Protein AF-A0A6L8K8H7-F1 (afdb_monomer)

Nearest PDB structures (foldseek):
  8js5-assembly1_B  TM=8.499E-01  e=8.911E-03  Bradyrhizobium diazoefficiens USDA 110
  7szt-assembly1_B  TM=7.732E-01  e=6.900E-01  Clostridiales bacterium oral taxon 876
  8pr0-assembly1_B  TM=1.650E-01  e=2.679E+00  Homo sapiens

pLDDT: mean 83.09, std 12.83, range [39.41, 98.0]

Organism: NCBI:txid2692175

Structure (mmCIF, N/CA/C/O backbone):
data_AF-A0A6L8K8H7-F1
#
_entry.id   AF-A0A6L8K8H7-F1
#
loop_
_atom_site.group_PDB
_atom_site.id
_atom_site.type_symbol
_atom_site.label_atom_id
_atom_site.label_alt_id
_atom_site.label_comp_id
_atom_site.label_asym_id
_atom_site.label_entity_id
_atom_site.label_seq_id
_atom_site.pdbx_PDB_ins_code
_atom_site.Cartn_x
_atom_site.Cartn_y
_atom_site.Cartn_z
_atom_site.occupancy
_atom_site.B_iso_or_equiv
_atom_site.auth_seq_id
_atom_site.auth_comp_id
_atom_site.auth_asym_id
_atom_site.auth_atom_id
_atom_site.pdbx_PDB_model_num
ATOM 1 N N . MET A 1 1 ? 31.694 -8.396 -44.196 1.00 78.50 1 MET A N 1
ATOM 2 C CA . MET A 1 1 ? 30.293 -8.809 -43.987 1.00 78.50 1 MET A CA 1
ATOM 3 C C . MET A 1 1 ? 29.493 -7.551 -43.714 1.00 78.50 1 MET A C 1
ATOM 5 O O . MET A 1 1 ? 29.999 -6.737 -42.946 1.00 78.50 1 MET A O 1
ATOM 9 N N . ARG A 1 2 ? 28.344 -7.349 -44.376 1.00 86.81 2 ARG A N 1
ATOM 10 C CA . ARG A 1 2 ? 27.481 -6.183 -44.108 1.00 86.81 2 ARG A CA 1
ATOM 11 C C . ARG A 1 2 ? 26.998 -6.223 -42.656 1.00 86.81 2 ARG A C 1
ATOM 13 O O . ARG A 1 2 ? 26.959 -7.295 -42.050 1.00 86.81 2 ARG A O 1
ATOM 20 N N . LEU A 1 3 ? 26.662 -5.067 -42.098 1.00 89.06 3 LEU A N 1
ATOM 21 C CA . LEU A 1 3 ? 26.255 -4.961 -40.696 1.00 89.06 3 LEU A CA 1
ATOM 22 C C . LEU A 1 3 ? 24.948 -5.718 -40.397 1.00 89.06 3 LEU A C 1
ATOM 24 O O . LEU A 1 3 ? 24.845 -6.354 -39.354 1.00 89.06 3 LEU A O 1
ATOM 28 N N . SER A 1 4 ? 23.983 -5.729 -41.318 1.00 89.69 4 SER A N 1
ATOM 29 C CA . SER A 1 4 ? 22.733 -6.490 -41.154 1.00 89.69 4 SER A CA 1
ATOM 30 C C . SER A 1 4 ? 22.970 -8.003 -41.066 1.00 89.69 4 SER A C 1
ATOM 32 O O . SER A 1 4 ? 22.421 -8.668 -40.195 1.00 89.69 4 SER A O 1
ATOM 34 N N . ASP A 1 5 ? 23.850 -8.550 -41.909 1.00 89.50 5 ASP A N 1
ATOM 35 C CA . ASP A 1 5 ? 24.216 -9.974 -41.868 1.00 89.50 5 ASP A CA 1
ATOM 36 C C . ASP A 1 5 ? 24.979 -10.332 -40.583 1.00 89.50 5 ASP A C 1
ATOM 38 O O . ASP A 1 5 ? 24.848 -11.437 -40.051 1.00 89.50 5 ASP A O 1
ATOM 42 N N . PHE A 1 6 ? 25.779 -9.392 -40.071 1.00 91.31 6 PHE A N 1
ATOM 43 C CA . PHE A 1 6 ? 26.458 -9.539 -38.788 1.00 91.31 6 PHE A CA 1
ATOM 44 C C . PHE A 1 6 ? 25.471 -9.641 -37.627 1.00 91.31 6 PHE A C 1
ATOM 46 O O . PHE A 1 6 ? 25.577 -10.576 -36.833 1.00 91.31 6 PHE A O 1
ATOM 53 N N . ILE A 1 7 ? 24.521 -8.707 -37.544 1.00 91.12 7 ILE A N 1
ATOM 54 C CA . ILE A 1 7 ? 23.539 -8.664 -36.457 1.00 91.12 7 ILE A CA 1
ATOM 55 C C . ILE A 1 7 ? 22.717 -9.957 -36.433 1.00 91.12 7 ILE A C 1
ATOM 57 O O . ILE A 1 7 ? 22.601 -10.569 -35.373 1.00 91.12 7 ILE A O 1
ATOM 61 N N . ASP A 1 8 ? 22.239 -10.429 -37.588 1.00 91.00 8 ASP A N 1
ATOM 62 C CA . ASP A 1 8 ? 21.463 -11.673 -37.676 1.00 91.00 8 ASP A CA 1
ATOM 63 C C . ASP A 1 8 ? 22.265 -12.903 -37.222 1.00 91.00 8 ASP A C 1
ATOM 65 O O . ASP A 1 8 ? 21.741 -13.781 -36.536 1.00 91.00 8 ASP A O 1
ATOM 69 N N . SER A 1 9 ? 23.550 -12.974 -37.584 1.00 90.94 9 SER A N 1
ATOM 70 C CA . SER A 1 9 ? 24.405 -14.122 -37.254 1.00 90.94 9 SER A CA 1
ATOM 71 C C . SER A 1 9 ? 24.935 -14.114 -35.817 1.00 90.94 9 SER A C 1
ATOM 73 O O . SER A 1 9 ? 25.249 -15.181 -35.292 1.00 90.94 9 SER A O 1
ATOM 75 N N . HIS A 1 10 ? 24.999 -12.947 -35.166 1.00 91.25 10 HIS A N 1
ATOM 76 C CA . HIS A 1 10 ? 25.594 -12.773 -33.831 1.00 91.25 10 HIS A CA 1
ATOM 77 C C . HIS A 1 10 ? 24.610 -12.201 -32.799 1.00 91.25 10 HIS A C 1
ATOM 79 O O . HIS A 1 10 ? 25.024 -11.696 -31.754 1.00 91.25 10 HIS A O 1
ATOM 85 N N . ILE A 1 11 ? 23.299 -12.306 -33.046 1.00 89.81 11 ILE A N 1
ATOM 86 C CA . ILE A 1 11 ? 22.262 -11.699 -32.198 1.00 89.81 11 ILE A CA 1
ATOM 87 C C . ILE A 1 11 ? 22.382 -12.106 -30.722 1.00 89.81 11 ILE A C 1
ATOM 89 O O . ILE A 1 11 ? 22.252 -11.270 -29.836 1.00 89.81 11 ILE A O 1
ATOM 93 N N . GLN A 1 12 ? 22.709 -13.369 -30.434 1.00 90.06 12 GLN A N 1
ATOM 94 C CA . GLN A 1 12 ? 22.845 -13.857 -29.056 1.00 90.06 12 GLN A CA 1
ATOM 95 C C . GLN A 1 12 ? 24.059 -13.257 -28.330 1.00 90.06 12 GLN A C 1
ATOM 97 O O . GLN A 1 12 ? 23.983 -12.966 -27.135 1.00 90.06 12 GLN A O 1
ATOM 102 N N . GLU A 1 13 ? 25.166 -13.034 -29.042 1.00 90.19 13 GLU A N 1
ATOM 103 C CA . GLU A 1 13 ? 26.366 -12.397 -28.486 1.00 90.19 13 GLU A CA 1
ATOM 104 C C . GLU A 1 13 ? 26.110 -10.914 -28.203 1.00 90.19 13 GLU A C 1
ATOM 106 O O . GLU A 1 13 ? 26.447 -10.422 -27.126 1.00 90.19 13 GLU A O 1
ATOM 111 N N . ILE A 1 14 ? 25.424 -10.234 -29.128 1.00 90.19 14 ILE A N 1
ATOM 112 C CA . ILE A 1 14 ? 25.010 -8.834 -28.978 1.00 90.19 14 ILE A CA 1
ATOM 113 C C . ILE A 1 14 ? 24.105 -8.667 -27.754 1.00 90.19 14 ILE A C 1
ATOM 115 O O . ILE A 1 14 ? 24.350 -7.782 -26.936 1.00 90.19 14 ILE A O 1
ATOM 119 N N . LEU A 1 15 ? 23.090 -9.522 -27.599 1.00 87.19 15 LEU A N 1
ATOM 120 C CA . LEU A 1 15 ? 22.163 -9.460 -26.462 1.00 87.19 15 LEU A CA 1
ATOM 121 C C . LEU A 1 15 ? 22.870 -9.738 -25.133 1.00 87.19 15 LEU A C 1
ATOM 123 O O . LEU A 1 15 ? 22.619 -9.045 -24.154 1.00 87.19 15 LEU A O 1
ATOM 127 N N . THR A 1 16 ? 23.795 -10.700 -25.111 1.00 87.12 16 THR A N 1
ATOM 128 C CA . THR A 1 16 ? 24.580 -11.016 -23.907 1.00 87.12 16 THR A CA 1
ATOM 129 C C . THR A 1 16 ? 25.451 -9.834 -23.480 1.00 87.12 16 THR A C 1
ATOM 131 O O . THR A 1 16 ? 25.546 -9.524 -22.291 1.00 87.12 16 THR A O 1
ATOM 134 N N . GLU A 1 17 ? 26.086 -9.156 -24.437 1.00 84.81 17 GLU A N 1
ATOM 135 C CA . GLU A 1 17 ? 26.879 -7.959 -24.163 1.00 84.81 17 GLU A CA 1
ATOM 136 C C . GLU A 1 17 ? 26.009 -6.780 -23.707 1.00 84.81 17 GLU A C 1
ATOM 138 O O . GLU A 1 17 ? 26.374 -6.066 -22.769 1.00 84.81 17 GLU A O 1
ATOM 143 N N . TRP A 1 18 ? 24.856 -6.598 -24.348 1.00 83.31 18 TRP A N 1
ATOM 144 C CA . TRP A 1 18 ? 23.888 -5.570 -23.989 1.00 83.31 18 TRP A CA 1
ATOM 145 C C . TRP A 1 18 ? 23.360 -5.760 -22.564 1.00 83.31 18 TRP A C 1
ATOM 147 O O . TRP A 1 18 ? 23.373 -4.804 -21.791 1.00 83.31 18 TRP A O 1
ATOM 157 N N . ASP A 1 19 ? 22.998 -6.985 -22.174 1.00 75.69 19 ASP A N 1
ATOM 158 C CA . ASP A 1 19 ? 22.545 -7.293 -20.812 1.00 75.69 19 ASP A CA 1
ATOM 159 C C . ASP A 1 19 ? 23.610 -6.957 -19.767 1.00 75.69 19 ASP A C 1
ATOM 161 O O . ASP A 1 19 ? 23.309 -6.369 -18.727 1.00 75.69 19 ASP A O 1
ATOM 165 N N . ALA A 1 20 ? 24.867 -7.326 -20.037 1.00 75.88 20 ALA A N 1
ATOM 166 C CA . ALA A 1 20 ? 25.974 -7.056 -19.129 1.00 75.88 20 ALA A CA 1
ATOM 167 C C . ALA A 1 20 ? 26.158 -5.547 -18.906 1.00 75.88 20 ALA A C 1
ATOM 169 O O . ALA A 1 20 ? 26.447 -5.119 -17.790 1.00 75.88 20 ALA A O 1
ATOM 170 N N . PHE A 1 21 ? 25.949 -4.745 -19.952 1.00 69.00 21 PHE A N 1
ATOM 171 C CA . PHE A 1 21 ? 26.041 -3.290 -19.890 1.00 69.00 21 PHE A CA 1
ATOM 172 C C . PHE A 1 21 ? 24.808 -2.650 -19.227 1.00 69.00 21 PHE A C 1
ATOM 174 O O . PHE A 1 21 ? 24.935 -1.738 -18.405 1.00 69.00 21 PHE A O 1
ATOM 181 N N . ALA A 1 22 ? 23.610 -3.153 -19.531 1.00 65.88 22 ALA A N 1
ATOM 182 C CA . ALA A 1 22 ? 22.364 -2.718 -18.908 1.00 65.88 22 ALA A CA 1
ATOM 183 C C . ALA A 1 22 ? 22.390 -2.968 -17.391 1.00 65.88 22 ALA A C 1
ATOM 185 O O . ALA A 1 22 ? 22.042 -2.081 -16.612 1.00 65.88 22 ALA A O 1
ATOM 186 N N . ALA A 1 23 ? 22.905 -4.123 -16.957 1.00 67.00 23 ALA A N 1
ATOM 187 C CA . ALA A 1 23 ? 23.062 -4.464 -15.545 1.00 67.00 23 ALA A CA 1
ATOM 188 C C . ALA A 1 23 ? 24.024 -3.527 -14.787 1.00 67.00 23 ALA A C 1
ATOM 190 O O . ALA A 1 23 ? 23.858 -3.332 -13.582 1.00 67.00 23 ALA A O 1
ATOM 191 N N . THR A 1 24 ? 25.016 -2.933 -15.462 1.00 67.25 24 THR A N 1
ATOM 192 C CA . THR A 1 24 ? 25.971 -2.003 -14.831 1.00 67.25 24 THR A CA 1
ATOM 193 C C . THR A 1 24 ? 25.449 -0.573 -14.698 1.00 67.25 24 THR A C 1
ATOM 195 O O . THR A 1 24 ? 25.789 0.105 -13.730 1.00 67.25 24 THR A O 1
ATOM 198 N N . GLU A 1 25 ? 24.607 -0.115 -15.626 1.00 60.78 25 GLU A N 1
ATOM 199 C CA . GLU A 1 25 ? 24.128 1.277 -15.687 1.00 60.78 25 GLU A CA 1
ATOM 200 C C . GLU A 1 25 ? 22.732 1.469 -15.056 1.00 60.78 25 GLU A C 1
ATOM 202 O O . GLU A 1 25 ? 22.280 2.601 -14.868 1.00 60.78 25 GLU A O 1
ATOM 207 N N . LEU A 1 26 ? 22.033 0.380 -14.705 1.00 62.38 26 LEU A N 1
ATOM 208 C CA . LEU A 1 26 ? 20.641 0.403 -14.234 1.00 62.38 26 LEU A CA 1
ATOM 209 C C . LEU A 1 26 ? 20.464 -0.373 -12.909 1.00 62.38 26 LEU A C 1
ATOM 211 O O . LEU A 1 26 ? 19.971 -1.501 -12.909 1.00 62.38 26 LEU A O 1
ATOM 215 N N . PRO A 1 27 ? 20.772 0.218 -11.737 1.00 56.53 27 PRO A N 1
ATOM 216 C CA . PRO A 1 27 ? 20.613 -0.455 -10.440 1.00 56.53 27 PRO A CA 1
ATOM 217 C C . PRO A 1 27 ? 19.167 -0.879 -10.126 1.00 56.53 27 PRO A C 1
ATOM 219 O O . PRO A 1 27 ? 18.941 -1.835 -9.389 1.00 56.53 27 PRO A O 1
ATOM 222 N N . SER A 1 28 ? 18.174 -0.173 -10.677 1.00 52.28 28 SER A N 1
ATOM 223 C CA . SER A 1 28 ? 16.747 -0.501 -10.550 1.00 52.28 28 SER A CA 1
ATOM 224 C C . SER A 1 28 ? 16.317 -1.688 -11.416 1.00 52.28 28 SER A C 1
ATOM 226 O O . SER A 1 28 ? 15.386 -2.391 -11.029 1.00 52.28 28 SER A O 1
ATOM 228 N N . ALA A 1 29 ? 17.037 -1.986 -12.504 1.00 50.00 29 ALA A N 1
ATOM 229 C CA . ALA A 1 29 ? 16.809 -3.180 -13.319 1.00 50.00 29 ALA A CA 1
ATOM 230 C C . ALA A 1 29 ? 17.213 -4.475 -12.585 1.00 50.00 29 ALA A C 1
ATOM 232 O O . ALA A 1 29 ? 16.703 -5.543 -12.903 1.00 50.00 29 ALA A O 1
ATOM 233 N N . ALA A 1 30 ? 18.051 -4.392 -11.541 1.00 52.22 30 ALA A N 1
ATOM 234 C CA . ALA A 1 30 ? 18.456 -5.544 -10.727 1.00 52.22 30 ALA A CA 1
ATOM 235 C C . ALA A 1 30 ? 17.310 -6.174 -9.907 1.00 52.22 30 ALA A C 1
ATOM 237 O O . ALA A 1 30 ? 17.459 -7.284 -9.400 1.00 52.22 30 ALA A O 1
ATOM 238 N N . LYS A 1 31 ? 16.181 -5.465 -9.741 1.00 51.47 31 LYS A N 1
ATOM 239 C CA . LYS A 1 31 ? 14.975 -5.972 -9.060 1.00 51.47 31 LYS A CA 1
ATOM 240 C C . LYS A 1 31 ? 13.938 -6.567 -10.015 1.00 51.47 31 LYS A C 1
ATOM 242 O O . LYS A 1 31 ? 12.938 -7.102 -9.543 1.00 51.47 31 LYS A O 1
ATOM 247 N N . MET A 1 32 ? 14.146 -6.434 -11.320 1.00 54.91 32 MET A N 1
ATOM 248 C CA . MET A 1 32 ? 13.191 -6.848 -12.342 1.00 54.91 32 MET A CA 1
ATOM 249 C C . MET A 1 32 ? 13.581 -8.221 -12.880 1.00 54.91 32 MET A C 1
ATOM 251 O O . MET A 1 32 ? 14.756 -8.588 -12.856 1.00 54.91 32 MET A O 1
ATOM 255 N N . ASP A 1 33 ? 12.601 -9.000 -13.337 1.00 55.44 33 ASP A N 1
ATOM 256 C CA . ASP A 1 33 ? 12.889 -10.280 -13.975 1.00 55.44 33 ASP A CA 1
ATOM 257 C C . ASP A 1 33 ? 13.746 -10.027 -15.225 1.00 55.44 33 ASP A C 1
ATOM 259 O O . ASP A 1 33 ? 13.320 -9.370 -16.175 1.00 55.44 33 ASP A O 1
ATOM 263 N N . VAL A 1 34 ? 14.986 -10.522 -15.211 1.00 50.81 34 VAL A N 1
ATOM 264 C CA . VAL A 1 34 ? 15.980 -10.355 -16.287 1.00 50.81 34 VAL A CA 1
ATOM 265 C C . VAL A 1 34 ? 15.431 -10.867 -17.630 1.00 50.81 34 VAL A C 1
ATOM 267 O O . VAL A 1 34 ? 15.837 -10.403 -18.696 1.00 50.81 34 VAL A O 1
ATOM 270 N N . LEU A 1 35 ? 14.452 -11.780 -17.592 1.00 49.66 35 LEU A N 1
ATOM 271 C CA . LEU A 1 35 ? 13.728 -12.272 -18.765 1.00 49.66 35 LEU A CA 1
ATOM 272 C C . LEU A 1 35 ? 12.856 -11.205 -19.453 1.00 49.66 35 LEU A C 1
ATOM 274 O O . LEU A 1 35 ? 12.782 -11.209 -20.68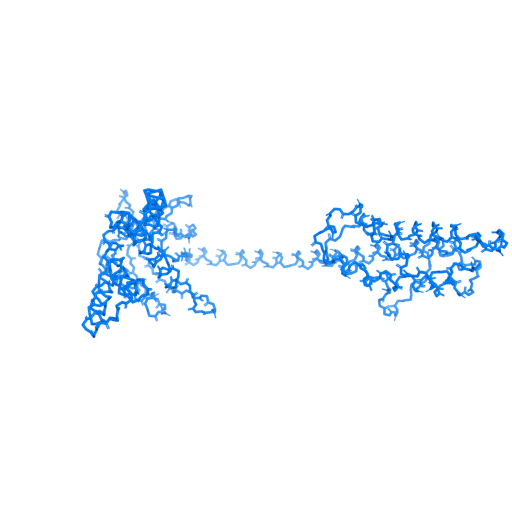4 1.00 49.66 35 LEU A O 1
ATOM 278 N N . SER A 1 36 ? 12.271 -10.255 -18.716 1.00 54.44 36 SER A N 1
ATOM 279 C CA . SER A 1 36 ? 11.453 -9.166 -19.283 1.00 54.44 36 SER A CA 1
ATOM 280 C C . SER A 1 36 ? 12.291 -8.139 -20.055 1.00 54.44 36 SER A C 1
ATOM 282 O O . SER A 1 36 ? 11.795 -7.461 -20.959 1.00 54.44 36 SER A O 1
ATOM 284 N N . LEU A 1 37 ? 13.590 -8.031 -19.750 1.00 54.81 37 LEU A N 1
ATOM 285 C CA . LEU A 1 37 ? 14.490 -7.111 -20.449 1.00 54.81 37 LEU A CA 1
ATOM 286 C C . LEU A 1 37 ? 14.819 -7.591 -21.868 1.00 54.81 37 LEU A C 1
ATOM 288 O O . LEU A 1 37 ? 14.768 -6.795 -22.807 1.00 54.81 37 LEU A O 1
ATOM 292 N N . ARG A 1 38 ? 15.096 -8.892 -22.025 1.00 61.78 38 ARG A N 1
ATOM 293 C CA . ARG A 1 38 ? 15.565 -9.510 -23.279 1.00 61.78 38 ARG A CA 1
ATOM 294 C C . ARG A 1 38 ? 14.513 -9.626 -24.367 1.00 61.78 38 ARG A C 1
ATOM 296 O O . ARG A 1 38 ? 14.870 -9.708 -25.537 1.00 61.78 38 ARG A O 1
ATOM 303 N N . HIS A 1 39 ? 13.236 -9.695 -24.007 1.00 64.88 39 HIS A N 1
ATOM 304 C CA . HIS A 1 39 ? 12.216 -10.202 -24.922 1.00 64.88 39 HIS A CA 1
ATOM 305 C C . HIS A 1 39 ? 11.968 -9.309 -26.152 1.00 64.88 39 HIS A C 1
ATOM 307 O O . HIS A 1 39 ? 11.403 -9.806 -27.118 1.00 64.88 39 HIS A O 1
ATOM 313 N N . HIS A 1 40 ? 12.401 -8.037 -26.133 1.00 76.62 40 HIS A N 1
ATOM 314 C CA . HIS A 1 40 ? 12.084 -7.042 -27.173 1.00 76.62 40 HIS A CA 1
ATOM 315 C C . HIS A 1 40 ? 13.290 -6.489 -27.951 1.00 76.62 40 HIS A C 1
ATOM 317 O O . HIS A 1 40 ? 13.130 -5.996 -29.069 1.00 76.62 40 HIS A O 1
ATOM 323 N N . ALA A 1 41 ? 14.507 -6.599 -27.408 1.00 81.94 41 ALA A N 1
ATOM 324 C CA . ALA A 1 41 ? 15.728 -6.198 -28.108 1.00 81.94 41 ALA A CA 1
ATOM 325 C C . ALA A 1 41 ? 15.957 -6.952 -29.445 1.00 81.94 41 ALA A C 1
ATOM 327 O O . ALA A 1 41 ? 16.362 -6.304 -30.413 1.00 81.94 41 ALA A O 1
ATOM 328 N N . PRO A 1 42 ? 15.649 -8.265 -29.574 1.00 87.19 42 PRO A N 1
ATOM 329 C CA . PRO A 1 42 ? 15.733 -8.966 -30.856 1.00 87.19 42 PRO A CA 1
ATOM 330 C C . PRO A 1 42 ? 14.839 -8.360 -31.943 1.00 87.19 42 PRO A C 1
ATOM 332 O O . PRO A 1 42 ? 15.254 -8.252 -33.090 1.00 87.19 42 PRO A O 1
ATOM 335 N N . GLN A 1 43 ? 13.622 -7.944 -31.592 1.00 85.75 43 GLN A N 1
ATOM 336 C CA . GLN A 1 43 ? 12.639 -7.391 -32.523 1.00 85.75 43 GLN A CA 1
ATOM 337 C C . GLN A 1 43 ? 13.056 -5.996 -32.990 1.00 85.75 43 GLN A C 1
ATOM 339 O O . GLN A 1 43 ? 12.886 -5.675 -34.163 1.00 85.75 43 GLN A O 1
ATOM 344 N N . ILE A 1 44 ? 13.650 -5.193 -32.100 1.00 87.62 44 ILE A N 1
ATOM 345 C CA . ILE A 1 44 ? 14.256 -3.904 -32.460 1.00 87.62 44 ILE A CA 1
ATOM 346 C C . ILE A 1 44 ? 15.412 -4.125 -33.441 1.00 87.62 44 ILE A C 1
ATOM 348 O O . ILE A 1 44 ? 15.453 -3.495 -34.496 1.00 87.62 4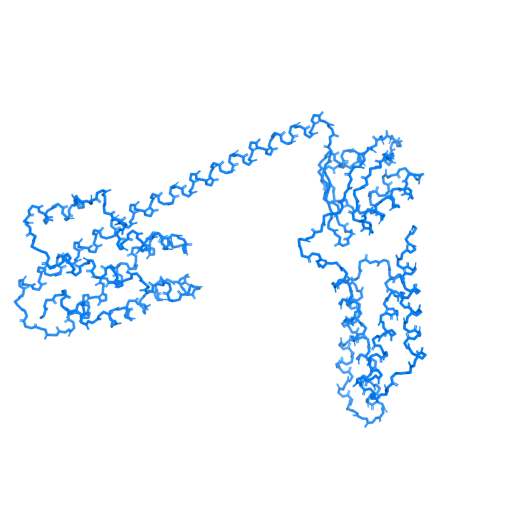4 ILE A O 1
ATOM 352 N N . LEU A 1 45 ? 16.329 -5.049 -33.135 1.00 90.31 45 LEU A N 1
ATOM 353 C CA . LEU A 1 45 ? 17.455 -5.367 -34.018 1.00 90.31 45 LEU A CA 1
ATOM 354 C C . LEU A 1 45 ? 16.993 -5.906 -35.376 1.00 90.31 45 LEU A C 1
ATOM 356 O O . LEU A 1 45 ? 17.552 -5.512 -36.397 1.00 90.31 45 LEU A O 1
ATOM 360 N N . GLN A 1 46 ? 15.959 -6.749 -35.402 1.00 89.19 46 GLN A N 1
ATOM 361 C CA . GLN A 1 46 ? 15.379 -7.258 -36.643 1.00 89.19 46 GLN A CA 1
ATOM 362 C C . GLN A 1 46 ? 14.787 -6.125 -37.486 1.00 89.19 46 GLN A C 1
ATOM 364 O O . GLN A 1 46 ? 15.090 -6.035 -38.673 1.00 89.19 46 GLN A O 1
ATOM 369 N N . ALA A 1 47 ? 14.008 -5.227 -36.874 1.00 85.50 47 ALA A N 1
ATOM 370 C CA . ALA A 1 47 ? 13.442 -4.070 -37.566 1.00 85.50 47 ALA A CA 1
ATOM 371 C C . ALA A 1 47 ? 14.540 -3.171 -38.164 1.00 85.50 47 ALA A C 1
ATOM 373 O O . ALA A 1 47 ? 14.423 -2.717 -39.302 1.00 85.50 47 ALA A O 1
ATOM 374 N N . ILE A 1 48 ? 15.643 -2.977 -37.435 1.00 88.00 48 ILE A N 1
ATOM 375 C CA . ILE A 1 48 ? 16.813 -2.239 -37.926 1.00 88.00 48 ILE A CA 1
ATOM 376 C C . ILE A 1 48 ? 17.496 -2.984 -39.083 1.00 88.00 48 ILE A C 1
ATOM 378 O O . ILE A 1 48 ? 17.863 -2.363 -40.078 1.00 88.00 48 ILE A O 1
ATOM 382 N N . CYS A 1 49 ? 17.661 -4.305 -38.999 1.00 89.06 49 CYS A N 1
ATOM 383 C CA . CYS A 1 49 ? 18.264 -5.098 -40.075 1.00 89.06 49 CYS A CA 1
ATOM 384 C C . CYS A 1 49 ? 17.426 -5.077 -41.352 1.00 89.06 49 CYS A C 1
ATOM 386 O O . CYS A 1 49 ? 17.979 -4.987 -42.452 1.00 89.06 49 CYS A O 1
ATOM 388 N N . ASP A 1 50 ? 16.106 -5.132 -41.207 1.00 85.31 50 ASP A N 1
ATOM 389 C CA . ASP A 1 50 ? 15.177 -5.031 -42.324 1.00 85.31 50 ASP A CA 1
ATOM 390 C C . ASP A 1 50 ? 15.253 -3.642 -42.973 1.00 85.31 50 ASP A C 1
ATOM 392 O O . ASP A 1 50 ? 15.270 -3.556 -44.201 1.00 85.31 50 ASP A O 1
ATOM 396 N N . ASP A 1 51 ? 15.404 -2.570 -42.186 1.00 83.38 51 ASP A N 1
ATOM 397 C CA . ASP A 1 51 ? 15.632 -1.211 -42.699 1.00 83.38 51 ASP A CA 1
ATOM 398 C C . ASP A 1 51 ? 16.979 -1.079 -43.433 1.00 83.38 51 ASP A C 1
ATOM 400 O O . ASP A 1 51 ? 17.036 -0.564 -44.551 1.00 83.38 51 ASP A O 1
ATOM 404 N N . LEU A 1 52 ? 18.059 -1.629 -42.865 1.00 86.19 52 LEU A N 1
ATOM 405 C CA . LEU A 1 52 ? 19.397 -1.627 -43.475 1.00 86.19 52 LEU A CA 1
ATOM 406 C C . LEU A 1 52 ? 19.425 -2.310 -44.851 1.00 86.19 52 LEU A C 1
ATOM 408 O O . LEU A 1 52 ? 20.213 -1.925 -45.720 1.00 86.19 52 LEU A O 1
ATOM 412 N N . ARG A 1 53 ? 18.573 -3.321 -45.058 1.00 85.88 53 ARG A N 1
ATOM 413 C CA . ARG A 1 53 ? 18.450 -4.064 -46.324 1.00 85.88 53 ARG A CA 1
ATOM 414 C C . ARG A 1 53 ? 17.639 -3.327 -47.383 1.00 85.88 53 ARG A C 1
ATOM 416 O O . ARG A 1 53 ? 17.712 -3.698 -48.558 1.00 85.88 53 ARG A O 1
ATOM 423 N N . GLN A 1 54 ? 16.869 -2.308 -47.006 1.00 82.19 54 GLN A N 1
ATOM 424 C CA . GLN A 1 54 ? 16.038 -1.582 -47.955 1.00 82.19 54 GLN A CA 1
ATOM 425 C C . GLN A 1 54 ? 16.855 -0.578 -48.791 1.00 82.19 54 GLN A C 1
ATOM 427 O O . GLN A 1 54 ? 17.780 0.085 -48.301 1.00 82.19 54 GLN A O 1
ATOM 432 N N . PRO A 1 55 ? 16.526 -0.425 -50.087 1.00 75.75 55 PRO A N 1
ATOM 433 C CA . PRO A 1 55 ? 17.098 0.631 -50.907 1.00 75.75 55 PRO A CA 1
ATOM 434 C C . PRO A 1 55 ? 16.598 1.998 -50.421 1.00 75.75 55 PRO A C 1
ATOM 436 O O . PRO A 1 55 ? 15.398 2.239 -50.314 1.00 75.75 55 PRO A O 1
ATOM 439 N N . GLN A 1 56 ? 17.531 2.913 -50.162 1.00 72.62 56 GLN A N 1
ATOM 440 C CA . GLN A 1 56 ? 17.250 4.246 -49.632 1.00 72.62 56 GLN A CA 1
ATOM 441 C C . GLN A 1 56 ? 17.648 5.308 -50.658 1.00 72.62 56 GLN A C 1
ATOM 443 O O .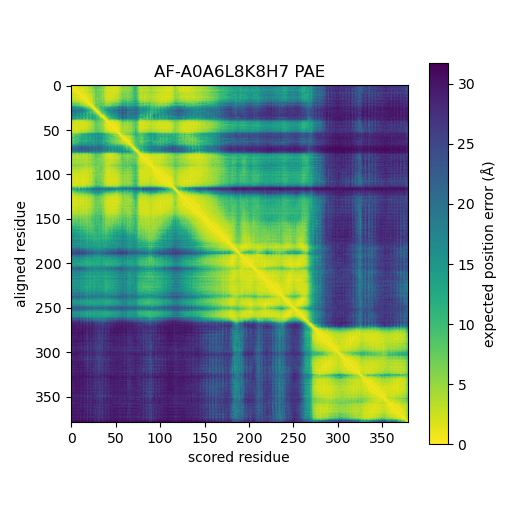 GLN A 1 56 ? 18.743 5.262 -51.220 1.00 72.62 56 GLN A O 1
ATOM 448 N N . THR A 1 57 ? 16.751 6.260 -50.916 1.00 76.88 57 THR A N 1
ATOM 449 C CA . THR A 1 57 ? 17.031 7.435 -51.751 1.00 76.88 57 THR A CA 1
ATOM 450 C C . THR A 1 57 ? 17.658 8.548 -50.911 1.00 76.88 57 THR A C 1
ATOM 452 O O . THR A 1 57 ? 17.455 8.607 -49.699 1.00 76.88 57 THR A O 1
ATOM 455 N N . GLU A 1 58 ? 18.376 9.473 -51.550 1.00 71.44 58 GLU A N 1
ATOM 456 C CA . GLU A 1 58 ? 18.998 10.612 -50.856 1.00 71.44 58 GLU A CA 1
ATOM 457 C C . GLU A 1 58 ? 17.954 11.493 -50.145 1.00 71.44 58 GLU A C 1
ATOM 459 O O . GLU A 1 58 ? 18.158 11.909 -49.010 1.00 71.44 58 GLU A O 1
ATOM 464 N N . ALA A 1 59 ? 16.777 11.677 -50.753 1.00 68.75 59 ALA A N 1
ATOM 465 C CA . ALA A 1 59 ? 15.656 12.382 -50.131 1.00 68.75 59 ALA A CA 1
ATOM 466 C C . ALA A 1 59 ? 15.139 11.671 -48.864 1.00 68.75 59 ALA A C 1
ATOM 468 O O . ALA A 1 59 ? 14.859 12.327 -47.862 1.00 68.75 59 ALA A O 1
ATOM 469 N N . ASN A 1 60 ? 15.062 10.333 -48.878 1.00 68.19 60 ASN A N 1
ATOM 470 C CA . ASN A 1 60 ? 14.672 9.551 -47.701 1.00 68.19 60 ASN A CA 1
ATOM 471 C C . ASN A 1 60 ? 15.743 9.608 -46.603 1.00 68.19 60 ASN A C 1
ATOM 473 O O . ASN A 1 60 ? 15.401 9.625 -45.425 1.00 68.19 60 ASN A O 1
ATOM 477 N N . ARG A 1 61 ? 17.028 9.664 -46.977 1.00 68.00 61 ARG A N 1
ATOM 478 C CA . ARG A 1 61 ? 18.157 9.846 -46.050 1.00 68.00 61 ARG A CA 1
ATOM 479 C C . ARG A 1 61 ? 18.116 11.199 -45.353 1.00 68.00 61 ARG A C 1
ATOM 481 O O . ARG A 1 61 ? 18.183 11.244 -44.131 1.00 68.00 61 ARG A O 1
ATOM 488 N N . THR A 1 62 ? 17.898 12.283 -46.094 1.00 67.75 62 THR A N 1
ATOM 489 C CA . THR A 1 62 ? 17.733 13.616 -45.495 1.00 67.75 62 THR A CA 1
ATOM 490 C C . THR A 1 62 ? 16.496 13.694 -44.594 1.00 67.75 62 THR A C 1
ATOM 492 O O . THR A 1 62 ? 16.554 14.278 -43.520 1.00 67.75 62 THR A O 1
ATOM 495 N N . ALA A 1 63 ? 15.372 13.085 -44.984 1.00 69.44 63 ALA A N 1
ATOM 496 C CA . ALA A 1 63 ? 14.172 13.080 -44.146 1.00 69.44 63 ALA A CA 1
ATOM 497 C C . ALA A 1 63 ? 14.369 12.290 -42.839 1.00 69.44 63 ALA A C 1
ATOM 499 O O . ALA A 1 63 ? 14.005 12.789 -41.775 1.00 69.44 63 ALA A O 1
ATOM 500 N N . LYS A 1 64 ? 14.981 11.098 -42.902 1.00 69.19 64 LYS A N 1
ATOM 501 C CA . LYS A 1 64 ? 15.300 10.277 -41.719 1.00 69.19 64 LYS A CA 1
ATOM 502 C C . LYS A 1 64 ? 16.268 10.982 -40.769 1.00 69.19 64 LYS A C 1
ATOM 504 O O . LYS A 1 64 ? 16.001 11.027 -39.575 1.00 69.19 64 LYS A O 1
ATOM 509 N N . SER A 1 65 ? 17.333 11.601 -41.281 1.00 64.56 65 SER A N 1
ATOM 510 C CA . SER A 1 65 ? 18.305 12.308 -40.432 1.00 6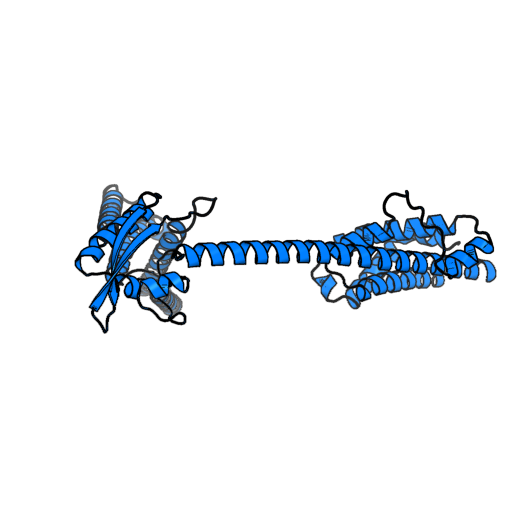4.56 65 SER A CA 1
ATOM 511 C C . SER A 1 65 ? 17.728 13.546 -39.730 1.00 64.56 65 SER A C 1
ATOM 513 O O . SER A 1 65 ? 18.232 13.955 -38.686 1.00 64.56 65 SER A O 1
ATOM 515 N N . HIS A 1 66 ? 16.646 14.124 -40.262 1.00 66.25 66 HIS A N 1
ATOM 516 C CA . HIS A 1 66 ? 15.883 15.199 -39.623 1.00 66.25 66 HIS A CA 1
ATOM 517 C C . HIS A 1 66 ? 14.715 14.706 -38.747 1.00 66.25 66 HIS A C 1
ATOM 519 O O . HIS A 1 66 ? 13.970 15.538 -38.232 1.00 66.25 66 HIS A O 1
ATOM 525 N N . GLY A 1 67 ? 14.527 13.389 -38.585 1.00 59.31 67 GLY A N 1
ATOM 526 C CA . GLY A 1 67 ? 13.407 12.811 -37.828 1.00 59.31 67 GLY A CA 1
ATOM 527 C C . GLY A 1 67 ? 12.038 12.988 -38.501 1.00 59.31 67 GLY A C 1
ATOM 528 O O . GLY A 1 67 ? 11.007 12.886 -37.848 1.00 59.31 67 GLY A O 1
ATOM 529 N N . LEU A 1 68 ? 12.012 13.280 -39.806 1.00 62.31 68 LEU A N 1
ATOM 530 C CA . LEU A 1 68 ? 10.806 13.533 -40.609 1.00 62.31 68 LEU A CA 1
ATOM 531 C C . LEU A 1 68 ? 10.367 12.302 -41.419 1.00 62.31 68 LEU A C 1
ATOM 533 O O . LEU A 1 68 ? 9.597 12.424 -42.375 1.00 62.31 68 LEU A O 1
ATOM 537 N N . ALA A 1 69 ? 10.890 11.119 -41.093 1.00 62.06 69 ALA A N 1
ATOM 538 C CA . ALA A 1 69 ? 10.488 9.887 -41.752 1.00 62.06 69 ALA A CA 1
ATOM 539 C C . ALA A 1 69 ? 8.992 9.631 -41.519 1.00 62.06 69 ALA A C 1
ATOM 541 O O . ALA A 1 69 ? 8.492 9.779 -40.407 1.00 62.06 69 ALA A O 1
ATOM 542 N N . ALA A 1 70 ? 8.270 9.263 -42.579 1.00 52.22 70 ALA A N 1
ATOM 543 C CA . ALA A 1 70 ? 6.845 8.984 -42.492 1.00 52.22 70 ALA A CA 1
ATOM 544 C C . ALA A 1 70 ? 6.606 7.741 -41.621 1.00 52.22 70 ALA A C 1
ATOM 546 O O . ALA A 1 70 ? 6.728 6.611 -42.093 1.00 52.22 70 ALA A O 1
ATOM 547 N N . ILE A 1 71 ? 6.254 7.959 -40.355 1.00 55.12 71 ILE A N 1
ATOM 548 C CA . ILE A 1 71 ? 5.663 6.936 -39.494 1.00 55.12 71 ILE A CA 1
ATOM 549 C C . ILE A 1 71 ? 4.339 6.557 -40.158 1.00 55.12 71 ILE A C 1
ATOM 551 O O . ILE A 1 71 ? 3.494 7.423 -40.388 1.00 55.12 71 ILE A O 1
ATOM 555 N N . SER A 1 72 ? 4.174 5.296 -40.558 1.00 45.19 72 SER A N 1
ATOM 556 C CA . SER A 1 72 ? 2.924 4.844 -41.171 1.00 45.19 72 SER A CA 1
ATOM 557 C C . SER A 1 72 ? 1.821 4.877 -40.106 1.00 45.19 72 SER A C 1
ATOM 559 O O . SER A 1 72 ? 1.864 4.057 -39.192 1.00 45.19 72 SER A O 1
ATOM 561 N N . PRO A 1 73 ? 0.807 5.757 -40.208 1.00 40.88 73 PRO A N 1
ATOM 562 C CA . PRO A 1 73 ? -0.183 5.958 -39.144 1.00 40.88 73 PRO A CA 1
ATOM 563 C C . PRO A 1 73 ? -1.142 4.767 -38.944 1.00 40.88 73 PRO A C 1
ATOM 565 O O . PRO A 1 73 ? -1.980 4.806 -38.054 1.00 40.88 73 PRO A O 1
ATOM 568 N N . ASN A 1 74 ? -1.032 3.721 -39.775 1.00 39.41 74 ASN A N 1
ATOM 569 C CA . ASN A 1 74 ? -1.856 2.507 -39.741 1.00 39.41 74 ASN A CA 1
ATOM 570 C C . ASN A 1 74 ? -1.032 1.215 -39.557 1.00 39.41 74 ASN A C 1
ATOM 572 O O . ASN A 1 74 ? -1.578 0.122 -39.727 1.00 39.41 74 ASN A O 1
ATOM 576 N N . ALA A 1 75 ? 0.275 1.299 -39.287 1.00 50.56 75 ALA A N 1
ATOM 577 C CA . ALA A 1 75 ? 1.048 0.104 -38.959 1.00 50.56 75 ALA A CA 1
ATOM 578 C C . ALA A 1 75 ? 0.707 -0.356 -37.525 1.00 50.56 75 ALA A C 1
ATOM 580 O O . ALA A 1 75 ? 0.519 0.494 -36.656 1.00 50.56 75 ALA A O 1
ATOM 581 N N . PRO A 1 76 ? 0.599 -1.673 -37.256 1.00 60.34 76 PRO A N 1
ATOM 582 C CA . PRO A 1 76 ? 0.574 -2.168 -35.880 1.00 60.34 76 PRO A CA 1
ATOM 583 C C . PRO A 1 76 ? 1.808 -1.657 -35.126 1.00 60.34 76 PRO A C 1
ATOM 585 O O . PRO A 1 76 ? 2.835 -1.414 -35.763 1.00 60.34 76 PRO A O 1
ATOM 588 N N . HIS A 1 77 ? 1.689 -1.517 -33.800 1.00 70.50 77 HIS A N 1
ATOM 589 C CA . HIS A 1 77 ? 2.734 -0.945 -32.950 1.00 70.50 77 HIS A CA 1
ATOM 590 C C . HIS A 1 77 ? 4.134 -1.422 -33.336 1.00 70.50 77 HIS A C 1
ATOM 592 O O . HIS A 1 77 ? 4.358 -2.631 -33.489 1.00 70.50 77 HIS A O 1
ATOM 598 N N . THR A 1 78 ? 5.072 -0.492 -33.505 1.00 82.12 78 THR A N 1
ATOM 599 C CA . THR A 1 78 ? 6.435 -0.860 -33.905 1.00 82.12 78 THR A CA 1
ATOM 600 C C . THR A 1 78 ? 7.159 -1.590 -32.778 1.00 82.12 78 THR A C 1
ATOM 602 O O . THR A 1 78 ? 6.762 -1.552 -31.612 1.00 82.12 78 THR A O 1
ATOM 605 N N . ALA A 1 79 ? 8.259 -2.274 -33.105 1.00 83.12 79 ALA A N 1
ATOM 606 C CA . ALA A 1 79 ? 9.072 -2.942 -32.090 1.00 83.12 79 ALA A CA 1
ATOM 607 C C . ALA A 1 79 ? 9.576 -1.960 -31.012 1.00 83.12 79 ALA A C 1
ATOM 609 O O . ALA A 1 79 ? 9.684 -2.346 -29.848 1.00 83.12 79 ALA A O 1
ATOM 610 N N . ALA A 1 80 ? 9.832 -0.702 -31.393 1.00 84.62 80 ALA A N 1
ATOM 611 C CA . ALA A 1 80 ? 10.212 0.374 -30.487 1.00 84.62 80 ALA A CA 1
ATOM 612 C C . ALA A 1 80 ? 9.042 0.785 -29.572 1.00 84.62 80 ALA A C 1
ATOM 614 O O . ALA A 1 80 ? 9.216 0.824 -28.355 1.00 84.62 80 ALA A O 1
ATOM 615 N N . GLU A 1 81 ? 7.838 0.992 -30.117 1.00 85.94 81 GLU A N 1
ATOM 616 C CA . GLU A 1 81 ? 6.642 1.327 -29.325 1.00 85.94 81 GLU A CA 1
ATOM 617 C C . GLU A 1 81 ? 6.270 0.222 -28.326 1.00 85.94 81 GLU A C 1
ATOM 619 O O . GLU A 1 81 ? 6.053 0.494 -27.144 1.00 85.94 81 GLU A O 1
ATOM 624 N N . VAL A 1 82 ? 6.256 -1.044 -28.764 1.00 83.25 82 VAL A N 1
ATOM 625 C CA . VAL A 1 82 ? 5.953 -2.187 -27.883 1.00 83.25 82 VAL A CA 1
ATOM 626 C C . VAL A 1 82 ? 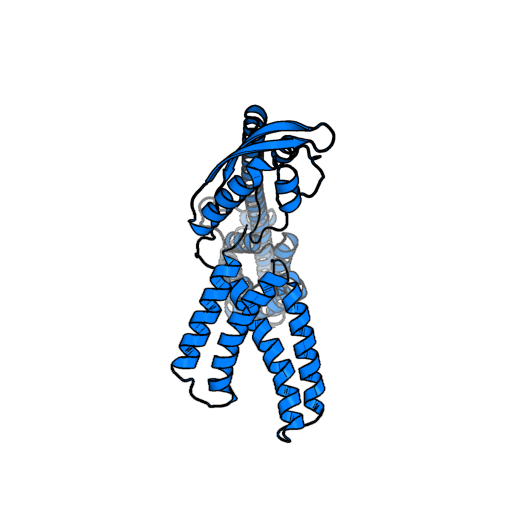6.988 -2.307 -26.763 1.00 83.25 82 VAL A C 1
ATOM 628 O O . VAL A 1 82 ? 6.626 -2.542 -25.609 1.00 83.25 82 VAL A O 1
ATOM 631 N N . HIS A 1 83 ? 8.273 -2.138 -27.087 1.00 85.38 83 HIS A N 1
ATOM 632 C CA . HIS A 1 83 ? 9.347 -2.150 -26.096 1.00 85.38 83 HIS A CA 1
ATOM 633 C C . HIS A 1 83 ? 9.136 -1.065 -25.033 1.00 85.38 83 HIS A C 1
ATOM 635 O O . HIS A 1 83 ? 9.218 -1.344 -23.837 1.00 85.38 83 HIS A O 1
ATOM 641 N N . VAL A 1 84 ? 8.797 0.150 -25.459 1.00 86.62 84 VAL A N 1
ATOM 642 C CA . VAL A 1 84 ? 8.564 1.287 -24.567 1.00 86.62 84 VAL A CA 1
ATOM 643 C C . VAL A 1 84 ? 7.333 1.122 -23.691 1.00 86.62 84 VAL A C 1
ATOM 645 O O . VAL A 1 84 ? 7.409 1.431 -22.502 1.00 86.62 84 VAL A O 1
ATOM 648 N N . ALA A 1 85 ? 6.221 0.630 -24.241 1.00 82.88 85 ALA A N 1
ATOM 649 C CA . ALA A 1 85 ? 4.991 0.406 -23.483 1.00 82.88 85 ALA A CA 1
ATOM 650 C C . ALA A 1 85 ? 5.243 -0.499 -22.267 1.00 82.88 85 ALA A C 1
ATOM 652 O O . ALA A 1 85 ? 4.796 -0.218 -21.155 1.00 82.88 85 ALA A O 1
ATOM 653 N N . LEU A 1 86 ? 6.031 -1.557 -22.463 1.00 80.38 86 LEU A N 1
ATOM 654 C CA . LEU A 1 86 ? 6.413 -2.473 -21.391 1.00 80.38 86 LEU A CA 1
ATOM 655 C C . LEU A 1 86 ? 7.375 -1.818 -20.400 1.00 80.38 86 LEU A C 1
ATOM 657 O O . LEU A 1 86 ? 7.198 -1.955 -19.194 1.00 80.38 86 LEU A O 1
ATOM 661 N N . ARG A 1 87 ? 8.345 -1.033 -20.885 1.00 80.88 87 ARG A N 1
ATOM 662 C CA . ARG A 1 87 ? 9.261 -0.279 -20.016 1.00 80.88 87 ARG A CA 1
ATOM 663 C C . ARG A 1 87 ? 8.537 0.743 -19.139 1.00 80.88 87 ARG A C 1
ATOM 665 O O . ARG A 1 87 ? 8.903 0.903 -17.976 1.00 80.88 87 ARG A O 1
ATOM 672 N N . ALA A 1 88 ? 7.496 1.394 -19.652 1.00 79.94 88 ALA A N 1
ATOM 673 C CA . ALA A 1 88 ? 6.654 2.295 -18.868 1.00 79.94 88 ALA A CA 1
ATOM 674 C C . ALA A 1 88 ? 5.920 1.556 -17.735 1.00 79.94 88 ALA A C 1
ATOM 676 O O . ALA A 1 88 ? 5.964 2.010 -16.593 1.00 79.94 88 ALA A O 1
ATOM 677 N N . GLN A 1 89 ? 5.332 0.387 -18.021 1.00 77.25 89 GLN A N 1
ATOM 678 C CA . GLN A 1 89 ? 4.677 -0.465 -17.011 1.00 77.25 89 GLN A CA 1
ATOM 679 C C . GLN A 1 89 ? 5.655 -0.951 -15.933 1.00 77.25 89 GLN A C 1
ATOM 681 O O . GLN A 1 89 ? 5.314 -1.038 -14.755 1.00 77.25 89 GLN A O 1
ATOM 686 N N . ASP A 1 90 ? 6.892 -1.199 -16.346 1.00 76.31 90 ASP A N 1
ATOM 687 C CA . ASP A 1 90 ? 8.014 -1.588 -15.500 1.00 76.31 90 ASP A CA 1
ATOM 688 C C . ASP A 1 90 ? 8.615 -0.411 -14.697 1.00 76.31 90 ASP A C 1
ATOM 690 O O . ASP A 1 90 ? 9.531 -0.593 -13.891 1.00 76.31 90 ASP A O 1
ATOM 694 N N . GLY A 1 91 ? 8.106 0.812 -14.883 1.00 77.56 91 GLY A N 1
ATOM 695 C CA . GLY A 1 91 ? 8.537 2.001 -14.148 1.00 77.56 91 GLY A CA 1
ATOM 696 C C . GLY A 1 91 ? 9.892 2.563 -14.589 1.00 77.56 91 GLY A C 1
ATOM 697 O O . GLY A 1 91 ? 10.541 3.275 -13.814 1.00 77.56 91 GLY A O 1
ATOM 698 N N . PHE A 1 92 ? 10.344 2.264 -15.812 1.00 79.06 92 PHE A N 1
ATOM 699 C CA . PHE A 1 92 ? 11.555 2.871 -16.366 1.00 79.06 92 PHE A CA 1
ATOM 700 C C . PHE A 1 92 ? 11.380 4.376 -16.552 1.00 79.06 92 PHE A C 1
ATOM 702 O O . PHE A 1 92 ? 10.332 4.866 -16.959 1.00 79.06 92 PHE A O 1
ATOM 709 N N . SER A 1 93 ? 12.454 5.124 -16.315 1.00 83.81 93 SER A N 1
ATOM 710 C CA . SER A 1 93 ? 12.524 6.532 -16.702 1.00 83.81 93 SER A CA 1
ATOM 711 C C . SER A 1 93 ? 12.998 6.700 -18.147 1.00 83.81 93 SER A C 1
ATOM 713 O O . SER A 1 93 ? 13.740 5.875 -18.681 1.00 83.81 93 SER A O 1
ATOM 715 N N . MET A 1 94 ? 12.659 7.843 -18.751 1.00 85.88 94 MET A N 1
ATOM 716 C CA . MET A 1 94 ? 13.107 8.210 -20.100 1.00 85.88 94 MET A CA 1
ATOM 717 C C . MET A 1 94 ? 14.634 8.123 -20.264 1.00 85.88 94 MET A C 1
ATOM 719 O O . MET A 1 94 ? 15.140 7.642 -21.273 1.00 85.88 94 MET A O 1
ATOM 723 N N . THR A 1 95 ? 15.393 8.558 -19.255 1.00 85.88 95 THR A N 1
ATOM 724 C CA . THR A 1 95 ? 16.861 8.503 -19.289 1.00 85.88 95 THR A CA 1
ATOM 725 C C . THR A 1 95 ? 17.369 7.067 -19.381 1.00 85.88 95 THR A C 1
ATOM 727 O O . THR A 1 95 ? 18.335 6.802 -20.090 1.00 85.88 95 THR A O 1
ATOM 730 N N . GLN A 1 96 ? 16.717 6.137 -18.685 1.00 83.81 96 GLN A N 1
ATOM 731 C CA . GLN A 1 96 ? 17.092 4.725 -18.705 1.00 83.81 96 GLN A CA 1
ATOM 732 C C . GLN A 1 96 ? 16.780 4.089 -20.058 1.00 83.81 96 GLN A C 1
ATOM 734 O O . GLN A 1 96 ? 17.636 3.398 -20.601 1.00 83.81 96 GLN A O 1
ATOM 739 N N . LEU A 1 97 ? 15.619 4.409 -20.631 1.00 84.94 97 LEU A N 1
ATOM 740 C CA . LEU A 1 97 ? 15.231 3.982 -21.974 1.00 84.94 97 LEU A CA 1
ATOM 741 C C . LEU A 1 97 ? 16.262 4.424 -23.027 1.00 84.94 97 LEU A C 1
ATOM 743 O O . LEU A 1 97 ? 16.775 3.612 -23.795 1.00 84.94 97 LEU A O 1
ATOM 747 N N . VAL A 1 98 ? 16.646 5.705 -23.026 1.00 88.50 98 VAL A N 1
ATOM 748 C CA . VAL A 1 98 ? 17.673 6.220 -23.950 1.00 88.50 98 VAL A CA 1
ATOM 749 C C . VAL A 1 98 ? 19.028 5.538 -23.713 1.00 88.50 98 VAL A C 1
ATOM 751 O O . VAL A 1 98 ? 19.754 5.244 -24.667 1.00 88.50 98 VAL A O 1
ATOM 754 N N . SER A 1 99 ? 19.384 5.260 -22.457 1.00 86.00 99 SER A N 1
ATOM 755 C CA . SER A 1 99 ? 20.612 4.533 -22.122 1.00 86.00 99 SER A CA 1
ATOM 756 C C . SER A 1 99 ? 20.615 3.093 -22.647 1.00 86.00 99 SER A C 1
ATOM 758 O O . SER A 1 99 ? 21.660 2.659 -23.133 1.00 86.00 99 SER A O 1
ATOM 760 N N . GLU A 1 100 ? 19.482 2.379 -22.643 1.00 85.75 100 GLU A N 1
ATOM 761 C CA . GLU A 1 100 ? 19.373 1.028 -23.228 1.00 85.75 100 GLU A CA 1
ATOM 762 C C . GLU A 1 100 ? 19.695 1.037 -24.732 1.00 85.75 100 GLU A C 1
ATOM 764 O O . GLU A 1 100 ? 20.493 0.216 -25.194 1.00 85.75 100 GLU A O 1
ATOM 769 N N . TYR A 1 101 ? 19.168 2.006 -25.490 1.00 89.06 101 TYR A N 1
ATOM 770 C CA . TYR A 1 101 ? 19.492 2.160 -26.915 1.00 89.06 101 TYR A CA 1
ATOM 771 C C . TYR A 1 101 ? 20.960 2.538 -27.150 1.00 89.06 101 TYR A C 1
ATOM 773 O O . TYR A 1 101 ? 21.599 2.052 -28.089 1.00 89.06 101 TYR A O 1
ATOM 781 N N . ARG A 1 102 ? 21.538 3.391 -26.292 1.00 89.25 102 ARG A N 1
ATOM 782 C CA . ARG A 1 102 ? 22.969 3.738 -26.361 1.00 89.25 102 ARG A CA 1
ATOM 783 C C . ARG A 1 102 ? 23.860 2.526 -26.100 1.00 89.25 102 ARG A C 1
ATOM 785 O O . ARG A 1 102 ? 24.858 2.362 -26.807 1.00 89.25 102 ARG A O 1
ATOM 792 N N . ALA A 1 103 ? 23.499 1.700 -25.122 1.00 86.50 103 ALA A N 1
ATOM 793 C CA . ALA A 1 103 ? 24.181 0.448 -24.828 1.00 86.50 103 ALA A CA 1
ATOM 794 C C . ALA A 1 103 ? 24.109 -0.495 -26.033 1.00 86.50 103 ALA A C 1
ATOM 796 O O . ALA A 1 103 ? 25.148 -0.928 -26.523 1.00 86.50 103 ALA A O 1
ATOM 797 N N . LEU A 1 104 ? 22.908 -0.702 -26.587 1.00 89.25 104 LEU A N 1
ATOM 798 C CA . LEU A 1 104 ? 22.682 -1.583 -27.735 1.00 89.25 104 LEU A CA 1
ATOM 799 C C . LEU A 1 104 ? 23.518 -1.166 -28.952 1.00 89.25 104 LEU A C 1
ATOM 801 O O . LEU A 1 104 ? 24.240 -1.984 -29.522 1.00 89.25 104 LEU A O 1
ATOM 805 N N . ARG A 1 105 ? 23.490 0.126 -29.308 1.00 92.81 105 ARG A N 1
ATOM 806 C CA . ARG A 1 105 ? 24.317 0.688 -30.390 1.00 92.81 105 ARG A CA 1
ATOM 807 C C . ARG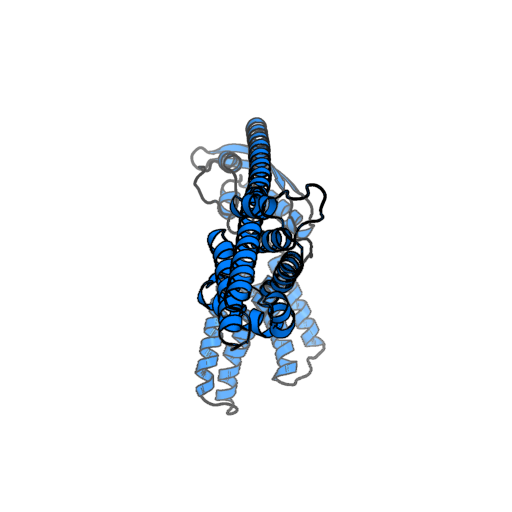 A 1 105 ? 25.805 0.436 -30.157 1.00 92.81 105 ARG A C 1
ATOM 809 O O . ARG A 1 105 ? 26.519 0.064 -31.086 1.00 92.81 105 ARG A O 1
ATOM 816 N N . THR A 1 106 ? 26.270 0.638 -28.925 1.00 90.75 106 THR A N 1
ATOM 817 C CA . THR A 1 106 ? 27.676 0.424 -28.565 1.00 90.75 106 THR A CA 1
ATOM 818 C C . THR A 1 106 ? 28.060 -1.043 -28.718 1.00 90.75 106 THR A C 1
ATOM 820 O O . THR A 1 106 ? 29.095 -1.326 -29.320 1.00 90.75 106 THR A O 1
ATOM 823 N N . SER A 1 107 ? 27.218 -1.965 -28.244 1.00 90.06 107 SER A N 1
ATOM 824 C CA . SER A 1 107 ? 27.471 -3.404 -28.331 1.00 90.06 107 SER A CA 1
ATOM 825 C C . SER A 1 107 ? 27.562 -3.889 -29.773 1.00 90.06 107 SER A C 1
ATOM 827 O O . SER A 1 107 ? 28.535 -4.543 -30.150 1.00 90.06 107 SER A O 1
ATOM 829 N N . VAL A 1 108 ? 26.599 -3.493 -30.610 1.00 91.81 108 VAL A N 1
ATOM 830 C CA . VAL A 1 108 ? 26.575 -3.856 -32.033 1.00 91.81 108 VAL A CA 1
ATOM 831 C C . VAL A 1 108 ? 27.828 -3.354 -32.754 1.00 91.81 108 VAL A C 1
ATOM 833 O O . VAL A 1 108 ? 28.537 -4.142 -33.381 1.00 91.81 108 VAL A O 1
ATOM 836 N N . LEU A 1 109 ? 28.136 -2.055 -32.648 1.00 91.19 109 LEU A N 1
ATOM 837 C CA . LEU A 1 109 ? 29.257 -1.458 -33.380 1.00 91.19 109 LEU A CA 1
ATOM 838 C C . LEU A 1 109 ? 30.609 -1.985 -32.891 1.00 91.19 109 LEU A C 1
ATOM 840 O O . LEU A 1 109 ? 31.500 -2.235 -33.703 1.00 91.19 109 LEU A O 1
ATOM 844 N N . ARG A 1 110 ? 30.774 -2.181 -31.577 1.00 89.00 110 ARG A N 1
ATOM 845 C CA . ARG A 1 110 ? 32.021 -2.691 -30.993 1.00 89.00 110 ARG A CA 1
ATOM 846 C C . ARG A 1 110 ? 32.309 -4.118 -31.444 1.00 89.00 110 ARG A C 1
ATOM 848 O O . ARG A 1 110 ? 33.427 -4.386 -31.888 1.00 89.00 110 ARG A O 1
ATOM 855 N N . LEU A 1 111 ? 31.321 -5.010 -31.348 1.00 90.50 111 LEU A N 1
ATOM 856 C CA . LEU A 1 111 ? 31.476 -6.402 -31.769 1.00 90.50 111 LEU A CA 1
ATOM 857 C C . LEU A 1 111 ? 31.718 -6.498 -33.279 1.00 90.50 111 LEU A C 1
ATOM 859 O O . LEU A 1 111 ? 32.623 -7.214 -33.705 1.00 90.50 111 LEU A O 1
ATOM 863 N N . TRP A 1 112 ? 30.995 -5.715 -34.085 1.00 89.88 112 TRP A N 1
ATOM 864 C CA . TRP A 1 112 ? 31.181 -5.707 -35.536 1.00 89.88 112 TRP A CA 1
ATOM 865 C C . TRP A 1 112 ? 32.572 -5.209 -35.952 1.00 89.88 112 TRP A C 1
ATOM 867 O O . TRP A 1 112 ? 33.233 -5.850 -36.767 1.00 89.88 112 TRP A O 1
ATOM 877 N N . MET A 1 113 ? 33.062 -4.113 -35.355 1.00 84.75 113 MET A N 1
ATOM 878 C CA . MET A 1 113 ? 34.404 -3.579 -35.635 1.00 84.75 113 MET A CA 1
ATOM 879 C C . MET A 1 113 ? 35.532 -4.513 -35.174 1.00 84.75 113 MET A C 1
ATOM 881 O O . MET A 1 113 ? 36.609 -4.523 -35.775 1.00 84.75 113 MET A O 1
ATOM 885 N N . ALA A 1 114 ? 35.313 -5.298 -34.114 1.00 85.88 114 ALA A N 1
ATOM 886 C CA . ALA A 1 114 ? 36.285 -6.286 -33.646 1.00 85.88 114 ALA A CA 1
ATOM 887 C C . ALA A 1 114 ? 36.478 -7.429 -34.657 1.00 85.88 114 ALA A C 1
ATOM 889 O O . ALA A 1 114 ? 37.560 -8.026 -34.736 1.00 85.88 114 ALA A O 1
ATOM 890 N N . MET A 1 115 ? 35.459 -7.709 -35.470 1.00 76.81 115 MET A N 1
ATOM 891 C CA . MET A 1 115 ? 35.552 -8.673 -36.551 1.00 76.81 115 MET A CA 1
ATOM 892 C C . MET A 1 115 ? 36.223 -8.029 -37.770 1.00 76.81 115 MET A C 1
ATOM 894 O O . MET A 1 115 ? 35.612 -7.315 -38.559 1.00 76.81 115 MET A O 1
ATOM 898 N N . LYS A 1 116 ? 37.529 -8.270 -37.926 1.00 61.97 116 LYS A N 1
ATOM 899 C CA . LYS A 1 116 ? 38.336 -7.790 -39.062 1.00 61.97 116 LYS A CA 1
ATOM 900 C C . LYS A 1 116 ? 37.799 -8.330 -40.400 1.00 61.97 116 LYS A C 1
ATOM 902 O O . LYS A 1 116 ? 38.239 -9.382 -40.861 1.00 61.97 116 LYS A O 1
ATOM 907 N N . TYR A 1 117 ? 36.880 -7.612 -41.043 1.00 63.28 117 TYR A N 1
ATOM 908 C CA . TYR A 1 117 ? 36.312 -7.976 -42.346 1.00 63.28 117 TYR A CA 1
ATOM 909 C C . TYR A 1 117 ? 36.853 -7.127 -43.505 1.00 63.28 117 TYR A C 1
ATOM 911 O O . TYR A 1 117 ? 37.212 -5.967 -43.344 1.00 63.28 117 TYR A O 1
ATOM 919 N N . SER A 1 118 ? 36.844 -7.711 -44.708 1.00 55.78 118 SER A N 1
ATOM 920 C CA . SER A 1 118 ? 37.291 -7.111 -45.973 1.00 55.78 118 SER A CA 1
ATOM 921 C C . SER A 1 118 ? 36.171 -6.348 -46.704 1.00 55.78 118 SER A C 1
ATOM 923 O O . SER A 1 118 ? 35.785 -6.719 -47.816 1.00 55.78 118 SER A O 1
ATOM 925 N N . LEU A 1 119 ? 35.578 -5.333 -46.077 1.00 62.88 119 LEU A N 1
ATOM 926 C CA . LEU A 1 119 ? 34.720 -4.380 -46.797 1.00 62.88 119 LEU A CA 1
ATOM 927 C C . LEU A 1 119 ? 35.559 -3.201 -47.302 1.00 62.88 119 LEU A C 1
ATOM 929 O O . LEU A 1 119 ? 36.588 -2.880 -46.712 1.00 62.88 119 LEU A O 1
ATOM 933 N N . SER A 1 120 ? 35.118 -2.551 -48.384 1.00 70.50 120 SER A N 1
ATOM 934 C CA . SER A 1 120 ? 35.627 -1.217 -48.713 1.00 70.50 120 SER A CA 1
ATOM 935 C C . SER A 1 120 ? 35.237 -0.239 -47.602 1.00 70.50 120 SER A C 1
ATOM 937 O O . SER A 1 120 ? 34.143 -0.354 -47.040 1.00 70.50 120 SER A O 1
ATOM 939 N N . GLU A 1 121 ? 36.113 0.722 -47.293 1.00 72.56 121 GLU A N 1
ATOM 940 C CA . GLU A 1 121 ? 35.868 1.735 -46.253 1.00 72.56 121 GLU A CA 1
ATOM 941 C C . GLU A 1 121 ? 34.522 2.454 -46.469 1.00 72.56 121 GLU A C 1
ATOM 943 O O . GLU A 1 121 ? 33.754 2.615 -45.522 1.00 72.56 121 GLU A O 1
ATOM 948 N N . ASP A 1 122 ? 34.166 2.746 -47.725 1.00 74.50 122 ASP A N 1
ATOM 949 C CA . ASP A 1 122 ? 32.901 3.395 -48.093 1.00 74.50 122 ASP A CA 1
ATOM 950 C C . ASP A 1 122 ? 31.657 2.558 -47.748 1.00 74.50 122 ASP A C 1
ATOM 952 O O . ASP A 1 122 ? 30.649 3.085 -47.280 1.00 74.50 122 ASP A O 1
ATOM 956 N N . SER A 1 123 ? 31.712 1.235 -47.950 1.00 79.06 123 SER A N 1
ATOM 957 C CA . SER A 1 123 ? 30.580 0.351 -47.639 1.00 79.06 123 SER A CA 1
ATOM 958 C C . SER A 1 123 ? 30.400 0.166 -46.137 1.00 79.06 123 SER A C 1
ATOM 960 O O . SER A 1 123 ? 29.277 -0.075 -45.697 1.00 79.06 123 SER A O 1
ATOM 962 N N . ALA A 1 124 ? 31.490 0.207 -45.369 1.00 81.88 124 ALA A N 1
ATOM 963 C CA . ALA A 1 124 ? 31.428 0.101 -43.919 1.00 81.88 124 ALA A CA 1
ATOM 964 C C . ALA A 1 124 ? 30.899 1.402 -43.297 1.00 81.88 124 ALA A C 1
ATOM 966 O O . ALA A 1 124 ? 30.066 1.353 -42.395 1.00 81.88 124 ALA A O 1
ATOM 967 N N . ALA A 1 125 ? 31.327 2.556 -43.817 1.00 84.12 125 ALA A N 1
ATOM 968 C CA . ALA A 1 125 ? 30.840 3.859 -43.378 1.00 84.12 125 ALA A CA 1
ATOM 969 C C . ALA A 1 125 ? 29.330 4.042 -43.631 1.00 84.12 125 ALA A C 1
ATOM 971 O O . ALA A 1 125 ? 28.626 4.532 -42.748 1.00 84.12 125 ALA A O 1
ATOM 972 N N . ASP A 1 126 ? 28.817 3.604 -44.791 1.00 85.12 126 ASP A N 1
ATOM 973 C CA . ASP A 1 126 ? 27.378 3.670 -45.102 1.00 85.12 126 ASP A CA 1
ATOM 974 C C . ASP A 1 126 ? 26.533 2.814 -44.142 1.00 85.12 126 ASP A C 1
ATOM 976 O O . ASP A 1 126 ? 25.516 3.288 -43.642 1.00 85.12 126 ASP A O 1
ATOM 980 N N . ASP A 1 127 ? 26.974 1.591 -43.818 1.00 87.69 127 ASP A N 1
ATOM 981 C CA . ASP A 1 127 ? 26.275 0.716 -42.863 1.00 87.69 127 ASP A CA 1
ATOM 982 C C . ASP A 1 127 ? 26.205 1.337 -41.458 1.00 87.69 127 ASP A C 1
ATOM 984 O O . ASP A 1 127 ? 25.149 1.311 -40.825 1.00 87.69 127 ASP A O 1
ATOM 988 N N . VAL A 1 128 ? 27.300 1.941 -40.978 1.00 89.50 128 VAL A N 1
ATOM 989 C CA . VAL A 1 128 ? 27.328 2.624 -39.670 1.00 89.50 128 VAL A CA 1
ATOM 990 C C . VAL A 1 128 ? 26.386 3.821 -39.652 1.00 89.50 128 VAL A C 1
ATOM 992 O O . VAL A 1 128 ? 25.660 4.017 -38.677 1.00 89.50 128 VAL A O 1
ATOM 995 N N . MET A 1 129 ? 26.392 4.627 -40.715 1.00 86.81 129 MET A N 1
ATOM 996 C CA . MET A 1 129 ? 25.534 5.806 -40.811 1.00 86.81 129 MET A CA 1
ATOM 997 C C . MET A 1 129 ? 24.056 5.409 -40.803 1.00 86.81 129 MET A C 1
ATOM 999 O O . MET A 1 129 ? 23.301 5.923 -39.980 1.00 86.81 129 MET A O 1
ATOM 1003 N N . ARG A 1 130 ? 23.660 4.437 -41.635 1.00 85.56 130 ARG A N 1
ATOM 1004 C CA . ARG A 1 130 ? 22.274 3.945 -41.678 1.00 85.56 130 ARG A CA 1
ATOM 1005 C C . ARG A 1 130 ? 21.844 3.294 -40.365 1.00 85.56 130 ARG A C 1
ATOM 1007 O O . ARG A 1 130 ? 20.711 3.473 -39.936 1.00 85.56 130 ARG A O 1
ATOM 1014 N N . PHE A 1 131 ? 22.741 2.567 -39.701 1.00 90.56 131 PHE A N 1
ATOM 1015 C CA . PHE A 1 131 ? 22.445 1.975 -38.397 1.00 90.56 131 PHE A CA 1
ATOM 1016 C C . PHE A 1 131 ? 22.219 3.039 -37.321 1.00 90.56 131 PHE A C 1
ATOM 1018 O O . PHE A 1 131 ? 21.277 2.930 -36.539 1.00 90.56 131 PHE A O 1
ATOM 1025 N N . ASN A 1 132 ? 23.047 4.086 -37.300 1.00 90.31 132 ASN A N 1
ATOM 1026 C CA . ASN A 1 132 ? 22.851 5.211 -36.390 1.00 90.31 132 ASN A CA 1
ATOM 1027 C C . ASN A 1 132 ? 21.523 5.929 -36.666 1.00 90.31 132 ASN A C 1
ATOM 1029 O O . ASN A 1 132 ? 20.792 6.185 -35.716 1.00 90.31 132 ASN A O 1
ATOM 1033 N N . GLU A 1 133 ? 21.178 6.171 -37.936 1.00 86.38 133 GLU A N 1
ATOM 1034 C CA . GLU A 1 133 ? 19.878 6.739 -38.325 1.00 86.38 133 GLU A CA 1
ATOM 1035 C C . GLU A 1 133 ? 18.707 5.878 -37.823 1.00 86.38 133 GLU A C 1
ATOM 1037 O O . GLU A 1 133 ? 17.759 6.406 -37.245 1.00 86.38 133 GLU A O 1
ATOM 1042 N N . ALA A 1 134 ? 18.777 4.554 -37.995 1.00 86.00 134 ALA A N 1
ATOM 1043 C CA . ALA A 1 134 ? 17.724 3.638 -37.556 1.00 86.00 134 ALA A CA 1
ATOM 1044 C C . ALA A 1 134 ? 17.574 3.594 -36.023 1.00 86.00 134 ALA A C 1
ATOM 1046 O O . ALA A 1 134 ? 16.455 3.580 -35.512 1.00 86.00 134 ALA A O 1
ATOM 1047 N N . ILE A 1 135 ? 18.687 3.619 -35.279 1.00 89.62 135 ILE A N 1
ATOM 1048 C CA . ILE A 1 135 ? 18.670 3.709 -33.811 1.00 89.62 135 ILE A CA 1
ATOM 1049 C C . ILE A 1 135 ? 18.094 5.049 -33.352 1.00 89.62 135 ILE A C 1
ATOM 1051 O O . ILE A 1 135 ? 17.258 5.071 -32.452 1.00 89.62 135 ILE A O 1
ATOM 1055 N N . ASP A 1 136 ? 18.525 6.161 -33.947 1.00 89.25 136 ASP A N 1
ATOM 1056 C CA . ASP A 1 136 ? 18.057 7.487 -33.547 1.00 89.25 136 ASP A CA 1
ATOM 1057 C C . ASP A 1 136 ? 16.556 7.653 -33.861 1.00 89.25 136 ASP A C 1
ATOM 1059 O O . ASP A 1 136 ? 15.819 8.186 -33.032 1.00 89.25 136 ASP A O 1
ATOM 1063 N N . GLN A 1 137 ? 16.070 7.096 -34.978 1.00 84.38 137 GLN A N 1
ATOM 1064 C CA . GLN A 1 137 ? 14.637 7.015 -35.283 1.00 84.38 137 GLN A CA 1
ATOM 1065 C C . GLN A 1 137 ? 13.874 6.202 -34.227 1.00 84.38 137 GLN A C 1
ATOM 1067 O O . GLN A 1 137 ? 12.853 6.670 -33.723 1.00 84.38 137 GLN A O 1
ATOM 1072 N N . ALA A 1 138 ? 14.380 5.020 -33.857 1.00 86.12 138 ALA A N 1
ATOM 1073 C CA . ALA A 1 138 ? 13.762 4.187 -32.828 1.00 86.12 138 ALA A CA 1
ATOM 1074 C C . ALA A 1 138 ? 13.718 4.897 -31.464 1.00 86.12 138 ALA A C 1
ATOM 1076 O O . ALA A 1 138 ? 12.734 4.761 -30.740 1.00 86.12 138 ALA A O 1
ATOM 1077 N N . ILE A 1 139 ? 14.744 5.691 -31.122 1.00 89.44 139 ILE A N 1
ATOM 1078 C CA . ILE A 1 139 ? 14.764 6.517 -29.905 1.00 89.44 139 ILE A CA 1
ATOM 1079 C C . ILE A 1 139 ? 13.693 7.608 -29.966 1.00 89.44 139 ILE A C 1
ATOM 1081 O O . ILE A 1 139 ? 12.974 7.784 -28.987 1.00 89.44 139 ILE A O 1
ATOM 1085 N N . VAL A 1 140 ? 13.582 8.347 -31.073 1.00 86.75 140 VAL A N 1
ATOM 1086 C CA . VAL A 1 140 ? 12.590 9.431 -31.207 1.00 86.75 140 VAL A CA 1
ATOM 1087 C C . VAL A 1 140 ? 11.172 8.882 -31.085 1.00 86.75 140 VAL A C 1
ATOM 1089 O O . VAL A 1 140 ? 10.394 9.369 -30.269 1.00 86.75 140 VAL A O 1
ATOM 1092 N N . GLU A 1 141 ? 10.873 7.811 -31.815 1.00 85.56 141 GLU A N 1
ATOM 1093 C CA . GLU A 1 141 ? 9.580 7.128 -31.749 1.00 85.56 141 GLU A CA 1
ATOM 1094 C C . GLU A 1 141 ? 9.279 6.621 -30.333 1.00 85.56 141 GLU A C 1
ATOM 1096 O O . GLU A 1 141 ? 8.191 6.830 -29.795 1.00 85.56 141 GLU A O 1
ATOM 1101 N N . SER A 1 142 ? 10.288 6.035 -29.689 1.00 88.06 142 SER A N 1
ATOM 1102 C CA . SER A 1 142 ? 10.201 5.572 -28.308 1.00 88.06 142 SER A CA 1
ATOM 1103 C C . SER A 1 142 ? 9.887 6.704 -27.325 1.00 88.06 142 SER A C 1
ATOM 1105 O O . SER A 1 142 ? 9.050 6.547 -26.438 1.00 88.06 142 SER A O 1
ATOM 1107 N N . VAL A 1 143 ? 10.554 7.850 -27.469 1.00 88.62 143 VAL A N 1
ATOM 1108 C CA . VAL A 1 143 ? 10.384 9.033 -26.612 1.00 88.62 143 VAL A CA 1
ATOM 1109 C C . VAL A 1 143 ? 8.984 9.626 -26.771 1.00 88.62 143 VAL A C 1
ATOM 1111 O O . VAL A 1 143 ? 8.337 9.942 -25.768 1.00 88.62 143 VAL A O 1
ATOM 1114 N N . ASP A 1 144 ? 8.505 9.749 -28.008 1.00 86.50 144 ASP A N 1
ATOM 1115 C CA . ASP A 1 144 ? 7.186 10.306 -28.302 1.00 86.50 144 ASP A CA 1
ATOM 1116 C C . ASP A 1 144 ? 6.071 9.403 -27.763 1.00 86.50 144 ASP A C 1
ATOM 1118 O O . ASP A 1 144 ? 5.169 9.886 -27.069 1.00 86.50 144 ASP A O 1
ATOM 1122 N N . PHE A 1 145 ? 6.165 8.090 -28.000 1.00 86.00 145 PHE A N 1
ATOM 1123 C CA . PHE A 1 145 ? 5.194 7.118 -27.494 1.00 86.00 145 PHE A CA 1
ATOM 1124 C C . PHE A 1 145 ? 5.179 7.077 -25.959 1.00 86.00 145 PHE A C 1
ATOM 1126 O O . PHE A 1 145 ? 4.117 7.150 -25.341 1.00 86.00 145 PHE A O 1
ATOM 1133 N N . PHE A 1 146 ? 6.354 7.055 -25.320 1.00 86.44 146 PHE A N 1
ATOM 1134 C CA . PHE A 1 146 ? 6.467 7.091 -23.858 1.00 86.44 146 PHE A CA 1
ATOM 1135 C C . PHE A 1 146 ? 5.843 8.359 -23.262 1.00 86.44 146 PHE A C 1
ATOM 1137 O O . PHE A 1 146 ? 5.181 8.315 -22.224 1.00 86.44 146 PHE A O 1
ATOM 1144 N N . GLY A 1 147 ? 6.048 9.509 -23.913 1.00 87.19 147 GLY A N 1
ATOM 1145 C CA . GLY A 1 147 ? 5.455 10.777 -23.499 1.00 87.19 147 GLY A CA 1
ATOM 1146 C C . GLY A 1 147 ? 3.928 10.767 -23.576 1.00 87.19 147 GLY A C 1
ATOM 1147 O O . GLY A 1 147 ? 3.272 11.264 -22.656 1.00 87.19 147 GLY A O 1
ATOM 1148 N N . GLN A 1 148 ? 3.366 10.181 -24.637 1.00 86.81 148 GLN A N 1
ATOM 1149 C CA . GLN A 1 148 ? 1.919 10.022 -24.802 1.00 86.81 148 GLN A CA 1
ATOM 1150 C C . GLN A 1 148 ? 1.322 9.081 -23.750 1.00 86.81 148 GLN A C 1
ATOM 1152 O O . GLN A 1 148 ? 0.311 9.433 -23.140 1.00 86.81 148 GLN A O 1
ATOM 1157 N N . GLU A 1 149 ? 1.970 7.947 -23.482 1.00 84.38 149 GLU A N 1
ATOM 1158 C CA . GLU A 1 149 ? 1.510 6.968 -22.490 1.00 84.38 149 GLU A CA 1
ATOM 1159 C C . GLU A 1 149 ? 1.534 7.543 -21.065 1.00 84.38 149 GLU A C 1
ATOM 1161 O O . GLU A 1 149 ? 0.558 7.454 -20.323 1.00 84.38 149 GLU A O 1
ATOM 1166 N N . LEU A 1 150 ? 2.602 8.252 -20.687 1.00 85.12 150 LEU A N 1
ATOM 1167 C CA . LEU A 1 150 ? 2.638 8.932 -19.389 1.00 85.12 150 LEU A CA 1
ATOM 1168 C C . LEU A 1 150 ? 1.592 10.046 -19.273 1.00 85.12 150 LEU A C 1
ATOM 1170 O O . LEU A 1 150 ? 1.092 10.317 -18.178 1.00 85.12 150 LEU A O 1
ATOM 1174 N N . ALA A 1 151 ? 1.292 10.746 -20.367 1.00 88.31 151 ALA A N 1
ATOM 1175 C CA . ALA A 1 151 ? 0.264 11.779 -20.368 1.00 88.31 151 ALA A CA 1
ATOM 1176 C C . ALA A 1 151 ? -1.140 11.175 -20.219 1.00 88.31 151 ALA A C 1
ATOM 1178 O O . ALA A 1 151 ? -1.949 11.729 -19.469 1.00 88.31 151 ALA A O 1
ATOM 1179 N N . SER A 1 152 ? -1.415 10.045 -20.880 1.00 88.25 152 SER A N 1
ATOM 1180 C CA . SER A 1 152 ? -2.695 9.339 -20.781 1.00 88.25 152 SER A CA 1
ATOM 1181 C C . SER A 1 152 ? -2.909 8.774 -19.372 1.00 88.25 152 SER A C 1
ATOM 1183 O O . SER A 1 152 ? -3.953 9.035 -18.770 1.00 88.25 152 SER A O 1
ATOM 1185 N N . GLU A 1 153 ? -1.897 8.125 -18.787 1.00 87.12 153 GLU A N 1
ATOM 1186 C CA . GLU A 1 153 ? -1.952 7.599 -17.417 1.00 87.12 153 GLU A CA 1
ATOM 1187 C C . GLU A 1 153 ? -2.214 8.721 -16.401 1.00 87.12 153 GLU A C 1
ATOM 1189 O O . GLU A 1 153 ? -3.079 8.608 -15.527 1.00 87.12 153 GLU A O 1
ATOM 1194 N N . ARG A 1 154 ? -1.505 9.850 -16.539 1.00 88.69 154 ARG A N 1
ATOM 1195 C CA . ARG A 1 154 ? -1.708 11.024 -15.678 1.00 88.69 154 ARG A CA 1
ATOM 1196 C C . ARG A 1 154 ? -3.106 11.609 -15.823 1.00 88.69 154 ARG A C 1
ATOM 1198 O O . ARG A 1 154 ? -3.687 11.983 -14.809 1.00 88.69 154 ARG A O 1
ATOM 1205 N N . ALA A 1 155 ? -3.638 11.690 -17.040 1.00 93.06 155 ALA A N 1
ATOM 1206 C CA . ALA A 1 155 ? -4.982 12.206 -17.281 1.00 93.06 155 ALA A CA 1
ATOM 1207 C C . ALA A 1 155 ? -6.051 11.321 -16.623 1.00 93.06 155 ALA A C 1
ATOM 1209 O O . ALA A 1 155 ? -6.906 11.840 -15.909 1.00 93.06 155 ALA A O 1
ATOM 1210 N N . VAL A 1 156 ? -5.947 9.997 -16.781 1.00 93.06 156 VAL A N 1
ATOM 1211 C CA . VAL A 1 156 ? -6.856 9.032 -16.137 1.00 93.06 156 VAL A CA 1
ATOM 1212 C C . VAL A 1 156 ? -6.765 9.132 -14.614 1.00 93.06 156 VAL A C 1
ATOM 1214 O O . VAL A 1 156 ? -7.784 9.181 -13.926 1.00 93.06 156 VAL A O 1
ATOM 1217 N N . ARG A 1 157 ? -5.548 9.205 -14.063 1.00 92.25 157 ARG A N 1
ATOM 1218 C CA . ARG A 1 157 ? -5.349 9.336 -12.615 1.00 92.25 157 ARG A CA 1
ATOM 1219 C C . ARG A 1 157 ? -5.925 10.640 -12.067 1.00 92.25 157 ARG A C 1
ATOM 1221 O O . ARG A 1 157 ? -6.496 10.643 -10.979 1.00 92.25 157 ARG A O 1
ATOM 1228 N N . GLU A 1 158 ? -5.767 11.734 -12.801 1.00 95.56 158 GLU A N 1
ATOM 1229 C CA . GLU A 1 158 ? -6.325 13.031 -12.430 1.00 95.56 158 GLU A CA 1
ATOM 1230 C C . GLU A 1 158 ? -7.858 13.010 -12.467 1.00 95.56 158 GLU A C 1
ATOM 1232 O O . GLU A 1 158 ? -8.490 13.483 -11.526 1.00 95.56 158 GLU A O 1
ATOM 1237 N N . GLU A 1 159 ? -8.463 12.393 -13.484 1.00 95.31 159 GLU A N 1
ATOM 1238 C CA . GLU A 1 159 ? -9.917 12.219 -13.569 1.00 95.31 159 GLU A CA 1
ATOM 1239 C C . GLU A 1 159 ? -10.463 11.401 -12.388 1.00 95.31 159 GLU A C 1
ATOM 1241 O O . GLU A 1 159 ? -11.402 11.838 -11.718 1.00 95.31 159 GLU A O 1
ATOM 1246 N N . ILE A 1 160 ? -9.819 10.275 -12.056 1.00 94.00 160 ILE A N 1
ATOM 1247 C CA . ILE A 1 160 ? -10.184 9.440 -10.900 1.00 94.00 160 ILE A CA 1
ATOM 1248 C C . ILE A 1 160 ? -10.079 10.232 -9.593 1.00 94.00 160 ILE A C 1
ATOM 1250 O O . ILE A 1 160 ? -10.987 10.174 -8.763 1.00 94.00 160 ILE A O 1
ATOM 1254 N N . ASN A 1 161 ? -8.995 10.986 -9.397 1.00 94.50 161 ASN A N 1
ATOM 1255 C CA . ASN A 1 161 ? -8.819 11.801 -8.195 1.00 94.50 161 ASN A CA 1
ATOM 1256 C C . ASN A 1 161 ? -9.880 12.905 -8.104 1.00 94.50 161 ASN A C 1
ATOM 1258 O O . ASN A 1 161 ? -10.444 13.127 -7.035 1.00 94.50 161 ASN A O 1
ATOM 1262 N N . GLN A 1 162 ? -10.194 13.577 -9.213 1.00 95.75 162 GLN A N 1
ATOM 1263 C CA . GLN A 1 162 ? -11.231 14.608 -9.245 1.00 95.75 162 GLN A CA 1
ATOM 1264 C C . GLN A 1 162 ? -12.616 14.033 -8.948 1.00 95.75 162 GLN A C 1
ATOM 1266 O O . GLN A 1 162 ? -13.393 14.642 -8.205 1.00 95.75 162 GLN A O 1
ATOM 1271 N N . GLU A 1 163 ? -12.939 12.864 -9.499 1.00 95.19 163 GLU A N 1
ATOM 1272 C CA . GLU A 1 163 ? -14.196 12.183 -9.207 1.00 95.19 163 GLU A CA 1
ATOM 1273 C C . GLU A 1 163 ? -14.259 11.723 -7.744 1.00 95.19 163 GLU A C 1
ATOM 1275 O O . GLU A 1 163 ? -15.286 11.920 -7.085 1.00 95.19 163 GLU A O 1
ATOM 1280 N N . LEU A 1 164 ? -13.157 11.188 -7.209 1.00 94.75 164 LEU A N 1
ATOM 1281 C CA . LEU A 1 164 ? -13.040 10.800 -5.806 1.00 94.75 164 LEU A CA 1
ATOM 1282 C C . LEU A 1 164 ? -13.270 11.996 -4.880 1.00 94.75 164 LEU A C 1
ATOM 1284 O O . LEU A 1 164 ? -14.114 11.910 -3.991 1.00 94.75 164 LEU A O 1
ATOM 1288 N N . GLU A 1 165 ? -12.600 13.124 -5.118 1.00 93.19 165 GLU A N 1
ATOM 1289 C CA . GLU A 1 165 ? -12.770 14.345 -4.322 1.00 93.19 165 GLU A CA 1
ATOM 1290 C C . GLU A 1 165 ? -14.190 14.909 -4.441 1.00 93.19 165 GLU A C 1
ATOM 1292 O O . GLU A 1 165 ? -14.805 15.311 -3.448 1.00 93.19 165 GLU A O 1
ATOM 1297 N N . ARG A 1 166 ? -14.779 14.874 -5.641 1.00 94.94 166 ARG A N 1
ATOM 1298 C CA . ARG A 1 166 ? -16.169 15.296 -5.855 1.00 94.94 166 ARG A CA 1
ATOM 1299 C C . ARG A 1 166 ? -17.155 14.414 -5.089 1.00 94.94 166 ARG A C 1
ATOM 1301 O O . ARG A 1 166 ? -18.105 14.934 -4.496 1.00 94.94 166 ARG A O 1
ATOM 1308 N N . ASN A 1 167 ? -16.965 13.098 -5.111 1.00 92.50 167 ASN A N 1
ATOM 1309 C CA . ASN A 1 167 ? -17.824 12.150 -4.404 1.00 92.50 167 ASN A CA 1
ATOM 1310 C C . ASN A 1 167 ? -17.621 12.242 -2.889 1.00 92.50 167 ASN A C 1
ATOM 1312 O O . ASN A 1 167 ? -18.610 12.310 -2.157 1.00 92.50 167 ASN A O 1
ATOM 1316 N N . ARG A 1 168 ? -16.373 12.360 -2.428 1.00 89.31 168 ARG A N 1
ATOM 1317 C CA . ARG A 1 168 ? -16.029 12.603 -1.025 1.00 89.31 168 ARG A CA 1
ATOM 1318 C C . ARG A 1 168 ? -16.685 13.879 -0.506 1.00 89.31 168 ARG A C 1
ATOM 1320 O O . ARG A 1 168 ? -17.410 13.822 0.482 1.00 89.31 168 ARG A O 1
ATOM 1327 N N . GLY A 1 169 ? -16.551 14.998 -1.219 1.00 89.75 169 GLY A N 1
ATOM 1328 C CA . GLY A 1 169 ? -17.171 16.266 -0.828 1.00 89.75 169 GLY A CA 1
ATOM 1329 C C . GLY A 1 169 ? -18.704 16.205 -0.775 1.00 89.75 169 GLY A C 1
ATOM 1330 O O . GLY A 1 169 ? -19.321 16.787 0.119 1.00 89.75 169 GLY A O 1
ATOM 1331 N N . ARG A 1 170 ? -19.345 15.462 -1.691 1.00 90.44 170 ARG A N 1
ATOM 1332 C CA . ARG A 1 170 ? -20.800 15.211 -1.652 1.00 90.44 170 ARG A CA 1
ATOM 1333 C C . ARG A 1 170 ? -21.209 14.378 -0.438 1.00 90.44 170 ARG A C 1
ATOM 1335 O O . ARG A 1 170 ? -22.204 14.718 0.202 1.00 90.44 170 ARG A O 1
ATOM 1342 N N . LEU A 1 171 ? -20.459 13.319 -0.129 1.00 84.75 171 LEU A N 1
ATOM 1343 C CA . LEU A 1 171 ? -20.701 12.463 1.034 1.00 84.75 171 LEU A CA 1
ATOM 1344 C C . LEU A 1 171 ? -20.520 13.242 2.340 1.00 84.75 171 LEU A C 1
ATOM 1346 O O . LEU A 1 171 ? -21.415 13.221 3.180 1.00 84.75 171 LEU A O 1
ATOM 1350 N N . GLU A 1 172 ? -19.435 14.004 2.478 1.00 85.31 172 GLU A N 1
ATOM 1351 C CA . GLU A 1 172 ? -19.183 14.856 3.648 1.00 85.31 172 GLU A CA 1
ATOM 1352 C C . GLU A 1 172 ? -20.275 15.924 3.821 1.00 85.31 172 GLU A C 1
ATOM 1354 O O . GLU A 1 172 ? -20.750 16.173 4.931 1.00 85.31 172 GLU A O 1
ATOM 1359 N N . TYR A 1 173 ? -20.735 16.541 2.725 1.00 87.00 173 TYR A N 1
ATOM 1360 C CA . TYR A 1 173 ? -21.834 17.506 2.765 1.00 87.00 173 TYR A CA 1
ATOM 1361 C C . TYR A 1 173 ? -23.160 16.872 3.209 1.00 87.00 173 TYR A C 1
ATOM 1363 O O . TYR A 1 173 ? -23.830 17.423 4.086 1.00 87.00 173 TYR A O 1
ATOM 1371 N N . ALA A 1 174 ? -23.524 15.716 2.645 1.00 86.56 174 ALA A N 1
ATOM 1372 C CA . ALA A 1 174 ? -24.736 14.990 3.020 1.00 86.56 174 ALA A CA 1
ATOM 1373 C C . ALA A 1 174 ? -24.684 14.492 4.475 1.00 86.56 174 ALA A C 1
ATOM 1375 O O . ALA A 1 174 ? -25.657 14.655 5.213 1.00 86.56 174 ALA A O 1
ATOM 1376 N N . SER A 1 175 ? -23.538 13.952 4.900 1.00 85.12 175 SER A N 1
ATOM 1377 C CA . SER A 1 175 ? -23.282 13.501 6.273 1.00 85.12 175 SER A CA 1
ATOM 1378 C C . SER A 1 175 ? -23.501 14.635 7.280 1.00 85.12 175 SER A C 1
ATOM 1380 O O . SER A 1 175 ? -24.356 14.547 8.164 1.00 85.12 175 SER A O 1
ATOM 1382 N N . ARG A 1 176 ? -22.854 15.784 7.044 1.00 84.12 176 ARG A N 1
ATOM 1383 C CA . ARG A 1 176 ? -22.978 16.976 7.893 1.00 84.12 176 ARG A CA 1
ATOM 1384 C C . ARG A 1 176 ? -24.400 17.540 7.946 1.00 84.12 176 ARG A C 1
ATOM 1386 O O . ARG A 1 176 ? -24.850 17.933 9.016 1.00 84.12 176 ARG A O 1
ATOM 1393 N N . LEU A 1 177 ? -25.123 17.595 6.822 1.00 89.06 177 LEU A N 1
ATOM 1394 C CA . LEU A 1 177 ? -26.513 18.083 6.810 1.00 89.06 177 LEU A CA 1
ATOM 1395 C C . LEU A 1 177 ? -27.484 17.139 7.525 1.00 89.06 177 LEU A C 1
ATOM 1397 O O . LEU A 1 177 ? -28.456 17.597 8.121 1.00 89.06 177 LEU A O 1
ATOM 1401 N N . SER A 1 178 ? -27.241 15.833 7.435 1.00 87.81 178 SER A N 1
ATOM 1402 C CA . SER A 1 178 ? -28.072 14.811 8.075 1.00 87.81 178 SER A CA 1
ATOM 1403 C C . SER A 1 178 ? -27.698 14.556 9.538 1.00 87.81 178 SER A C 1
ATOM 1405 O O . SER A 1 178 ? -28.408 13.816 10.216 1.00 87.81 178 SER A O 1
ATOM 1407 N N . ASN A 1 179 ? -26.631 15.201 10.033 1.00 88.19 179 ASN A N 1
ATOM 1408 C CA . ASN A 1 179 ? -26.073 15.003 11.369 1.00 88.19 179 ASN A CA 1
ATOM 1409 C C . ASN A 1 179 ? -25.746 13.523 11.650 1.00 88.19 179 ASN A C 1
ATOM 1411 O O . ASN A 1 179 ? -25.913 13.042 12.771 1.00 88.19 179 ASN A O 1
ATOM 1415 N N . VAL A 1 180 ? -25.332 12.795 10.610 1.00 90.12 180 VAL A N 1
ATOM 1416 C CA . VAL A 1 180 ? -24.910 11.392 10.684 1.00 90.12 180 VAL A CA 1
ATOM 1417 C C . VAL A 1 180 ? -23.406 11.364 10.918 1.00 90.12 180 VAL A C 1
ATOM 1419 O O . VAL A 1 180 ? -22.675 12.098 10.269 1.00 90.12 180 VAL A O 1
ATOM 1422 N N . GLY A 1 181 ? -22.951 10.535 11.851 1.00 90.69 181 GLY A N 1
ATOM 1423 C CA . GLY A 1 181 ? -21.532 10.253 12.041 1.00 90.69 181 GLY A CA 1
ATOM 1424 C C . GLY A 1 181 ? -21.208 8.818 11.642 1.00 90.69 181 GLY A C 1
ATOM 1425 O O . GLY A 1 181 ? -22.080 7.947 11.694 1.00 90.69 181 GLY A O 1
ATOM 1426 N N . PHE A 1 182 ? -19.963 8.579 11.255 1.00 89.00 182 PHE A N 1
ATOM 1427 C CA . PHE A 1 182 ? -19.431 7.263 10.929 1.00 89.00 182 PHE A CA 1
ATOM 1428 C C . PHE A 1 182 ? -18.382 6.831 11.949 1.00 89.00 182 PHE A C 1
ATOM 1430 O O . PHE A 1 182 ? -17.540 7.614 12.395 1.00 89.00 182 PHE A O 1
ATOM 1437 N N . TRP A 1 183 ? -18.434 5.550 12.298 1.00 89.19 183 TRP A N 1
ATOM 1438 C CA . TRP A 1 183 ? -17.469 4.911 13.175 1.00 89.19 183 TRP A CA 1
ATOM 1439 C C . TRP A 1 183 ? -17.010 3.589 12.574 1.00 89.19 183 TRP A C 1
ATOM 1441 O O . TRP A 1 183 ? -17.792 2.856 11.965 1.00 89.19 183 TRP A O 1
ATOM 1451 N N . TYR A 1 184 ? -15.738 3.287 12.784 1.00 84.75 184 TYR A N 1
ATOM 1452 C CA . TYR A 1 184 ? -15.112 2.023 12.442 1.00 84.75 184 TYR A CA 1
ATOM 1453 C C . TYR A 1 184 ? -14.234 1.556 13.606 1.00 84.75 184 TYR A C 1
ATOM 1455 O O . TYR A 1 184 ? -13.755 2.355 14.410 1.00 84.75 184 TYR A O 1
ATOM 1463 N N . CYS A 1 185 ? -14.054 0.249 13.733 1.00 82.44 185 CYS A N 1
ATOM 1464 C CA . CYS A 1 185 ? -13.137 -0.334 14.700 1.00 82.44 185 CYS A CA 1
ATOM 1465 C C . CYS A 1 185 ? -12.753 -1.741 14.252 1.00 82.44 185 CYS A C 1
ATOM 1467 O O . CYS A 1 185 ? -13.623 -2.568 13.963 1.00 82.44 185 CYS A O 1
ATOM 1469 N N . ASP A 1 186 ? -11.455 -2.023 14.244 1.00 77.25 186 ASP A N 1
ATOM 1470 C CA . ASP A 1 186 ? -10.978 -3.389 14.083 1.00 77.25 186 ASP A CA 1
ATOM 1471 C C . ASP A 1 186 ? -11.291 -4.212 15.338 1.00 77.25 186 ASP A C 1
ATOM 1473 O O . ASP A 1 186 ? -11.315 -3.700 16.461 1.00 77.25 186 ASP A O 1
ATOM 1477 N N . LEU A 1 187 ? -11.536 -5.509 15.142 1.00 68.62 187 LEU A N 1
ATOM 1478 C CA . LEU A 1 187 ? -11.656 -6.469 16.235 1.00 68.62 187 LEU A CA 1
ATOM 1479 C C . LEU A 1 187 ? -10.296 -7.132 16.510 1.00 68.62 187 LEU A C 1
ATOM 1481 O O . LEU A 1 187 ? -9.618 -7.538 15.561 1.00 68.62 187 LEU A O 1
ATOM 1485 N N . PRO A 1 188 ? -9.917 -7.344 17.785 1.00 69.69 188 PRO A N 1
ATOM 1486 C CA . PRO A 1 188 ? -10.632 -6.962 19.011 1.00 69.69 188 PRO A CA 1
ATOM 1487 C C . PRO A 1 188 ? -10.624 -5.440 19.234 1.00 69.69 188 PRO A C 1
ATOM 1489 O O . PRO A 1 188 ? -9.676 -4.777 18.828 1.00 69.69 188 PRO A O 1
ATOM 1492 N N . PHE A 1 189 ? -11.676 -4.907 19.873 1.00 67.75 189 PHE A N 1
ATOM 1493 C CA . PHE A 1 189 ? -11.824 -3.467 20.105 1.00 67.75 189 PHE A CA 1
ATOM 1494 C C . PHE A 1 189 ? -10.598 -2.899 20.840 1.00 67.75 189 PHE A C 1
ATOM 1496 O O . PHE A 1 189 ? -10.378 -3.220 22.004 1.00 67.75 189 PHE A O 1
ATOM 1503 N N . ASP A 1 190 ? -9.828 -2.050 20.164 1.00 69.62 190 ASP A N 1
ATOM 1504 C CA . ASP A 1 190 ? -8.754 -1.247 20.764 1.00 69.62 190 ASP A CA 1
ATOM 1505 C C . ASP A 1 190 ? -9.121 0.233 20.608 1.00 69.62 190 ASP A C 1
ATOM 1507 O O . ASP A 1 190 ? -9.753 0.842 21.476 1.00 69.62 190 ASP A O 1
ATOM 1511 N N . VAL A 1 191 ? -8.825 0.794 19.437 1.00 78.19 191 VAL A N 1
ATOM 1512 C CA . VAL A 1 191 ? -9.101 2.192 19.114 1.00 78.19 191 VAL A CA 1
ATOM 1513 C C . VAL A 1 191 ? -10.335 2.289 18.244 1.00 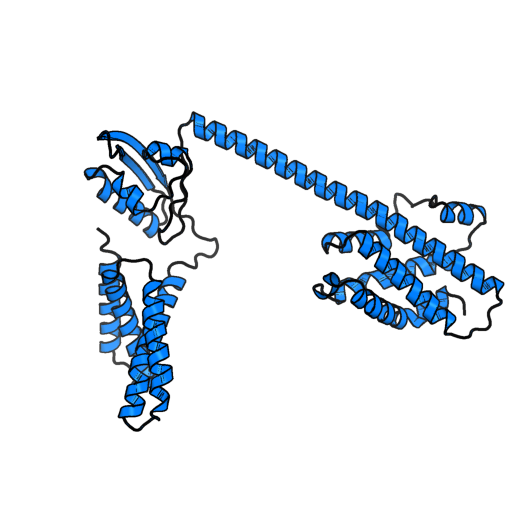78.19 191 VAL A C 1
ATOM 1515 O O . VAL A 1 191 ? -10.457 1.578 17.247 1.00 78.19 191 VAL A O 1
ATOM 1518 N N . LEU A 1 192 ? -11.225 3.210 18.601 1.00 86.44 192 LEU A N 1
ATOM 1519 C CA . LEU A 1 192 ? -12.369 3.534 17.771 1.00 86.44 192 LEU A CA 1
ATOM 1520 C C . LEU A 1 192 ? -11.988 4.639 16.780 1.00 86.44 192 LEU A C 1
ATOM 1522 O O . LEU A 1 192 ? -11.593 5.744 17.164 1.00 86.44 192 LEU A O 1
ATOM 1526 N N . GLU A 1 193 ? -12.121 4.342 15.493 1.00 87.38 193 GLU A N 1
ATOM 1527 C CA . GLU A 1 193 ? -11.973 5.309 14.414 1.00 87.38 193 GLU A CA 1
ATOM 1528 C C . GLU A 1 193 ? -13.297 6.040 14.224 1.00 87.38 193 GLU A C 1
ATOM 1530 O O . GLU A 1 193 ? -14.223 5.559 13.575 1.00 87.38 193 GLU A O 1
ATOM 1535 N N . TRP A 1 194 ? -13.409 7.200 14.860 1.00 91.38 194 TRP A N 1
ATOM 1536 C CA . TRP A 1 194 ? -14.588 8.056 14.795 1.00 91.38 194 TRP A CA 1
ATOM 1537 C C . TRP A 1 194 ? -14.301 9.298 13.972 1.00 91.38 194 TRP A C 1
ATOM 1539 O O . TRP A 1 194 ? -13.263 9.941 14.164 1.00 91.38 194 TRP A O 1
ATOM 1549 N N . ASP A 1 195 ? -15.251 9.668 13.117 1.00 89.62 195 ASP A N 1
ATOM 1550 C CA . ASP A 1 195 ? -15.247 10.994 12.513 1.00 89.62 195 ASP A CA 1
ATOM 1551 C C . ASP A 1 195 ? -15.583 12.092 13.543 1.00 89.62 195 ASP A C 1
ATOM 1553 O O . ASP A 1 195 ? -15.984 11.840 14.688 1.00 89.62 195 ASP A O 1
ATOM 1557 N N . ASP A 1 196 ? -15.403 13.347 13.131 1.00 90.62 196 ASP A N 1
ATOM 1558 C CA . ASP A 1 196 ? -15.650 14.510 13.986 1.00 90.62 196 ASP A CA 1
ATOM 1559 C C . ASP A 1 196 ? -17.112 14.592 14.452 1.00 90.62 196 ASP A C 1
ATOM 1561 O O . ASP A 1 196 ? -17.396 15.116 15.532 1.00 90.62 196 ASP A O 1
ATOM 1565 N N . GLN A 1 197 ? -18.044 14.053 13.662 1.00 91.19 197 GLN A N 1
ATOM 1566 C CA . GLN A 1 197 ? -19.470 14.106 13.948 1.00 91.19 197 GLN A CA 1
ATOM 1567 C C . GLN A 1 197 ? -19.861 13.120 15.054 1.00 91.19 197 GLN A C 1
ATOM 1569 O O . GLN A 1 197 ? -20.602 13.502 15.963 1.00 91.19 197 GLN A O 1
ATOM 1574 N N . VAL A 1 198 ? -19.321 11.895 15.042 1.00 93.81 198 VAL A N 1
ATOM 1575 C CA . VAL A 1 198 ? -19.474 10.951 16.161 1.00 93.81 198 VAL A CA 1
ATOM 1576 C C . VAL A 1 198 ? -18.812 11.523 17.414 1.00 93.81 198 VAL A C 1
ATOM 1578 O O . VAL A 1 198 ? -19.413 11.506 18.486 1.00 93.81 198 VAL A O 1
ATOM 1581 N N . LYS A 1 199 ? -17.616 12.118 17.312 1.00 93.69 199 LYS A N 1
ATOM 1582 C CA . LYS A 1 199 ? -16.976 12.759 18.478 1.00 93.69 199 LYS A CA 1
ATOM 1583 C C . LYS A 1 199 ? -17.847 13.869 19.075 1.00 93.69 199 LYS A C 1
ATOM 1585 O O . LYS A 1 199 ? -18.018 13.910 20.294 1.00 93.69 199 LYS A O 1
ATOM 1590 N N . GLU A 1 200 ? -18.482 14.697 18.245 1.00 93.25 200 GLU A N 1
ATOM 1591 C CA . GLU A 1 200 ? -19.454 15.710 18.684 1.00 93.25 200 GLU A CA 1
ATOM 1592 C C . GLU A 1 200 ? -20.647 15.078 19.423 1.00 93.25 200 GLU A C 1
ATOM 1594 O O . GLU A 1 200 ? -21.017 15.538 20.515 1.00 93.25 200 GLU A O 1
ATOM 1599 N N . HIS A 1 201 ? -21.219 13.994 18.883 1.00 94.06 201 HIS A N 1
ATOM 1600 C CA . HIS A 1 201 ? -22.353 13.275 19.487 1.00 94.06 201 HIS A CA 1
ATOM 1601 C C . HIS A 1 201 ? -22.028 12.739 20.889 1.00 94.06 201 HIS A C 1
ATOM 1603 O O . HIS A 1 201 ? -22.915 12.655 21.744 1.00 94.06 201 HIS A O 1
ATOM 1609 N N . PHE A 1 202 ? -20.755 12.435 21.142 1.00 95.12 202 PHE A N 1
ATOM 1610 C CA . PHE A 1 202 ? -20.229 11.915 22.407 1.00 95.12 202 PHE A CA 1
ATOM 1611 C C . PHE A 1 202 ? -19.521 12.966 23.277 1.00 95.12 202 PHE A C 1
ATOM 1613 O O . PHE A 1 202 ? -18.941 12.625 24.311 1.00 95.12 202 PHE A O 1
ATOM 1620 N N . PHE A 1 203 ? -19.609 14.249 22.914 1.00 94.62 203 PHE A N 1
ATOM 1621 C CA . PHE A 1 203 ? -18.988 15.358 23.648 1.00 94.62 203 PHE A CA 1
ATOM 1622 C C . PHE A 1 203 ? -17.456 15.240 23.765 1.00 94.62 203 PHE A C 1
ATOM 1624 O O . PHE A 1 203 ? -16.875 15.598 24.795 1.00 94.62 203 PHE A O 1
ATOM 1631 N N . PHE A 1 204 ? -16.801 14.720 22.727 1.00 93.81 204 PHE A N 1
ATOM 1632 C CA . PHE A 1 204 ? -15.346 14.713 22.585 1.00 93.81 204 PHE A CA 1
ATOM 1633 C C . PHE A 1 204 ? -14.866 15.844 21.677 1.00 93.81 204 PHE A C 1
ATOM 1635 O O . PHE A 1 204 ? -15.579 16.298 20.783 1.00 93.81 204 PHE A O 1
ATOM 1642 N N . GLU A 1 205 ? -13.622 16.273 21.888 1.00 91.44 205 GLU A N 1
ATOM 1643 C CA . GLU A 1 205 ? -12.935 17.131 20.928 1.00 91.44 205 GLU A CA 1
ATOM 1644 C C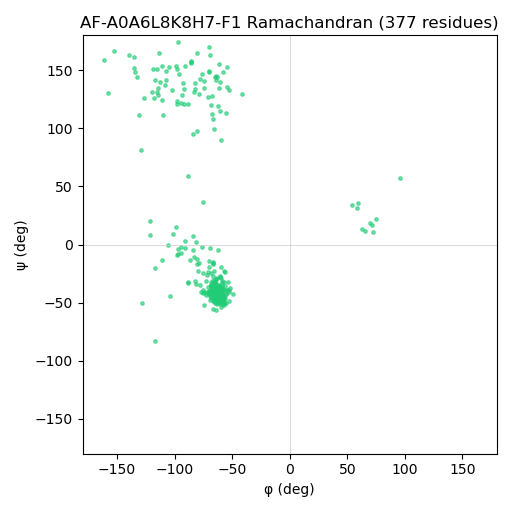 . GLU A 1 205 ? -12.453 16.310 19.716 1.00 91.44 205 GLU A C 1
ATOM 1646 O O . GLU A 1 205 ? -12.036 15.160 19.889 1.00 91.44 205 GLU A O 1
ATOM 1651 N N . PRO A 1 206 ? -12.438 16.889 18.498 1.00 88.38 206 PRO A N 1
ATOM 1652 C CA . PRO A 1 206 ? -12.055 16.188 17.267 1.00 88.38 206 PRO A CA 1
ATOM 1653 C C . PRO A 1 206 ? -10.691 15.483 17.309 1.00 88.38 206 PRO A C 1
ATOM 1655 O O . PRO A 1 206 ? -10.505 14.431 16.703 1.00 88.38 206 PRO A O 1
ATOM 1658 N N . SER A 1 207 ? -9.724 16.022 18.052 1.00 88.50 207 SER A N 1
ATOM 1659 C CA . SER A 1 207 ? -8.352 15.503 18.128 1.00 88.50 207 SER A CA 1
ATOM 1660 C C . SER A 1 207 ? -8.167 14.343 19.113 1.00 88.50 207 SER A C 1
ATOM 1662 O O . SER A 1 207 ? -7.110 13.711 19.116 1.00 88.50 207 SER A O 1
ATOM 1664 N N . VAL A 1 208 ? -9.162 14.048 19.953 1.00 89.81 208 VAL A N 1
ATOM 1665 C CA . VAL A 1 208 ? -9.036 13.034 21.007 1.00 89.81 208 VAL A CA 1
ATOM 1666 C C . VAL A 1 208 ? -9.073 11.634 20.398 1.00 89.81 208 VAL A C 1
ATOM 1668 O O . VAL A 1 208 ? -9.904 11.334 19.534 1.00 89.81 208 VAL A O 1
ATOM 1671 N N . ARG A 1 209 ? -8.157 10.772 20.848 1.00 88.06 209 ARG A N 1
ATOM 1672 C CA . ARG A 1 209 ? -8.205 9.326 20.602 1.00 88.06 209 ARG A CA 1
ATOM 1673 C C . ARG A 1 209 ? -9.218 8.717 21.569 1.00 88.06 209 ARG A C 1
ATOM 1675 O O . ARG A 1 209 ? -9.131 8.996 22.757 1.00 88.06 209 ARG A O 1
ATOM 1682 N N . VAL A 1 210 ? -10.145 7.919 21.047 1.00 90.12 210 VAL A N 1
ATOM 1683 C CA . VAL A 1 210 ? -11.265 7.345 21.807 1.00 90.12 210 VAL A CA 1
ATOM 1684 C C . VAL A 1 210 ? -11.098 5.828 21.872 1.00 90.12 210 VAL A C 1
ATOM 1686 O O . VAL A 1 210 ? -10.899 5.188 20.834 1.00 90.12 210 VAL A O 1
ATOM 1689 N N . THR A 1 211 ? -11.161 5.256 23.074 1.00 90.00 211 THR A N 1
ATOM 1690 C CA . THR A 1 211 ? -11.186 3.798 23.278 1.00 90.00 211 THR A CA 1
ATOM 1691 C C . THR A 1 211 ? -12.611 3.276 23.469 1.00 90.00 211 THR A C 1
ATOM 1693 O O . THR A 1 211 ? -13.582 4.035 23.556 1.00 90.00 211 THR A O 1
ATOM 1696 N N . ILE A 1 212 ? -12.760 1.953 23.539 1.00 86.88 212 ILE A N 1
ATOM 1697 C CA . ILE A 1 212 ? -14.056 1.336 23.833 1.00 86.88 212 ILE A CA 1
ATOM 1698 C C . ILE A 1 212 ? -14.557 1.673 25.249 1.00 86.88 212 ILE A C 1
ATOM 1700 O O . ILE A 1 212 ? -15.763 1.818 25.461 1.00 86.88 212 ILE A O 1
ATOM 1704 N N . GLU A 1 213 ? -13.653 1.858 26.212 1.00 88.56 213 GLU A N 1
ATOM 1705 C CA . GLU A 1 213 ? -13.989 2.313 27.563 1.00 88.56 213 GLU A CA 1
ATOM 1706 C C . GLU A 1 213 ? -14.537 3.742 27.543 1.00 88.56 213 GLU A C 1
ATOM 1708 O O . GLU A 1 213 ? -15.601 3.990 28.113 1.00 88.56 213 GLU A O 1
ATOM 1713 N N . ASP A 1 214 ? -13.879 4.651 26.813 1.00 91.19 214 ASP A N 1
ATOM 1714 C CA . ASP A 1 214 ? -14.326 6.042 26.654 1.00 91.19 214 ASP A CA 1
ATOM 1715 C C . ASP A 1 214 ? -15.748 6.122 26.070 1.00 91.19 214 ASP A C 1
ATOM 1717 O O . ASP A 1 214 ? -16.569 6.948 26.489 1.00 91.19 214 ASP A O 1
ATOM 1721 N N . PHE A 1 215 ? -16.060 5.237 25.116 1.00 92.62 215 PHE A N 1
ATOM 1722 C CA . PHE A 1 215 ? -17.399 5.094 24.547 1.00 92.62 215 PHE A CA 1
ATOM 1723 C C . PHE A 1 215 ? -18.439 4.724 25.613 1.00 92.62 215 PHE A C 1
ATOM 1725 O O . PHE A 1 215 ? -19.461 5.408 25.735 1.00 92.62 215 PHE A O 1
ATOM 1732 N N . TYR A 1 216 ? -18.188 3.685 26.418 1.00 91.81 216 TYR A N 1
ATOM 1733 C CA . TYR A 1 216 ? -19.129 3.268 27.464 1.00 91.81 216 TYR A CA 1
ATOM 1734 C C . TYR A 1 216 ? -19.244 4.287 28.599 1.00 91.81 216 TYR A C 1
ATOM 1736 O O . TYR A 1 216 ? -20.336 4.466 29.151 1.00 91.81 216 TYR A O 1
ATOM 1744 N N . ASP A 1 217 ? -18.167 5.001 28.917 1.00 93.00 217 ASP A N 1
ATOM 1745 C CA . ASP A 1 217 ? -18.175 6.051 29.935 1.00 93.00 217 ASP A CA 1
ATOM 1746 C C . ASP A 1 217 ? -19.081 7.221 29.557 1.00 93.00 217 ASP A C 1
ATOM 1748 O O . ASP A 1 217 ? -19.735 7.810 30.426 1.00 93.00 217 ASP A O 1
ATOM 1752 N N . ARG A 1 218 ? -19.188 7.517 28.260 1.00 94.19 218 ARG A N 1
ATOM 1753 C CA . ARG A 1 218 ? -20.097 8.536 27.727 1.00 94.19 218 ARG A CA 1
ATOM 1754 C C . ARG A 1 218 ? -21.541 8.073 27.583 1.00 94.19 218 ARG A C 1
ATOM 1756 O O . ARG A 1 218 ? -22.404 8.929 27.403 1.00 94.19 218 ARG A O 1
ATOM 1763 N N . ILE A 1 219 ? -21.841 6.780 27.681 1.00 96.06 219 ILE A N 1
ATOM 1764 C CA . ILE A 1 219 ? -23.220 6.273 27.649 1.00 96.06 219 ILE A CA 1
ATOM 1765 C C . ILE A 1 219 ? -23.860 6.388 29.037 1.00 96.06 219 ILE A C 1
ATOM 1767 O O . ILE A 1 219 ? -23.238 6.088 30.064 1.00 96.06 219 ILE A O 1
ATOM 1771 N N . HIS A 1 220 ? -25.130 6.799 29.069 1.00 96.44 220 HIS A N 1
ATOM 1772 C CA . HIS A 1 220 ? -25.928 6.855 30.291 1.00 96.44 220 HIS A CA 1
ATOM 1773 C C . HIS A 1 220 ? -25.938 5.487 31.003 1.00 96.44 220 HIS A C 1
ATOM 1775 O O . HIS A 1 220 ? -26.151 4.476 30.335 1.00 96.44 220 HIS A O 1
ATOM 1781 N N . PRO A 1 221 ? -25.766 5.410 32.339 1.00 94.25 221 PRO A N 1
ATOM 1782 C CA . PRO A 1 221 ? -25.587 4.139 33.051 1.00 94.25 221 PRO A CA 1
ATOM 1783 C C . PRO A 1 221 ? -26.647 3.065 32.764 1.00 94.25 221 PRO A C 1
ATOM 1785 O O . PRO A 1 221 ? -26.310 1.892 32.648 1.00 94.25 221 PRO A O 1
ATOM 1788 N N . GLU A 1 222 ? -27.910 3.465 32.598 1.00 96.44 222 GLU A N 1
ATOM 1789 C CA . GLU A 1 222 ? -29.025 2.555 32.274 1.00 96.44 222 GLU A CA 1
ATOM 1790 C C . GLU A 1 222 ? -28.942 1.944 30.865 1.00 96.44 222 GLU A C 1
ATOM 1792 O O . GLU A 1 222 ? -29.488 0.869 30.628 1.00 96.44 222 GLU A O 1
ATOM 1797 N N . ASP A 1 223 ? -28.256 2.611 29.935 1.00 97.19 223 ASP A N 1
ATOM 1798 C CA . ASP A 1 223 ? -28.209 2.219 28.524 1.00 97.19 223 ASP A CA 1
ATOM 1799 C C . ASP A 1 223 ? -26.946 1.395 28.196 1.00 97.19 223 ASP A C 1
ATOM 1801 O O . ASP A 1 223 ? -26.853 0.815 27.111 1.00 97.19 223 ASP A O 1
ATOM 1805 N N . ARG A 1 224 ? -25.987 1.281 29.133 1.00 93.75 224 ARG A N 1
ATOM 1806 C CA . ARG A 1 224 ? -24.707 0.569 28.940 1.00 93.75 224 ARG A CA 1
ATOM 1807 C C . ARG A 1 224 ? -24.895 -0.929 28.698 1.00 93.75 224 ARG A C 1
ATOM 1809 O O . ARG A 1 224 ? -24.485 -1.426 27.653 1.00 93.75 224 ARG A O 1
ATOM 1816 N N . GLU A 1 225 ? -25.559 -1.634 29.618 1.00 93.69 225 GLU A N 1
ATOM 1817 C CA . GLU A 1 225 ? -25.787 -3.086 29.505 1.00 93.69 225 GLU A CA 1
ATOM 1818 C C . GLU A 1 225 ? -26.649 -3.445 28.271 1.00 93.69 225 GLU A C 1
ATOM 1820 O O . GLU A 1 225 ? -26.291 -4.370 27.533 1.00 93.69 225 GLU A O 1
ATOM 1825 N N . PRO A 1 226 ? -27.756 -2.732 27.954 1.00 92.88 226 PRO A N 1
ATOM 1826 C CA . PRO A 1 226 ? -28.464 -2.928 26.688 1.00 92.88 226 PRO A CA 1
ATOM 1827 C C . PRO A 1 226 ? -27.569 -2.762 25.451 1.00 92.88 226 PRO A C 1
ATOM 1829 O O . PRO A 1 226 ? -27.646 -3.586 24.539 1.00 92.88 226 PRO A O 1
ATOM 1832 N N . THR A 1 227 ? -26.701 -1.747 25.438 1.00 92.44 227 THR A N 1
ATOM 1833 C CA . THR A 1 227 ? -25.803 -1.463 24.308 1.00 92.44 227 THR A CA 1
ATOM 1834 C C . THR A 1 227 ? -24.738 -2.537 24.133 1.00 92.44 227 THR A C 1
ATOM 1836 O O . THR A 1 227 ? -24.566 -3.047 23.025 1.00 92.44 227 THR A O 1
ATOM 1839 N N . GLN A 1 228 ? -24.096 -2.962 25.222 1.00 90.00 228 GLN A N 1
ATOM 1840 C CA . GLN A 1 228 ? -23.133 -4.066 25.208 1.00 90.00 228 GLN A CA 1
ATOM 1841 C C . GLN A 1 228 ? -23.749 -5.346 24.645 1.00 90.00 228 GLN A C 1
ATOM 1843 O O . GLN A 1 228 ? -23.163 -5.986 23.773 1.00 90.00 228 GLN A O 1
ATOM 1848 N N . ARG A 1 229 ? -24.965 -5.696 25.084 1.00 88.19 229 ARG A N 1
ATOM 1849 C CA . ARG A 1 229 ? -25.664 -6.891 24.589 1.00 88.19 229 ARG A CA 1
ATOM 1850 C C . ARG A 1 229 ? -26.003 -6.802 23.106 1.00 88.19 229 ARG A C 1
ATOM 1852 O O . ARG A 1 229 ? -25.864 -7.802 22.409 1.00 88.19 229 ARG A O 1
ATOM 1859 N N . ALA A 1 230 ? -26.432 -5.637 22.618 1.00 87.25 230 ALA A N 1
ATOM 1860 C CA . ALA A 1 230 ? -26.737 -5.447 21.201 1.00 87.25 230 ALA A CA 1
ATOM 1861 C C . ALA A 1 230 ? -25.484 -5.596 20.322 1.00 87.25 230 ALA A C 1
ATOM 1863 O O . ALA A 1 230 ? -25.526 -6.297 19.310 1.00 87.25 230 ALA A O 1
ATOM 1864 N N . ILE A 1 231 ? -24.360 -5.009 20.744 1.00 86.25 231 ILE A N 1
ATOM 1865 C CA . ILE A 1 231 ? -23.075 -5.116 20.038 1.00 86.25 231 ILE A CA 1
ATOM 1866 C C . ILE A 1 231 ? -22.564 -6.564 20.069 1.00 86.25 231 ILE A C 1
ATOM 1868 O O . ILE A 1 231 ? -22.230 -7.120 19.024 1.00 86.25 231 ILE A O 1
ATOM 1872 N N . ALA A 1 232 ? -22.573 -7.215 21.237 1.00 84.38 232 ALA A N 1
ATOM 1873 C CA . ALA A 1 232 ? -22.159 -8.612 21.370 1.00 84.38 232 ALA A CA 1
ATOM 1874 C C . ALA A 1 232 ? -23.015 -9.552 20.504 1.00 84.38 232 ALA A C 1
ATOM 1876 O O . ALA A 1 232 ? -22.476 -10.430 19.830 1.00 84.38 232 ALA A O 1
ATOM 1877 N N . ALA A 1 233 ? -24.335 -9.333 20.462 1.00 81.69 233 ALA A N 1
ATOM 1878 C CA . ALA A 1 233 ? -25.246 -10.096 19.613 1.00 81.69 233 ALA A CA 1
ATOM 1879 C C . ALA A 1 233 ? -24.998 -9.852 18.115 1.00 81.69 233 ALA A C 1
ATOM 1881 O O . ALA A 1 233 ? -25.138 -10.779 17.319 1.00 81.69 233 ALA A O 1
ATOM 1882 N N . SER A 1 234 ? -24.626 -8.632 17.719 1.00 82.81 234 SER A N 1
ATOM 1883 C CA . SER A 1 234 ? -24.244 -8.322 16.337 1.00 82.81 234 SER A CA 1
ATOM 1884 C C . SER A 1 234 ? -22.996 -9.097 15.917 1.00 82.81 234 SER A C 1
ATOM 1886 O O . SER A 1 234 ? -23.016 -9.773 14.890 1.00 82.81 234 SER A O 1
ATOM 1888 N N . ILE A 1 235 ? -21.961 -9.090 16.762 1.00 79.94 235 ILE A N 1
ATOM 1889 C CA . ILE A 1 235 ? -20.708 -9.820 16.526 1.00 79.94 235 ILE A CA 1
ATOM 1890 C C . ILE A 1 235 ? -20.950 -11.334 16.482 1.00 79.94 235 ILE A C 1
ATOM 1892 O O . ILE A 1 235 ? -20.405 -12.016 15.613 1.00 79.94 235 ILE A O 1
ATOM 1896 N N . SER A 1 236 ? -21.762 -11.870 17.401 1.00 76.38 236 SER A N 1
ATOM 1897 C CA . SER A 1 236 ? -22.016 -13.313 17.478 1.00 76.38 236 SER A CA 1
ATOM 1898 C C . SER A 1 236 ? -22.892 -13.818 16.333 1.00 76.38 236 SER A C 1
ATOM 1900 O O . SER A 1 236 ? -22.646 -14.899 15.804 1.00 76.38 236 SER A O 1
ATOM 1902 N N . ASN A 1 237 ? -23.920 -13.050 15.963 1.00 77.31 237 ASN A N 1
ATOM 1903 C CA . ASN A 1 237 ? -24.939 -13.473 15.000 1.00 77.31 237 ASN A CA 1
ATOM 1904 C C . ASN A 1 237 ? -24.673 -12.965 13.579 1.00 77.31 237 ASN A C 1
ATOM 1906 O O . ASN A 1 237 ? -25.437 -13.306 12.682 1.00 77.31 237 ASN A O 1
ATOM 1910 N N . GLN A 1 238 ? -23.625 -12.159 13.379 1.00 77.56 238 GLN A N 1
ATOM 1911 C CA . GLN A 1 238 ? -23.254 -11.552 12.093 1.00 77.56 238 GLN A CA 1
ATOM 1912 C C . GLN A 1 238 ? -24.362 -10.682 11.483 1.00 77.56 238 GLN A C 1
ATOM 1914 O O . GLN A 1 238 ? -24.500 -10.577 10.267 1.00 77.56 238 GLN A O 1
ATOM 1919 N N . ASN A 1 239 ? -25.172 -10.062 12.340 1.00 78.31 239 ASN A N 1
ATOM 1920 C CA . ASN A 1 239 ? -26.305 -9.243 11.929 1.00 78.31 239 ASN A CA 1
ATOM 1921 C C . ASN A 1 239 ? -26.082 -7.791 12.327 1.00 78.31 239 ASN A C 1
ATOM 1923 O O . ASN A 1 239 ? -25.453 -7.506 13.346 1.00 78.31 239 ASN A O 1
ATOM 1927 N N . ALA A 1 240 ? -26.655 -6.871 11.556 1.00 83.75 240 ALA A N 1
ATOM 1928 C CA . ALA A 1 240 ? -26.694 -5.472 11.949 1.00 83.75 240 ALA A CA 1
ATOM 1929 C C . ALA A 1 240 ? -27.522 -5.286 13.235 1.00 83.75 240 ALA A C 1
ATOM 1931 O O . ALA A 1 240 ? -28.529 -5.969 13.442 1.00 83.75 240 ALA A O 1
ATOM 1932 N N . TYR A 1 241 ? -27.107 -4.346 14.079 1.00 88.12 241 TYR A N 1
ATOM 1933 C CA . TYR A 1 241 ? -27.874 -3.866 15.221 1.00 88.12 241 TYR A CA 1
ATOM 1934 C C . TYR A 1 241 ? -28.400 -2.454 14.957 1.00 88.12 241 TYR A C 1
ATOM 1936 O O . TYR A 1 241 ? -27.777 -1.651 14.262 1.00 88.12 241 TYR A O 1
ATOM 1944 N N . ASP A 1 242 ? -29.553 -2.161 15.548 1.00 93.94 242 ASP A N 1
ATOM 1945 C CA . ASP A 1 242 ? -30.192 -0.849 15.562 1.00 93.94 242 ASP A CA 1
ATOM 1946 C C . ASP A 1 242 ? -30.568 -0.545 17.006 1.00 93.94 242 ASP A C 1
ATOM 1948 O O . ASP A 1 242 ? -31.403 -1.234 17.599 1.00 93.94 242 ASP A O 1
ATOM 1952 N N . ILE A 1 243 ? -29.889 0.430 17.599 1.00 94.75 243 ILE A N 1
ATOM 1953 C CA . ILE A 1 243 ? -30.072 0.781 19.003 1.00 94.75 243 ILE A CA 1
ATOM 1954 C C . ILE A 1 243 ? -30.175 2.287 19.173 1.00 94.75 243 ILE A C 1
ATOM 1956 O O . ILE A 1 243 ? -29.552 3.061 18.452 1.00 94.75 243 ILE A O 1
ATOM 1960 N N . VAL A 1 244 ? -30.948 2.698 20.170 1.00 97.00 244 VAL A N 1
ATOM 1961 C CA . VAL A 1 244 ? -31.036 4.082 20.613 1.00 97.00 244 VAL A CA 1
ATOM 1962 C C . VAL A 1 244 ? -30.548 4.155 22.057 1.00 97.00 244 VAL A C 1
ATOM 1964 O O . VAL A 1 244 ? -31.061 3.429 22.906 1.00 97.00 244 VAL A O 1
ATOM 1967 N N . TYR A 1 245 ? -29.580 5.025 22.337 1.00 96.75 245 TYR A N 1
ATOM 1968 C CA . TYR A 1 245 ? -29.049 5.254 23.684 1.00 96.75 245 TYR A CA 1
ATOM 1969 C C . TYR A 1 245 ? -28.790 6.738 23.944 1.00 96.75 245 TYR A C 1
ATOM 1971 O O . TYR A 1 245 ? -28.719 7.563 23.026 1.00 96.75 245 TYR A O 1
ATOM 1979 N N . ARG A 1 246 ? -28.655 7.088 25.223 1.00 98.00 246 ARG A N 1
ATOM 1980 C CA . ARG A 1 246 ? -28.318 8.439 25.672 1.00 98.00 246 ARG A CA 1
ATOM 1981 C C . ARG A 1 246 ? -26.810 8.582 25.867 1.00 98.00 246 ARG A C 1
ATOM 1983 O O . ARG A 1 246 ? -26.213 7.794 26.601 1.00 98.00 246 ARG A O 1
ATOM 1990 N N . THR A 1 247 ? -26.210 9.616 25.280 1.00 96.56 247 THR A N 1
ATOM 1991 C CA . THR A 1 247 ? -24.848 10.060 25.616 1.00 96.56 247 THR A CA 1
ATOM 1992 C C . THR A 1 247 ? -24.903 11.196 26.633 1.00 96.56 247 THR A C 1
ATOM 1994 O O . THR A 1 247 ? -25.843 11.997 26.630 1.00 96.56 247 THR A O 1
ATOM 1997 N N . VAL A 1 248 ? -23.916 11.261 27.527 1.00 95.75 248 VAL A N 1
ATOM 1998 C CA . VAL A 1 248 ? -23.878 12.193 28.660 1.00 95.75 248 VAL A CA 1
ATOM 1999 C C . VAL A 1 248 ? -22.568 12.973 28.659 1.00 95.75 248 VAL A C 1
ATOM 2001 O O . VAL A 1 248 ? -21.478 12.399 28.676 1.00 95.75 248 VAL A O 1
ATOM 2004 N N . ALA A 1 249 ? -22.674 14.300 28.684 1.00 93.44 249 ALA A N 1
ATOM 2005 C CA . ALA A 1 249 ? -21.528 15.178 28.855 1.00 93.44 249 ALA A CA 1
ATOM 2006 C C . ALA A 1 249 ? -21.001 15.087 30.301 1.00 93.44 249 ALA A C 1
ATOM 2008 O O . ALA A 1 249 ? -21.762 15.337 31.238 1.00 93.44 249 ALA A O 1
ATOM 2009 N N . PRO A 1 250 ? -19.706 14.812 30.524 1.00 87.19 250 PRO A N 1
ATOM 2010 C CA . PRO A 1 250 ? -19.167 14.567 31.867 1.00 87.19 250 PRO A CA 1
ATOM 2011 C C . PRO A 1 250 ? -19.194 15.799 32.779 1.00 87.19 250 PRO A C 1
ATOM 2013 O O . PRO A 1 250 ? -19.375 15.665 33.983 1.00 87.19 250 PRO A O 1
ATOM 2016 N N . LEU A 1 251 ? -19.006 16.999 32.220 1.00 84.88 251 LEU A N 1
ATOM 2017 C CA . LEU A 1 251 ? -18.895 18.237 33.000 1.00 84.88 251 LEU A CA 1
ATOM 2018 C C . LEU A 1 251 ? -20.248 18.902 33.264 1.00 84.88 251 LEU A C 1
ATOM 2020 O O . LEU A 1 251 ? -20.431 19.537 34.297 1.00 84.88 251 LEU A O 1
ATOM 2024 N N . THR A 1 252 ? -21.188 18.785 32.326 1.00 90.19 252 THR A N 1
ATOM 2025 C CA . THR A 1 252 ? -22.472 19.503 32.377 1.00 90.19 252 THR A CA 1
ATOM 2026 C C . THR A 1 252 ? -23.664 18.587 32.631 1.00 90.19 252 THR A C 1
ATOM 2028 O O . THR A 1 252 ? -24.754 19.086 32.897 1.00 90.19 252 THR A O 1
ATOM 2031 N N . GLY A 1 253 ? -23.500 17.266 32.503 1.00 90.56 253 GLY A N 1
ATOM 2032 C CA . GLY A 1 253 ? -24.598 16.299 32.576 1.00 90.56 253 GLY A CA 1
ATOM 2033 C C . GLY A 1 253 ? -25.612 16.421 31.433 1.00 90.56 253 GLY A C 1
ATOM 2034 O O . GLY A 1 253 ? -26.691 15.841 31.510 1.00 90.56 253 GLY A O 1
ATOM 2035 N N . SER A 1 254 ? -25.303 17.193 30.384 1.00 94.25 254 SER A N 1
ATOM 2036 C CA . SER A 1 254 ? -26.176 17.345 29.215 1.00 94.25 254 SER A CA 1
ATOM 2037 C C . SER A 1 254 ? -26.341 16.015 28.484 1.00 94.25 254 SER A C 1
ATOM 2039 O O . SER A 1 254 ? -25.377 15.262 28.358 1.00 94.25 254 SER A O 1
ATOM 2041 N N . ILE A 1 255 ? -27.549 15.746 27.986 1.00 96.31 255 ILE A N 1
ATOM 2042 C CA . ILE A 1 255 ? -27.906 14.468 27.362 1.00 96.31 255 ILE A CA 1
ATOM 2043 C C . ILE A 1 255 ? -28.214 14.667 25.878 1.00 96.31 255 ILE A C 1
ATOM 2045 O O . ILE A 1 255 ? -28.981 15.565 25.525 1.00 96.31 255 ILE A O 1
ATOM 2049 N N . LYS A 1 256 ? -27.677 13.791 25.022 1.00 95.88 256 LYS A N 1
ATOM 2050 C CA . LYS A 1 256 ? -28.106 13.628 23.622 1.00 95.88 256 LYS A CA 1
ATOM 2051 C C . LYS A 1 256 ? -28.664 12.222 23.418 1.00 95.88 256 LYS A C 1
ATOM 2053 O O . LYS A 1 256 ? -28.148 11.261 23.977 1.00 95.88 256 LYS A O 1
ATOM 2058 N N . TRP A 1 257 ? -29.718 12.102 22.618 1.00 96.50 257 TRP A N 1
ATOM 2059 C CA . TRP A 1 257 ? -30.254 10.813 22.180 1.00 96.50 257 TRP A CA 1
ATOM 2060 C C . TRP A 1 257 ? -29.657 10.461 20.824 1.00 96.50 257 TRP A C 1
ATOM 2062 O O . TRP A 1 257 ? -29.819 11.226 19.874 1.00 96.50 257 TRP A O 1
ATOM 2072 N N . ILE A 1 258 ? -28.986 9.316 20.741 1.00 95.81 258 ILE A N 1
ATOM 2073 C CA . ILE A 1 258 ? -28.287 8.857 19.541 1.00 95.81 258 ILE A CA 1
ATOM 2074 C C . ILE A 1 258 ? -28.889 7.526 19.102 1.00 95.81 258 ILE A C 1
ATOM 2076 O O . ILE A 1 258 ? -29.056 6.618 19.915 1.00 95.81 258 ILE A O 1
ATOM 2080 N N . ARG A 1 259 ? -29.212 7.413 17.810 1.00 96.00 259 ARG A N 1
ATOM 2081 C CA . ARG A 1 259 ? -29.527 6.137 17.162 1.00 96.00 259 ARG A CA 1
ATOM 2082 C C . ARG A 1 259 ? -28.278 5.643 16.444 1.00 96.00 259 ARG A C 1
ATOM 2084 O O . ARG A 1 259 ? -27.780 6.336 15.563 1.00 96.00 259 ARG A O 1
ATOM 2091 N N . ALA A 1 260 ? -27.805 4.458 16.802 1.00 93.94 260 ALA A N 1
ATOM 2092 C CA . ALA A 1 260 ? -26.653 3.814 16.197 1.00 93.94 260 ALA A CA 1
ATOM 2093 C C . ALA A 1 260 ? -27.092 2.585 15.394 1.00 93.94 260 ALA A C 1
ATOM 2095 O O . ALA A 1 260 ? -27.730 1.674 15.924 1.00 93.94 260 ALA A O 1
ATOM 2096 N N . LEU A 1 261 ? -26.716 2.582 14.117 1.00 91.69 261 LEU A N 1
ATOM 2097 C CA . LEU A 1 261 ? -26.873 1.472 13.186 1.00 91.69 261 LEU A CA 1
ATOM 2098 C C . LEU A 1 261 ? -25.480 0.920 12.897 1.00 91.69 261 LEU A C 1
ATOM 2100 O O . LEU A 1 261 ? -24.676 1.610 12.277 1.00 91.69 261 LEU A O 1
ATOM 2104 N N . GLY A 1 262 ? -25.179 -0.286 13.363 1.00 85.75 262 GLY A N 1
ATOM 2105 C CA . GLY A 1 262 ? -23.858 -0.888 13.182 1.00 85.75 262 GLY A CA 1
ATOM 2106 C C . GLY A 1 262 ? -23.953 -2.339 12.745 1.00 85.75 262 GLY A C 1
ATOM 2107 O O . GLY A 1 262 ? -24.989 -2.980 12.891 1.00 85.75 262 GLY A O 1
ATOM 2108 N N . GLY A 1 263 ? -22.869 -2.867 12.196 1.00 80.50 263 GLY A N 1
ATOM 2109 C CA . GLY A 1 263 ? -22.760 -4.267 11.810 1.00 80.50 263 GLY A CA 1
ATOM 2110 C C . GLY A 1 263 ? -21.299 -4.658 11.660 1.00 80.50 263 GLY A C 1
ATOM 2111 O O . GLY A 1 263 ? -20.435 -3.801 11.485 1.00 80.50 263 GLY A O 1
ATOM 2112 N N . THR A 1 264 ? -21.021 -5.952 11.748 1.00 76.31 264 THR A N 1
ATOM 2113 C CA . THR A 1 264 ? -19.675 -6.494 11.578 1.00 76.31 264 THR A CA 1
ATOM 2114 C C . THR A 1 264 ? -19.434 -6.879 10.120 1.00 76.31 264 THR A C 1
ATOM 2116 O O . THR A 1 264 ? -20.153 -7.697 9.549 1.00 76.31 264 THR A O 1
ATOM 2119 N N . GLY A 1 265 ? -18.417 -6.277 9.500 1.00 63.69 265 GLY A N 1
ATOM 2120 C CA . GLY A 1 265 ? -17.896 -6.721 8.209 1.00 63.69 265 GLY A CA 1
ATOM 2121 C C . GLY A 1 265 ? -16.904 -7.866 8.410 1.00 63.69 265 GLY A C 1
ATOM 2122 O O . GLY A 1 265 ? -16.007 -7.760 9.241 1.00 63.69 265 GLY A O 1
ATOM 2123 N N . TYR A 1 266 ? -17.054 -8.953 7.656 1.00 63.41 266 TYR A N 1
ATOM 2124 C CA . TYR A 1 266 ? -16.104 -10.070 7.640 1.00 63.41 266 TYR A CA 1
ATOM 2125 C C . TYR A 1 266 ? -15.322 -10.038 6.325 1.00 63.41 266 TYR A C 1
ATOM 2127 O O . TYR A 1 266 ? -15.893 -9.738 5.275 1.00 63.41 266 TYR A O 1
ATOM 2135 N N . ALA A 1 267 ? -14.024 -10.349 6.366 1.00 52.50 267 ALA A N 1
ATOM 2136 C CA . ALA A 1 267 ? -13.234 -10.531 5.151 1.00 52.50 267 ALA A CA 1
ATOM 2137 C C . ALA A 1 267 ? -13.852 -11.637 4.272 1.00 52.50 267 ALA A C 1
ATOM 2139 O O . ALA A 1 267 ? -14.450 -12.594 4.772 1.00 52.50 267 ALA A O 1
ATOM 2140 N N . SER A 1 268 ? -13.708 -11.508 2.952 1.00 44.56 268 SER A N 1
ATOM 2141 C CA . SER A 1 268 ? -14.357 -12.355 1.938 1.00 44.56 268 SER A CA 1
ATOM 2142 C C . SER A 1 268 ? -13.973 -13.844 1.968 1.00 44.56 268 SER A C 1
ATOM 2144 O O . SER A 1 268 ? -14.537 -14.625 1.207 1.00 44.56 268 SER A O 1
ATOM 2146 N N . ASP A 1 269 ? -13.035 -14.255 2.821 1.00 45.69 269 ASP A N 1
ATOM 2147 C CA . ASP A 1 269 ? -12.576 -15.639 2.993 1.00 45.69 269 ASP A CA 1
ATOM 2148 C C . ASP A 1 269 ? -13.079 -16.311 4.289 1.00 45.69 269 ASP A C 1
ATOM 2150 O O . ASP A 1 269 ? -12.746 -17.469 4.555 1.00 45.69 269 ASP A O 1
ATOM 2154 N N . GLY A 1 270 ? -13.861 -15.603 5.117 1.00 44.44 270 GLY A N 1
ATOM 2155 C CA . GLY A 1 270 ? -14.433 -16.134 6.358 1.00 44.44 270 GLY A CA 1
ATOM 2156 C C . GLY A 1 270 ? -13.409 -16.555 7.420 1.00 44.44 270 GLY A C 1
ATOM 2157 O O . GLY A 1 270 ? -13.782 -17.224 8.387 1.00 44.44 270 GLY A O 1
ATOM 2158 N N . THR A 1 271 ? -12.134 -16.182 7.276 1.00 43.91 271 THR A N 1
ATOM 2159 C CA . THR A 1 271 ? -11.069 -16.598 8.196 1.00 43.91 271 THR A CA 1
ATOM 2160 C C . THR A 1 271 ? -10.428 -15.374 8.869 1.00 43.91 271 THR A C 1
ATOM 2162 O O . THR A 1 271 ? -10.316 -14.306 8.290 1.00 43.91 271 THR A O 1
ATOM 2165 N N . ILE A 1 272 ? -9.917 -15.576 10.094 1.00 46.94 272 ILE A N 1
ATOM 2166 C CA . ILE A 1 272 ? -8.956 -14.716 10.827 1.00 46.94 272 ILE A CA 1
ATOM 2167 C C . ILE A 1 272 ? -9.554 -13.693 11.825 1.00 46.94 272 ILE A C 1
ATOM 2169 O O . ILE A 1 272 ? -9.220 -12.518 11.845 1.00 46.94 272 ILE A O 1
ATOM 2173 N N . ALA A 1 273 ? -10.319 -14.192 12.798 1.00 49.94 273 ALA A N 1
ATOM 2174 C CA . ALA A 1 273 ? -10.257 -13.667 14.174 1.00 49.94 273 ALA A CA 1
ATOM 2175 C C . ALA A 1 273 ? -10.047 -14.831 15.155 1.00 49.94 273 ALA A C 1
ATOM 2177 O O . ALA A 1 273 ? -9.072 -14.871 15.901 1.00 49.94 273 ALA A O 1
ATOM 2178 N N . VAL A 1 274 ? -10.870 -15.878 15.030 1.00 54.69 274 VAL A N 1
ATOM 2179 C CA . VAL A 1 274 ? -10.792 -17.088 15.867 1.00 54.69 274 VAL A CA 1
ATOM 2180 C C . VAL A 1 274 ? -9.484 -17.863 15.662 1.00 54.69 274 VAL A C 1
ATOM 2182 O O . VAL A 1 274 ? -8.871 -18.283 16.636 1.00 54.69 274 VAL A O 1
ATOM 2185 N N . ALA A 1 275 ? -9.010 -18.015 14.419 1.00 56.78 275 ALA A N 1
ATOM 2186 C CA . ALA A 1 275 ? -7.785 -18.768 14.122 1.00 56.78 275 ALA A CA 1
ATOM 2187 C C . ALA A 1 275 ? -6.516 -18.098 14.681 1.00 56.78 275 ALA A C 1
ATOM 2189 O O . ALA A 1 275 ? -5.635 -18.782 15.200 1.00 56.78 275 ALA A O 1
ATOM 2190 N N . ARG A 1 276 ? -6.439 -16.760 14.628 1.00 64.69 276 ARG A N 1
ATOM 2191 C CA . ARG A 1 276 ? -5.321 -15.987 15.191 1.00 64.69 276 ARG A CA 1
ATOM 2192 C C . ARG A 1 276 ? -5.314 -16.068 16.716 1.00 64.69 276 ARG A C 1
ATOM 2194 O O . ARG A 1 276 ? -4.268 -16.331 17.301 1.00 64.69 276 ARG A O 1
ATOM 2201 N N . THR A 1 277 ? -6.478 -15.907 17.343 1.00 73.50 277 THR A N 1
ATOM 2202 C CA . THR A 1 277 ? -6.633 -16.002 18.801 1.00 73.50 277 THR A CA 1
ATOM 2203 C C . THR A 1 277 ? -6.332 -17.411 19.306 1.00 73.50 277 THR A C 1
ATOM 2205 O O . THR A 1 277 ? -5.564 -17.575 20.250 1.00 73.50 277 THR A O 1
ATOM 2208 N N . PHE A 1 278 ? -6.860 -18.443 18.643 1.00 79.06 278 PHE A N 1
ATOM 2209 C CA . PHE A 1 278 ? -6.555 -19.833 18.978 1.00 79.06 278 PHE A CA 1
ATOM 2210 C C . PHE A 1 278 ? -5.064 -20.143 18.799 1.00 79.06 278 PHE A C 1
ATOM 2212 O O . PHE A 1 278 ? -4.452 -20.739 19.682 1.00 79.06 278 PHE A O 1
ATOM 2219 N N . GLY A 1 279 ? -4.462 -19.691 17.692 1.00 81.88 279 GLY A N 1
ATOM 2220 C CA . GLY A 1 279 ? -3.028 -19.837 17.444 1.00 81.88 279 GLY A CA 1
ATOM 2221 C C . GLY A 1 279 ? -2.172 -19.176 18.527 1.00 81.88 279 GLY A C 1
ATOM 2222 O O . GLY A 1 279 ? -1.187 -19.769 18.964 1.00 81.88 279 GLY A O 1
ATOM 2223 N N . LEU A 1 280 ? -2.576 -18.000 19.017 1.00 87.69 280 LEU A N 1
ATOM 2224 C CA . LEU A 1 280 ? -1.894 -17.303 20.108 1.00 87.69 280 LEU A CA 1
ATOM 2225 C C . LEU A 1 280 ? -1.981 -18.077 21.435 1.00 87.69 280 LEU A C 1
ATOM 2227 O O . LEU A 1 280 ? -0.948 -18.317 22.065 1.00 87.69 280 LEU A O 1
ATOM 2231 N N . PHE A 1 281 ? -3.173 -18.531 21.836 1.00 89.56 281 PHE A N 1
ATOM 2232 C CA . PHE A 1 281 ? -3.338 -19.336 23.053 1.00 89.56 281 PHE A CA 1
ATOM 2233 C C . PHE A 1 281 ? -2.580 -20.671 22.980 1.00 89.56 281 PHE A C 1
ATOM 2235 O O . PHE A 1 281 ? -1.952 -21.080 23.956 1.00 89.56 281 PHE A O 1
ATOM 2242 N N . PHE A 1 282 ? -2.595 -21.336 21.823 1.00 90.75 282 PHE A N 1
ATOM 2243 C CA . PHE A 1 282 ? -1.871 -22.589 21.610 1.00 90.75 282 PHE A CA 1
ATOM 2244 C C . PHE A 1 282 ? -0.350 -22.394 21.680 1.00 90.75 282 PHE A C 1
ATOM 2246 O O . PHE A 1 282 ? 0.340 -23.145 22.371 1.00 90.75 282 PHE A O 1
ATOM 2253 N N . ALA A 1 283 ? 0.180 -21.347 21.035 1.00 92.62 283 ALA A N 1
ATOM 2254 C CA . ALA A 1 283 ? 1.598 -20.998 21.124 1.00 92.62 283 ALA A CA 1
ATOM 2255 C C . ALA A 1 283 ? 2.017 -20.679 22.569 1.00 92.62 283 ALA A C 1
ATOM 2257 O O . ALA A 1 283 ? 3.081 -21.107 23.016 1.00 92.62 283 ALA A O 1
ATOM 2258 N N . THR A 1 284 ? 1.152 -19.985 23.313 1.00 93.75 284 THR A N 1
ATOM 2259 C CA . THR A 1 284 ? 1.356 -19.675 24.736 1.00 93.75 284 THR A CA 1
ATOM 2260 C C . THR A 1 284 ? 1.425 -20.955 25.574 1.00 93.75 284 THR A C 1
ATOM 2262 O O . THR A 1 284 ? 2.342 -21.105 26.379 1.00 93.75 284 THR A O 1
ATOM 2265 N N . ALA A 1 285 ? 0.528 -21.917 25.324 1.00 93.62 285 ALA A N 1
ATOM 2266 C CA . ALA A 1 285 ? 0.500 -23.194 26.040 1.00 93.62 285 ALA A CA 1
ATOM 2267 C C . ALA A 1 285 ? 1.747 -24.046 25.767 1.00 93.62 285 ALA A C 1
ATOM 2269 O O . ALA A 1 285 ? 2.321 -24.620 26.691 1.00 93.62 285 ALA A O 1
ATOM 2270 N N . ILE A 1 286 ? 2.210 -24.095 24.513 1.00 94.94 286 ILE A N 1
ATOM 2271 C CA . ILE A 1 286 ? 3.457 -24.789 24.158 1.00 94.94 286 ILE A CA 1
ATOM 2272 C C . ILE A 1 286 ? 4.661 -24.141 24.847 1.00 94.94 286 ILE A C 1
ATOM 2274 O O . ILE A 1 286 ? 5.524 -24.857 25.358 1.00 94.94 286 ILE A O 1
ATOM 2278 N N . ALA A 1 287 ? 4.730 -22.807 24.873 1.00 95.62 287 ALA A N 1
ATOM 2279 C CA . ALA A 1 287 ? 5.833 -22.090 25.507 1.00 95.62 287 ALA A CA 1
ATOM 2280 C C . ALA A 1 287 ? 5.910 -22.368 27.021 1.00 95.62 287 ALA A C 1
ATOM 2282 O O . ALA A 1 287 ? 7.010 -22.576 27.545 1.00 95.62 287 ALA A O 1
ATOM 2283 N N . GLU A 1 288 ? 4.767 -22.441 27.713 1.00 95.44 288 GLU A N 1
ATOM 2284 C CA . GLU A 1 288 ? 4.724 -22.843 29.126 1.00 95.44 288 GLU A CA 1
ATOM 2285 C C . GLU A 1 288 ? 5.126 -24.315 29.310 1.00 95.44 288 GLU A C 1
ATOM 2287 O O . GLU A 1 288 ? 6.006 -24.612 30.122 1.00 95.44 288 GLU A O 1
ATOM 2292 N N . LEU A 1 289 ? 4.547 -25.234 28.523 1.00 94.25 289 LEU A N 1
ATOM 2293 C CA . LEU A 1 289 ? 4.853 -26.668 28.604 1.00 94.25 289 LEU A CA 1
ATOM 2294 C C . LEU A 1 289 ? 6.347 -26.939 28.408 1.00 94.25 289 LEU A C 1
ATOM 2296 O O . LEU A 1 289 ? 6.955 -27.627 29.226 1.00 94.25 289 LEU A O 1
ATOM 2300 N N . LEU A 1 290 ? 6.965 -26.354 27.379 1.00 93.69 290 LEU A N 1
ATOM 2301 C CA . LEU A 1 290 ? 8.405 -26.470 27.131 1.00 93.69 290 LEU A CA 1
ATOM 2302 C C . LEU A 1 290 ? 9.235 -25.883 28.277 1.00 93.69 290 LEU A C 1
ATOM 2304 O O . LEU A 1 290 ? 10.205 -26.506 28.720 1.00 93.69 290 LEU A O 1
ATOM 2308 N N . GLY A 1 291 ? 8.841 -24.709 28.777 1.00 92.94 291 GLY A N 1
ATOM 2309 C CA . GLY A 1 291 ? 9.508 -24.031 29.886 1.00 92.94 291 GLY A CA 1
ATOM 2310 C C . GLY A 1 291 ? 9.546 -24.867 31.166 1.00 92.94 291 GLY A C 1
ATOM 2311 O O . GLY A 1 291 ? 10.553 -24.864 31.873 1.00 92.94 291 GLY A O 1
ATOM 2312 N N . CYS A 1 292 ? 8.491 -25.639 31.425 1.00 92.69 292 CYS A N 1
ATOM 2313 C CA . CYS A 1 292 ? 8.378 -26.520 32.590 1.00 92.69 292 CYS A CA 1
ATOM 2314 C C . CYS A 1 292 ? 8.960 -27.926 32.353 1.00 92.69 292 CYS A C 1
ATOM 2316 O O . CYS A 1 292 ? 9.512 -28.539 33.271 1.00 92.69 292 CYS A O 1
ATOM 2318 N N . TYR A 1 293 ? 8.880 -28.442 31.125 1.00 92.50 293 TYR A N 1
ATOM 2319 C CA . TYR A 1 293 ? 9.321 -29.793 30.772 1.00 92.50 293 TYR A CA 1
ATOM 2320 C C . TYR A 1 293 ? 10.848 -29.922 30.674 1.00 92.50 293 TYR A C 1
ATOM 2322 O O . TYR A 1 293 ? 11.429 -30.914 31.119 1.00 92.50 293 TYR A O 1
ATOM 2330 N N . LEU A 1 294 ? 11.532 -28.914 30.127 1.00 92.25 294 LEU A N 1
ATOM 2331 C CA . LEU A 1 294 ? 12.988 -28.951 29.947 1.00 92.25 294 LEU A CA 1
ATOM 2332 C C . LEU A 1 294 ? 13.769 -29.053 31.279 1.00 92.25 294 LEU A C 1
ATOM 2334 O O . LEU A 1 294 ? 14.683 -29.881 31.362 1.00 92.25 294 LEU A O 1
ATOM 2338 N N . PRO A 1 295 ? 13.415 -28.315 32.352 1.00 92.50 295 PRO A N 1
ATOM 2339 C CA . PRO A 1 295 ? 14.003 -28.522 33.675 1.00 92.50 295 PRO A CA 1
ATOM 2340 C C . PRO A 1 295 ? 13.680 -29.898 34.264 1.00 92.50 295 PRO A C 1
ATOM 2342 O O . PRO A 1 295 ? 14.539 -30.502 34.908 1.00 92.50 295 PRO A O 1
ATOM 2345 N N . LEU A 1 296 ? 12.475 -30.430 34.018 1.00 89.75 296 LEU A N 1
ATOM 2346 C CA . LEU A 1 296 ? 12.092 -31.767 34.475 1.00 89.75 296 LEU A CA 1
ATOM 2347 C C . LEU A 1 296 ? 12.978 -32.853 33.846 1.00 89.75 296 LEU A C 1
ATOM 2349 O O . LEU A 1 296 ? 13.393 -33.775 34.550 1.00 89.75 296 LEU A O 1
ATOM 2353 N N . LEU A 1 297 ? 13.325 -32.737 32.559 1.00 89.38 297 LEU A N 1
ATOM 2354 C CA . LEU A 1 297 ? 14.258 -33.660 31.899 1.00 89.38 297 LEU A CA 1
ATOM 2355 C C . LEU A 1 297 ? 15.646 -33.646 32.542 1.00 89.38 297 LEU A C 1
ATOM 2357 O O . LEU A 1 297 ? 16.256 -34.706 32.706 1.00 89.38 297 LEU A O 1
ATOM 2361 N N . TRP A 1 298 ? 16.132 -32.463 32.922 1.00 90.19 298 TRP A N 1
ATOM 2362 C CA . TRP A 1 298 ? 17.402 -32.327 33.629 1.00 90.19 298 TRP A CA 1
ATOM 2363 C C . TRP A 1 298 ? 17.346 -32.983 35.016 1.00 90.19 298 TRP A C 1
ATOM 2365 O O . TRP A 1 298 ? 18.184 -33.832 35.321 1.00 90.19 298 TRP A O 1
ATOM 2375 N N . LEU A 1 299 ? 16.328 -32.669 35.823 1.00 89.94 299 LEU A N 1
ATOM 2376 C CA . LEU A 1 299 ? 16.161 -33.239 37.167 1.00 89.94 299 LEU A CA 1
ATOM 2377 C C . LEU A 1 299 ? 15.923 -34.756 37.151 1.00 89.94 299 LEU A C 1
ATOM 2379 O O . LEU A 1 299 ? 16.335 -35.456 38.073 1.00 89.94 299 LEU A O 1
ATOM 2383 N N . SER A 1 300 ? 15.312 -35.274 36.086 1.00 89.31 300 SER A N 1
ATOM 2384 C CA . SER A 1 300 ? 15.074 -36.711 35.897 1.00 89.31 300 SER A CA 1
ATOM 2385 C C . SER A 1 300 ? 16.299 -37.466 35.357 1.00 89.31 300 SER A C 1
ATOM 2387 O O . SER A 1 300 ? 16.201 -38.657 35.066 1.00 89.31 300 SER A O 1
ATOM 2389 N N . GLY A 1 301 ? 17.441 -36.792 35.162 1.00 87.81 301 GLY A N 1
ATOM 2390 C CA . GLY A 1 301 ? 18.674 -37.395 34.640 1.00 87.81 301 GLY A CA 1
ATOM 2391 C C . GLY A 1 301 ? 18.635 -37.746 33.147 1.00 87.81 301 GLY A C 1
ATOM 2392 O O . GLY A 1 301 ? 19.533 -38.424 32.653 1.00 87.81 301 GLY A O 1
ATOM 2393 N N . ARG A 1 302 ? 17.610 -37.290 32.415 1.00 85.69 302 ARG A N 1
ATOM 2394 C CA . ARG A 1 302 ? 17.416 -37.544 30.973 1.00 85.69 302 ARG A CA 1
ATOM 2395 C C . ARG A 1 302 ? 17.982 -36.419 30.095 1.00 85.69 302 ARG A C 1
ATOM 2397 O O . ARG A 1 302 ? 17.924 -36.518 28.874 1.00 85.69 302 ARG A O 1
ATOM 2404 N N . GLY A 1 303 ? 18.528 -35.361 30.699 1.00 86.06 303 GLY A N 1
ATOM 2405 C CA . GLY A 1 303 ? 19.050 -34.186 30.006 1.00 86.06 303 GLY A CA 1
ATOM 2406 C C . GLY A 1 303 ? 20.156 -33.459 30.775 1.00 86.06 303 GLY A C 1
ATOM 2407 O O . GLY A 1 303 ? 20.391 -33.703 31.956 1.00 86.06 303 GLY A O 1
ATOM 2408 N N . SER A 1 304 ? 20.852 -32.559 30.081 1.00 91.19 304 SER A N 1
ATOM 2409 C CA . SER A 1 304 ? 21.948 -31.752 30.633 1.00 91.19 304 SER A CA 1
ATOM 2410 C C . SER A 1 304 ? 21.437 -30.481 31.320 1.00 91.19 304 SER A C 1
ATOM 2412 O O . SER A 1 304 ? 20.394 -29.949 30.946 1.00 91.19 304 SER A O 1
ATOM 2414 N N . ALA A 1 305 ? 22.222 -29.931 32.252 1.00 90.00 305 ALA A N 1
ATOM 2415 C CA . ALA A 1 305 ? 21.947 -28.640 32.895 1.00 90.00 305 ALA A CA 1
ATOM 2416 C C . ALA A 1 305 ? 21.819 -27.478 31.889 1.00 90.00 305 ALA A C 1
ATOM 2418 O O . ALA A 1 305 ? 21.143 -26.489 32.157 1.00 90.00 305 ALA A O 1
ATOM 2419 N N . TRP A 1 306 ? 22.409 -27.620 30.696 1.00 91.25 306 TRP A N 1
ATOM 2420 C CA . TRP A 1 306 ? 22.269 -26.662 29.595 1.00 91.25 306 TRP A CA 1
ATOM 2421 C C . TRP A 1 306 ? 20.821 -26.452 29.129 1.00 91.25 306 TRP A C 1
ATOM 2423 O O . TRP A 1 306 ? 20.533 -25.412 28.544 1.00 91.25 306 TRP A O 1
ATOM 2433 N N . LEU A 1 307 ? 19.901 -27.379 29.428 1.00 90.12 307 LEU A N 1
ATOM 2434 C CA . LEU A 1 307 ? 18.471 -27.228 29.134 1.00 90.12 307 LEU A CA 1
ATOM 2435 C C . LEU A 1 307 ? 17.795 -26.111 29.951 1.00 90.12 307 LEU A C 1
ATOM 2437 O O . LEU A 1 307 ? 16.716 -25.660 29.572 1.00 90.12 307 LEU A O 1
ATOM 2441 N N . ALA A 1 308 ? 18.429 -25.610 31.017 1.00 90.50 308 ALA A N 1
ATOM 2442 C CA . ALA A 1 308 ? 17.903 -24.497 31.808 1.00 90.50 308 ALA A CA 1
ATOM 2443 C C . ALA A 1 308 ? 17.819 -23.178 31.012 1.00 90.50 308 ALA A C 1
ATOM 2445 O O . ALA A 1 308 ? 16.903 -22.388 31.232 1.00 90.50 308 ALA A O 1
ATOM 2446 N N . LEU A 1 309 ? 18.735 -22.946 30.063 1.00 93.62 309 LEU A N 1
ATOM 2447 C CA . LEU A 1 309 ? 18.726 -21.744 29.219 1.00 93.62 309 LEU A CA 1
ATOM 2448 C C . LEU A 1 309 ? 17.523 -21.689 28.260 1.00 93.62 309 LEU A C 1
ATOM 2450 O O . LEU A 1 309 ? 16.780 -20.707 28.316 1.00 93.62 309 LEU A O 1
ATOM 2454 N N . PRO A 1 310 ? 17.270 -22.702 27.404 1.00 95.06 310 PRO A N 1
ATOM 2455 C CA . PRO A 1 310 ? 16.081 -22.704 26.557 1.00 95.06 310 PRO A CA 1
ATOM 2456 C C . PRO A 1 310 ? 14.783 -22.774 27.372 1.00 95.06 310 PRO A C 1
ATOM 2458 O O . PRO A 1 310 ? 13.792 -22.185 26.952 1.00 95.06 310 PRO A O 1
ATOM 2461 N N . ALA A 1 311 ? 14.783 -23.404 28.555 1.00 94.31 311 ALA A N 1
ATOM 2462 C CA . ALA A 1 311 ? 13.638 -23.369 29.467 1.00 94.31 311 ALA A CA 1
ATOM 2463 C C . ALA A 1 311 ? 13.298 -21.939 29.919 1.00 94.31 311 ALA A C 1
ATOM 2465 O O . ALA A 1 311 ? 12.153 -21.504 29.798 1.00 94.31 311 ALA A O 1
ATOM 2466 N N . ALA A 1 312 ? 14.302 -21.186 30.383 1.00 95.50 312 ALA A N 1
ATOM 2467 C CA . ALA A 1 312 ? 14.130 -19.796 30.800 1.00 95.50 312 ALA A CA 1
ATOM 2468 C C . ALA A 1 312 ? 13.661 -18.907 29.639 1.00 95.50 312 ALA A C 1
ATOM 2470 O O . ALA A 1 312 ? 12.745 -18.104 29.813 1.00 95.50 312 ALA A O 1
ATOM 2471 N N . LEU A 1 313 ? 14.230 -19.093 28.442 1.00 96.69 313 LEU A N 1
ATOM 2472 C CA . LEU A 1 313 ? 13.794 -18.377 27.242 1.00 96.69 313 LEU A CA 1
ATOM 2473 C C . LEU A 1 313 ? 12.331 -18.693 26.896 1.00 96.69 313 LEU A C 1
ATOM 2475 O O . LEU A 1 313 ? 11.566 -17.781 26.596 1.00 96.69 313 LEU A O 1
ATOM 2479 N N . SER A 1 314 ? 11.929 -19.963 26.984 1.00 96.62 314 SER A N 1
ATOM 2480 C CA . SER A 1 314 ? 10.549 -20.388 26.730 1.00 96.62 314 SER A CA 1
ATOM 2481 C C . SER A 1 314 ? 9.564 -19.744 27.709 1.00 96.62 314 SER A C 1
ATOM 2483 O O . SER A 1 314 ? 8.521 -19.249 27.289 1.00 96.62 314 SER A O 1
ATOM 2485 N N . LEU A 1 315 ? 9.916 -19.654 28.998 1.00 96.25 315 LEU A N 1
ATOM 2486 C CA . LEU A 1 315 ? 9.094 -18.963 29.999 1.00 96.25 315 LEU A CA 1
ATOM 2487 C C . LEU A 1 315 ? 9.037 -17.443 29.773 1.00 96.25 315 LEU A C 1
ATOM 2489 O O . LEU A 1 315 ? 7.986 -16.838 29.973 1.00 96.25 315 LEU A O 1
ATOM 2493 N N . MET A 1 316 ? 10.124 -16.815 29.313 1.00 95.81 316 MET A N 1
ATOM 2494 C CA . MET A 1 316 ? 10.096 -15.400 28.915 1.00 95.81 316 MET A CA 1
ATOM 2495 C C . MET A 1 316 ? 9.161 -15.166 27.723 1.00 95.81 316 MET A C 1
ATOM 2497 O O . MET A 1 316 ? 8.384 -14.211 27.732 1.00 95.81 316 MET A O 1
ATOM 2501 N N . VAL A 1 317 ? 9.207 -16.048 26.720 1.00 95.00 317 VAL A N 1
ATOM 2502 C CA . VAL A 1 317 ? 8.299 -16.005 25.566 1.00 95.00 317 VAL A CA 1
ATOM 2503 C C . VAL A 1 317 ? 6.855 -16.216 26.013 1.00 95.00 317 VAL A C 1
ATOM 2505 O O . VAL A 1 317 ? 5.991 -15.467 25.578 1.00 95.00 317 VAL A O 1
ATOM 2508 N N . PHE A 1 318 ? 6.587 -17.155 26.920 1.00 94.62 318 PHE A N 1
ATOM 2509 C CA . PHE A 1 318 ? 5.260 -17.355 27.509 1.00 94.62 318 PHE A CA 1
ATOM 2510 C C . PHE A 1 318 ? 4.708 -16.070 28.146 1.00 94.62 318 PHE A C 1
ATOM 2512 O O . PHE A 1 318 ? 3.602 -15.644 27.813 1.00 94.62 318 PHE A O 1
ATOM 2519 N N . VAL A 1 319 ? 5.497 -15.404 28.998 1.00 92.44 319 VAL A N 1
ATOM 2520 C CA . VAL A 1 319 ? 5.086 -14.140 29.635 1.00 92.44 319 VAL A CA 1
ATOM 2521 C C . VAL A 1 319 ? 4.832 -13.053 28.591 1.00 92.44 319 VAL A C 1
ATOM 2523 O O . VAL A 1 319 ? 3.850 -12.323 28.693 1.00 92.44 319 VAL A O 1
ATOM 2526 N N . TRP A 1 320 ? 5.679 -12.954 27.566 1.00 90.94 320 TRP A N 1
ATOM 2527 C CA . TRP A 1 320 ? 5.489 -11.995 26.481 1.00 90.94 320 TRP A CA 1
ATOM 2528 C C . TRP A 1 320 ? 4.224 -12.285 25.659 1.00 90.94 320 TRP A C 1
ATOM 2530 O O . TRP A 1 320 ? 3.444 -11.370 25.407 1.00 90.94 320 TRP A O 1
ATOM 2540 N N . LEU A 1 321 ? 3.961 -13.547 25.312 1.00 89.94 321 LEU A N 1
ATOM 2541 C CA . LEU A 1 321 ? 2.759 -13.954 24.578 1.00 89.94 321 LEU A CA 1
ATOM 2542 C C . LEU A 1 321 ? 1.478 -13.652 25.367 1.00 89.94 321 LEU A C 1
ATOM 2544 O O . LEU A 1 321 ? 0.488 -13.220 24.775 1.00 89.94 321 LEU A O 1
ATOM 2548 N N . LEU A 1 322 ? 1.494 -13.780 26.700 1.00 86.12 322 LEU A N 1
ATOM 2549 C CA . LEU A 1 322 ? 0.364 -13.372 27.541 1.00 86.12 322 LEU A CA 1
ATOM 2550 C C . LEU A 1 322 ? 0.018 -11.883 27.395 1.00 86.12 322 LEU A C 1
ATOM 2552 O O . LEU A 1 322 ? -1.163 -11.547 27.422 1.00 86.12 322 LEU A O 1
ATOM 2556 N N . THR A 1 323 ? 1.000 -11.004 27.159 1.00 83.62 323 THR A N 1
ATOM 2557 C CA . THR A 1 323 ? 0.740 -9.562 26.955 1.00 83.62 323 THR A CA 1
ATOM 2558 C C . THR A 1 323 ? 0.043 -9.231 25.636 1.00 83.62 323 THR A C 1
ATOM 2560 O O . THR A 1 323 ? -0.467 -8.127 25.484 1.00 83.62 323 THR A O 1
ATOM 2563 N N . LEU A 1 324 ? 0.003 -10.173 24.689 1.00 82.38 324 LEU A N 1
ATOM 2564 C CA . LEU A 1 324 ? -0.611 -9.983 23.373 1.00 82.38 324 LEU A CA 1
ATOM 2565 C C . LEU A 1 324 ? -2.095 -10.384 23.337 1.00 82.38 324 LEU A C 1
ATOM 2567 O O . LEU A 1 324 ? -2.729 -10.253 22.290 1.00 82.38 324 LEU A O 1
ATOM 2571 N N . HIS A 1 325 ? -2.649 -10.903 24.438 1.00 79.44 325 HIS A N 1
ATOM 2572 C CA . HIS A 1 325 ? -4.057 -11.294 24.495 1.00 79.44 325 HIS A CA 1
ATOM 2573 C C . HIS A 1 325 ? -4.949 -10.072 24.776 1.00 79.44 325 HIS A C 1
ATOM 2575 O O . HIS A 1 325 ? -4.650 -9.309 25.692 1.00 79.44 325 HIS A O 1
ATOM 2581 N N . PRO A 1 326 ? -6.059 -9.896 24.038 1.00 64.12 326 PRO A N 1
ATOM 2582 C CA . PRO A 1 326 ? -6.842 -8.656 24.041 1.00 64.12 326 PRO A CA 1
ATOM 2583 C C . PRO A 1 326 ? -7.879 -8.524 25.174 1.00 64.12 326 PRO A C 1
ATOM 2585 O O . PRO A 1 326 ? -8.666 -7.587 25.162 1.00 64.12 326 PRO A O 1
ATOM 2588 N N . ASP A 1 327 ? -7.906 -9.442 26.146 1.00 69.00 327 ASP A N 1
ATOM 2589 C CA . ASP A 1 327 ? -8.927 -9.490 27.202 1.00 69.00 327 ASP A CA 1
ATOM 2590 C C . ASP A 1 327 ? -8.356 -9.197 28.598 1.00 69.00 327 ASP A C 1
ATOM 2592 O O . ASP A 1 327 ? -7.155 -9.305 28.858 1.00 69.00 327 ASP A O 1
ATOM 2596 N N . ALA A 1 328 ? -9.248 -8.908 29.551 1.00 72.31 328 ALA A N 1
ATOM 2597 C CA . ALA A 1 328 ? -8.894 -8.806 30.963 1.00 72.31 328 ALA A CA 1
ATOM 2598 C C . ALA A 1 328 ? -8.143 -10.062 31.441 1.00 72.31 328 ALA A C 1
ATOM 2600 O O . ALA A 1 328 ? -8.593 -11.194 31.227 1.00 72.31 328 ALA A O 1
ATOM 2601 N N . SER A 1 329 ? -7.035 -9.856 32.159 1.00 74.31 329 SER A N 1
ATOM 2602 C CA . SER A 1 329 ? -6.078 -10.911 32.522 1.00 74.31 329 SER A CA 1
ATOM 2603 C C . SER A 1 329 ? -6.731 -12.156 33.132 1.00 74.31 329 SER A C 1
ATOM 2605 O O . SER A 1 329 ? -6.413 -13.271 32.733 1.00 74.31 329 SER A O 1
ATOM 2607 N N . GLY A 1 330 ? -7.709 -11.999 34.031 1.00 76.12 330 GLY A N 1
ATOM 2608 C CA . GLY A 1 330 ? -8.426 -13.128 34.639 1.00 76.12 330 GLY A CA 1
ATOM 2609 C C . GLY A 1 330 ? -9.194 -14.009 33.640 1.00 76.12 330 GLY A C 1
ATOM 2610 O O . GLY A 1 330 ? -9.216 -15.230 33.793 1.00 76.12 330 GLY A O 1
ATOM 2611 N N . ARG A 1 331 ? -9.787 -13.421 32.591 1.00 77.69 331 ARG A N 1
ATOM 2612 C CA . ARG A 1 331 ? -10.495 -14.168 31.532 1.00 77.69 331 ARG A CA 1
ATOM 2613 C C . ARG A 1 331 ? -9.521 -14.805 30.544 1.00 77.69 331 ARG A C 1
ATOM 2615 O O . ARG A 1 331 ? -9.763 -15.933 30.108 1.00 77.69 331 ARG A O 1
ATOM 2622 N N . VAL A 1 332 ? -8.405 -14.127 30.263 1.00 82.12 332 VAL A N 1
ATOM 2623 C CA . VAL A 1 332 ? -7.288 -14.700 29.499 1.00 82.12 332 VAL A CA 1
ATOM 2624 C C . VAL A 1 332 ? -6.787 -15.955 30.200 1.00 82.12 332 VAL A C 1
ATOM 2626 O O . VAL A 1 332 ? -6.770 -17.004 29.572 1.00 82.12 332 VAL A O 1
ATOM 2629 N N . TYR A 1 333 ? -6.489 -15.900 31.503 1.00 83.06 333 TYR A N 1
ATOM 2630 C CA . TYR A 1 333 ? -6.031 -17.070 32.263 1.00 83.06 333 TYR A CA 1
ATOM 2631 C C . TYR A 1 333 ? -7.051 -18.216 32.288 1.00 83.06 333 TYR A C 1
ATOM 2633 O O . TYR A 1 333 ? -6.661 -19.378 32.179 1.00 83.06 333 TYR A O 1
ATOM 2641 N N . ALA A 1 334 ? -8.349 -17.919 32.390 1.00 84.44 334 ALA A N 1
ATOM 2642 C CA . ALA A 1 334 ? -9.390 -18.948 32.362 1.00 84.44 334 ALA A CA 1
ATOM 2643 C C . ALA A 1 334 ? -9.485 -19.654 30.996 1.00 84.44 334 ALA A C 1
ATOM 2645 O O . ALA A 1 334 ? -9.548 -20.883 30.932 1.00 84.44 334 ALA A O 1
ATOM 2646 N N . THR A 1 335 ? -9.460 -18.885 29.904 1.00 86.00 335 THR A N 1
ATOM 2647 C CA . THR A 1 335 ? -9.525 -19.417 28.531 1.00 86.00 335 THR A CA 1
ATOM 2648 C C . THR A 1 335 ? -8.245 -20.161 28.169 1.00 86.00 335 THR A C 1
ATOM 2650 O O . THR A 1 335 ? -8.281 -21.287 27.667 1.00 86.00 335 THR A O 1
ATOM 2653 N N . TYR A 1 336 ? -7.111 -19.557 28.515 1.00 88.31 336 TYR A N 1
ATOM 2654 C CA . TYR A 1 336 ? -5.785 -20.141 28.417 1.00 88.31 336 TYR A CA 1
ATOM 2655 C C . TYR A 1 336 ? -5.713 -21.497 29.118 1.00 88.31 336 TYR A C 1
ATOM 2657 O O . TYR A 1 336 ? -5.278 -22.466 28.506 1.00 88.31 336 TYR A O 1
ATOM 2665 N N . GLY A 1 337 ? -6.199 -21.598 30.359 1.00 89.19 337 GLY A N 1
ATOM 2666 C CA . GLY A 1 337 ? -6.155 -22.836 31.137 1.00 89.19 337 GLY A CA 1
ATOM 2667 C C . GLY A 1 337 ? -6.858 -24.010 30.450 1.00 89.19 337 GLY A C 1
ATOM 2668 O O . GLY A 1 337 ? -6.349 -25.129 30.469 1.00 89.19 337 GLY A O 1
ATOM 2669 N N . ALA A 1 338 ? -7.986 -23.776 29.776 1.00 89.88 338 ALA A N 1
ATOM 2670 C CA . ALA A 1 338 ? -8.670 -24.833 29.031 1.00 89.88 338 ALA A CA 1
ATOM 2671 C C . ALA A 1 338 ? -7.893 -25.278 27.783 1.00 89.88 338 ALA A C 1
ATOM 2673 O O . ALA A 1 338 ? -7.806 -26.475 27.497 1.00 89.88 338 ALA A O 1
ATOM 2674 N N . ILE A 1 339 ? -7.285 -24.330 27.065 1.00 90.94 339 ILE A N 1
ATOM 2675 C CA . ILE A 1 339 ? -6.435 -24.627 25.903 1.00 90.94 339 ILE A CA 1
ATOM 2676 C C . ILE A 1 339 ? -5.146 -25.327 26.347 1.00 90.94 339 ILE A C 1
ATOM 2678 O O . ILE A 1 339 ? -4.700 -26.267 25.687 1.00 90.94 339 ILE A O 1
ATOM 2682 N N . TYR A 1 340 ? -4.591 -24.944 27.495 1.00 93.50 340 TYR A N 1
ATOM 2683 C CA . TYR A 1 340 ? -3.465 -25.616 28.126 1.00 93.50 340 TYR A CA 1
ATOM 2684 C C . TYR A 1 340 ? -3.802 -27.073 28.451 1.00 93.50 340 TYR A C 1
ATOM 2686 O O . TYR A 1 340 ? -3.038 -27.956 28.076 1.00 93.50 340 TYR A O 1
ATOM 2694 N N . ILE A 1 341 ? -4.967 -27.355 29.051 1.00 92.88 341 ILE A N 1
ATOM 2695 C CA . ILE A 1 341 ? -5.417 -28.733 29.324 1.00 92.88 341 ILE A CA 1
ATOM 2696 C C . ILE A 1 341 ? -5.492 -29.548 28.025 1.00 92.88 341 ILE A C 1
ATOM 2698 O O . ILE A 1 341 ? -4.938 -30.643 27.956 1.00 92.88 341 ILE A O 1
ATOM 2702 N N . ALA A 1 342 ? -6.116 -29.009 26.972 1.00 93.12 342 ALA A N 1
ATOM 2703 C CA . ALA A 1 342 ? -6.190 -29.683 25.673 1.00 93.12 342 ALA A CA 1
ATOM 2704 C C . ALA A 1 342 ? -4.795 -29.956 25.079 1.00 93.12 342 ALA A C 1
ATOM 2706 O O . ALA A 1 342 ? -4.515 -31.059 24.603 1.00 93.12 342 ALA A O 1
ATOM 2707 N N . THR A 1 343 ? -3.906 -28.965 25.155 1.00 93.25 343 THR A N 1
ATOM 2708 C CA . THR A 1 343 ? -2.527 -29.057 24.657 1.00 93.25 343 THR A CA 1
ATOM 2709 C C . THR A 1 343 ? -1.716 -30.075 25.459 1.00 93.25 343 THR A C 1
ATOM 2711 O O . THR A 1 343 ? -0.985 -30.865 24.868 1.00 93.25 343 THR A O 1
ATOM 2714 N N . ALA A 1 344 ? -1.891 -30.129 26.781 1.00 93.06 344 ALA A N 1
ATOM 2715 C CA . ALA A 1 344 ? -1.234 -31.084 27.668 1.00 93.06 344 ALA A CA 1
ATOM 2716 C C . ALA A 1 344 ? -1.689 -32.532 27.412 1.00 93.06 344 ALA A C 1
ATOM 2718 O O . ALA A 1 344 ? -0.863 -33.439 27.438 1.00 93.06 344 ALA A O 1
ATOM 2719 N N . ILE A 1 345 ? -2.967 -32.768 27.089 1.00 94.06 345 ILE A N 1
ATOM 2720 C CA . ILE A 1 345 ? -3.431 -34.102 26.663 1.00 94.06 345 ILE A CA 1
ATOM 2721 C C . ILE A 1 345 ? -2.844 -34.491 25.297 1.00 94.06 345 ILE A C 1
ATOM 2723 O O . ILE A 1 345 ? -2.476 -35.646 25.086 1.00 94.06 345 ILE A O 1
ATOM 2727 N N . GLY A 1 346 ? -2.689 -33.536 24.376 1.00 91.38 346 GLY A N 1
ATOM 2728 C CA . GLY A 1 346 ? -1.928 -33.765 23.144 1.00 91.38 346 GLY A CA 1
ATOM 2729 C C . GLY A 1 346 ? -0.464 -34.117 23.432 1.00 91.38 346 GLY A C 1
ATOM 2730 O O . GLY A 1 346 ? 0.071 -35.074 22.875 1.00 91.38 346 GLY A O 1
ATOM 2731 N N . TRP A 1 347 ? 0.168 -33.387 24.351 1.00 92.44 347 TRP A N 1
ATOM 2732 C CA . TRP A 1 347 ? 1.540 -33.626 24.802 1.00 92.44 347 TRP A CA 1
ATOM 2733 C C . TRP A 1 347 ? 1.719 -35.022 25.413 1.00 92.44 347 TRP A C 1
ATOM 2735 O O . TRP A 1 347 ? 2.671 -35.720 25.068 1.00 92.44 347 TRP A O 1
ATOM 2745 N N . LEU A 1 348 ? 0.765 -35.464 26.237 1.00 91.50 348 LEU A N 1
ATOM 2746 C CA . LEU A 1 348 ? 0.729 -36.803 26.831 1.00 91.50 348 LEU A CA 1
ATOM 2747 C C . LEU A 1 348 ? 0.812 -37.905 25.759 1.00 91.50 348 LEU A C 1
ATOM 2749 O O . LEU A 1 348 ? 1.525 -38.895 25.926 1.00 91.50 348 LEU A O 1
ATOM 2753 N N . TYR A 1 349 ? 0.135 -37.706 24.626 1.00 91.44 349 TYR A N 1
ATOM 2754 C CA . TYR A 1 349 ? 0.194 -38.631 23.498 1.00 91.44 349 TYR A CA 1
ATOM 2755 C C . TYR A 1 349 ? 1.508 -38.538 22.716 1.00 91.44 349 TYR A C 1
ATOM 2757 O O . TYR A 1 349 ? 2.157 -39.556 22.476 1.00 91.44 349 TYR A O 1
ATOM 2765 N N . PHE A 1 350 ? 1.907 -37.333 22.303 1.00 90.19 350 PHE A N 1
ATOM 2766 C CA . PHE A 1 350 ? 3.015 -37.151 21.358 1.00 90.19 350 PHE A CA 1
ATOM 2767 C C . PHE A 1 350 ? 4.406 -37.208 21.994 1.00 90.19 350 PHE A C 1
ATOM 2769 O O . PHE A 1 350 ? 5.346 -37.667 21.347 1.00 90.19 350 PHE A O 1
ATOM 2776 N N . VAL A 1 351 ? 4.552 -36.725 23.227 1.00 89.38 351 VAL A N 1
ATOM 2777 C CA . VAL A 1 351 ? 5.850 -36.601 23.907 1.00 89.38 351 VAL A CA 1
ATOM 2778 C C . VAL A 1 351 ? 6.024 -37.691 24.954 1.00 89.38 351 VAL A C 1
ATOM 2780 O O . VAL A 1 351 ? 7.077 -38.328 24.997 1.00 89.38 351 VAL A O 1
ATOM 2783 N N . ASP A 1 352 ? 4.990 -37.952 25.756 1.00 86.25 352 ASP A N 1
ATOM 2784 C CA . ASP A 1 352 ? 5.059 -38.989 26.792 1.00 86.25 352 ASP A CA 1
ATOM 2785 C C . ASP A 1 352 ? 4.695 -40.389 26.260 1.00 86.25 352 ASP A C 1
ATOM 2787 O O . ASP A 1 352 ? 4.981 -41.393 26.915 1.00 86.25 352 ASP A O 1
ATOM 2791 N N . GLY A 1 353 ? 4.117 -40.480 25.054 1.00 88.19 353 GLY A N 1
ATOM 2792 C CA . GLY A 1 353 ? 3.784 -41.746 24.391 1.00 88.19 353 GLY A CA 1
ATOM 2793 C C . GLY A 1 353 ? 2.616 -42.502 25.030 1.00 88.19 353 GLY A C 1
ATOM 2794 O O . GLY A 1 353 ? 2.458 -43.702 24.796 1.00 88.19 353 GLY A O 1
ATOM 2795 N N . VAL A 1 354 ? 1.810 -41.830 25.856 1.00 92.56 354 VAL A N 1
ATOM 2796 C CA . VAL A 1 354 ? 0.672 -42.419 26.570 1.00 92.56 354 VAL A CA 1
ATOM 2797 C C . VAL A 1 354 ? -0.613 -42.128 25.801 1.00 92.56 354 VAL A C 1
ATOM 2799 O O . VAL A 1 354 ? -0.953 -40.978 25.542 1.00 92.56 354 VAL A O 1
ATOM 2802 N N . THR A 1 355 ? -1.363 -43.171 25.442 1.00 90.81 355 THR A N 1
ATOM 2803 C CA . THR A 1 355 ? -2.656 -43.016 24.762 1.00 90.81 355 THR A CA 1
ATOM 2804 C C . THR A 1 355 ? -3.689 -42.393 25.705 1.00 90.81 355 THR A C 1
ATOM 2806 O O . THR A 1 355 ? -3.981 -43.017 26.732 1.00 90.81 355 THR A O 1
ATOM 2809 N N . PRO A 1 356 ? -4.272 -41.222 25.378 1.00 93.25 356 PRO A N 1
ATOM 2810 C CA . PRO A 1 356 ? -5.288 -40.601 26.217 1.00 93.25 356 PRO A CA 1
ATOM 2811 C C . PRO A 1 356 ? -6.509 -41.505 26.381 1.00 93.25 356 PRO A C 1
ATOM 2813 O O . PRO A 1 356 ? -6.962 -42.164 25.439 1.00 93.25 356 PRO A O 1
ATOM 2816 N N . SER A 1 357 ? -7.050 -41.534 27.591 1.00 93.19 357 SER A N 1
ATOM 2817 C CA . SER A 1 357 ? -8.269 -42.263 27.909 1.00 93.19 357 SER A CA 1
ATOM 2818 C C . SER A 1 357 ? -9.510 -41.473 27.490 1.00 93.19 357 SER A C 1
ATOM 2820 O O . SER A 1 357 ? -9.476 -40.262 27.274 1.00 93.19 357 SER A O 1
ATOM 2822 N N . TRP A 1 358 ? -10.660 -42.148 27.440 1.00 90.19 358 TRP A N 1
ATOM 2823 C CA . TRP A 1 358 ? -11.940 -41.476 27.199 1.00 90.19 358 TRP A CA 1
ATOM 2824 C C . TRP A 1 358 ? -12.231 -40.364 28.222 1.00 90.19 358 TRP A C 1
ATOM 2826 O O . TRP A 1 358 ? -12.765 -39.316 27.866 1.00 90.19 358 TRP A O 1
ATOM 2836 N N . ASN A 1 359 ? -11.829 -40.560 29.480 1.00 92.62 359 ASN A N 1
ATOM 2837 C CA . ASN A 1 359 ? -12.028 -39.571 30.537 1.00 92.62 359 ASN A CA 1
ATOM 2838 C C . ASN A 1 359 ? -11.218 -38.291 30.292 1.00 92.62 359 ASN A C 1
ATOM 2840 O O . ASN A 1 359 ? -11.698 -37.210 30.627 1.00 92.62 359 ASN A O 1
ATOM 2844 N N . ASP A 1 360 ? -10.040 -38.393 29.669 1.00 91.38 360 ASP A N 1
ATOM 2845 C CA . ASP A 1 360 ? -9.205 -37.234 29.339 1.00 91.38 360 ASP A CA 1
ATOM 2846 C C . ASP A 1 360 ? -9.892 -36.353 28.293 1.00 91.38 360 ASP A C 1
ATOM 2848 O O . ASP A 1 360 ? -9.984 -35.138 28.460 1.00 91.38 360 ASP A O 1
ATOM 2852 N N . TYR A 1 361 ? -10.476 -36.965 27.260 1.00 89.44 361 TYR A N 1
ATOM 2853 C CA . TYR A 1 361 ? -11.244 -36.238 26.247 1.00 89.44 361 TYR A CA 1
ATOM 2854 C C . TYR A 1 361 ? -12.505 -35.585 26.821 1.00 89.44 361 TYR A C 1
ATOM 2856 O O . TYR A 1 361 ? -12.815 -34.442 26.480 1.00 89.44 361 TYR A O 1
ATOM 2864 N N . VAL A 1 362 ? -13.213 -36.272 27.725 1.00 92.75 362 VAL A N 1
ATOM 2865 C CA . VAL A 1 362 ? -14.358 -35.685 28.439 1.00 92.75 362 VAL A CA 1
ATOM 2866 C C . VAL A 1 362 ? -13.907 -34.500 29.298 1.00 92.75 362 VAL A C 1
ATOM 2868 O O . VAL A 1 362 ? -14.555 -33.454 29.279 1.00 92.75 362 VAL A O 1
ATOM 2871 N N . GLY A 1 363 ? -12.779 -34.626 30.002 1.00 91.88 363 GLY A N 1
ATOM 2872 C CA . GLY A 1 363 ? -12.186 -33.548 30.794 1.00 91.88 363 GLY A CA 1
ATOM 2873 C C . GLY A 1 363 ? -11.821 -32.325 29.950 1.00 91.88 363 GLY A C 1
ATOM 2874 O O . GLY A 1 363 ? -12.182 -31.206 30.315 1.00 91.88 363 GLY A O 1
ATOM 2875 N N . VAL A 1 364 ? -11.193 -32.533 28.788 1.00 93.19 364 VAL A N 1
ATOM 2876 C CA . VAL A 1 364 ? -10.912 -31.468 27.809 1.00 93.19 364 VAL A CA 1
ATOM 2877 C C . VAL A 1 364 ? -12.207 -30.796 27.352 1.00 93.19 364 VAL A C 1
ATOM 2879 O O . VAL A 1 364 ? -12.295 -29.569 27.358 1.00 93.19 364 VAL A O 1
ATOM 2882 N N . GLY A 1 365 ? -13.232 -31.580 27.009 1.00 90.44 365 GLY A N 1
ATOM 2883 C CA . GLY A 1 365 ? -14.535 -31.054 26.601 1.00 90.44 365 GLY A CA 1
ATOM 2884 C C . GLY A 1 365 ? -15.189 -30.183 27.678 1.00 90.44 365 GLY A C 1
ATOM 2885 O O . GLY A 1 365 ? -15.671 -29.091 27.378 1.00 90.44 365 GLY A O 1
ATOM 2886 N N . LEU A 1 366 ? -15.155 -30.621 28.940 1.00 93.69 366 LEU A N 1
ATOM 2887 C CA . LEU A 1 366 ? -15.680 -29.856 30.076 1.00 93.69 366 LEU A CA 1
ATOM 2888 C C . LEU A 1 366 ? -14.885 -28.570 30.329 1.00 93.69 366 LEU A C 1
ATOM 2890 O O . LEU A 1 366 ? -15.486 -27.524 30.575 1.00 93.69 366 LEU A O 1
ATOM 2894 N N . ALA A 1 367 ? -13.555 -28.628 30.241 1.00 91.50 367 ALA A N 1
ATOM 2895 C CA . ALA A 1 367 ? -12.695 -27.461 30.410 1.00 91.50 367 ALA A CA 1
ATOM 2896 C C . ALA A 1 367 ? -12.953 -26.412 29.320 1.00 91.50 367 ALA A C 1
ATOM 2898 O O . ALA A 1 367 ? -13.139 -25.237 29.632 1.00 91.50 367 ALA A O 1
ATOM 2899 N N . LEU A 1 368 ? -13.036 -26.835 28.054 1.00 87.75 368 LEU A N 1
ATOM 2900 C CA . LEU A 1 368 ? -13.342 -25.948 26.929 1.00 87.75 368 LEU A CA 1
ATOM 2901 C C . LEU A 1 368 ? -14.757 -25.368 27.026 1.00 87.75 368 LEU A C 1
ATOM 2903 O O . LEU A 1 368 ? -14.942 -24.183 26.766 1.00 87.75 368 LEU A O 1
ATOM 2907 N N . ALA A 1 369 ? -15.744 -26.159 27.456 1.00 86.81 369 ALA A N 1
ATOM 2908 C CA . ALA A 1 369 ? -17.096 -25.661 27.696 1.00 86.81 369 ALA A CA 1
ATOM 2909 C C . ALA A 1 369 ? -17.129 -24.620 28.830 1.00 86.81 369 ALA A C 1
ATOM 2911 O O . ALA A 1 369 ? -17.766 -23.579 28.688 1.00 86.81 369 ALA A O 1
ATOM 2912 N N . GLY A 1 370 ? -16.413 -24.863 29.933 1.00 86.25 370 GLY A N 1
ATOM 2913 C CA . GLY A 1 370 ? -16.279 -23.918 31.045 1.00 86.25 370 GLY A CA 1
ATOM 2914 C C . GLY A 1 370 ? -15.549 -22.629 30.657 1.00 86.25 370 GLY A C 1
ATOM 2915 O O . GLY A 1 370 ? -15.997 -21.537 30.992 1.00 86.25 370 GLY A O 1
ATOM 2916 N N . ALA A 1 371 ? -14.465 -22.725 29.887 1.00 85.19 371 ALA A N 1
ATOM 2917 C CA . ALA A 1 371 ? -13.807 -21.551 29.318 1.00 85.19 371 ALA A CA 1
ATOM 2918 C C . ALA A 1 371 ? -14.735 -20.796 28.361 1.00 85.19 371 ALA A C 1
ATOM 2920 O O . ALA A 1 371 ? -14.811 -19.574 28.430 1.00 85.19 371 ALA A O 1
ATOM 2921 N N . GLY A 1 372 ? -15.497 -21.513 27.532 1.00 78.12 372 GLY A N 1
ATOM 2922 C CA . GLY A 1 372 ? -16.508 -20.934 26.654 1.00 78.12 372 GLY A CA 1
ATOM 2923 C C . GLY A 1 372 ? -17.570 -20.153 27.426 1.00 78.12 372 GLY A C 1
ATOM 2924 O O . GLY A 1 372 ? -17.888 -19.032 27.047 1.00 78.12 372 GLY A O 1
ATOM 2925 N N . THR A 1 373 ? -18.077 -20.673 28.548 1.00 80.94 373 THR A N 1
ATOM 2926 C CA . THR A 1 373 ? -19.049 -19.932 29.374 1.00 80.94 373 THR A CA 1
ATOM 2927 C C . THR A 1 373 ? -18.436 -18.709 30.055 1.00 80.94 373 THR A C 1
ATOM 2929 O O . THR A 1 373 ? -19.104 -17.683 30.150 1.00 80.94 373 THR A O 1
ATOM 2932 N N . ILE A 1 374 ? -17.170 -18.767 30.481 1.00 77.81 374 ILE A N 1
ATOM 2933 C CA . ILE A 1 374 ? -16.453 -17.613 31.050 1.00 77.81 374 ILE A CA 1
ATOM 2934 C C . ILE A 1 374 ? -16.167 -16.558 29.974 1.00 77.81 374 ILE A C 1
ATOM 2936 O O . ILE A 1 374 ? -16.324 -15.365 30.235 1.00 77.81 374 ILE A O 1
ATOM 2940 N N . ALA A 1 375 ? -15.790 -16.977 28.768 1.00 67.69 375 ALA A N 1
ATOM 2941 C CA . ALA A 1 375 ? -15.573 -16.088 27.632 1.00 67.69 375 ALA A CA 1
ATOM 2942 C C . ALA A 1 375 ? -16.885 -15.428 27.175 1.00 67.69 375 ALA A C 1
ATOM 2944 O O . ALA A 1 375 ? -16.904 -14.231 26.914 1.00 67.69 375 ALA A O 1
ATOM 2945 N N . LEU A 1 376 ? -17.995 -16.178 27.159 1.00 64.62 376 LEU A N 1
ATOM 2946 C CA . LEU A 1 376 ? -19.333 -15.693 26.788 1.00 64.62 376 LEU A CA 1
ATOM 2947 C C . LEU A 1 376 ? -20.052 -14.937 27.917 1.00 64.62 376 LEU A C 1
ATOM 2949 O O . LEU A 1 376 ? -21.011 -14.214 27.661 1.00 64.62 376 LEU A O 1
ATOM 2953 N N . GLY A 1 377 ? -19.606 -15.073 29.166 1.00 54.06 377 GLY A N 1
ATOM 2954 C CA . GLY A 1 377 ? -20.145 -14.378 30.339 1.00 54.06 377 GLY A CA 1
ATOM 2955 C C . GLY A 1 377 ? -19.734 -12.905 30.419 1.00 54.06 377 GLY A C 1
ATOM 2956 O O . GLY A 1 377 ? -19.406 -12.420 31.507 1.00 54.06 377 GLY A O 1
ATOM 2957 N N . GLN A 1 378 ? -19.650 -12.216 29.281 1.00 50.09 378 GLN A N 1
ATOM 2958 C CA . GLN A 1 378 ? -19.434 -10.774 29.202 1.00 50.09 378 GLN A CA 1
ATOM 2959 C C . GLN A 1 378 ? -20.681 -10.080 29.769 1.00 50.09 378 GLN A C 1
ATOM 2961 O O . GLN A 1 378 ? -21.769 -10.154 29.202 1.00 50.09 378 GLN A O 1
ATOM 2966 N N . ARG A 1 379 ? -20.521 -9.496 30.954 1.00 39.75 379 ARG A N 1
ATOM 2967 C CA . ARG A 1 379 ? -21.439 -8.538 31.564 1.00 39.75 379 ARG A CA 1
ATOM 2968 C C . ARG A 1 379 ? -20.713 -7.219 31.667 1.00 39.75 379 ARG A C 1
ATOM 2970 O O . ARG A 1 379 ? -19.482 -7.288 31.911 1.00 39.75 379 ARG A O 1
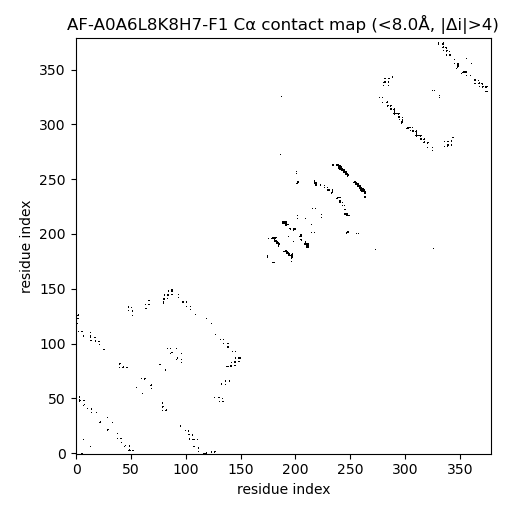#

Radius of gyration: 36.41 Å; Cα contacts (8 Å, |Δi|>4): 324; chains: 1; bounding box: 69×62×89 Å

Foldseek 3Di:
DFLLVVCVVCVVVLLVQLLVQLVVPPVLCVPPDSVLLRPLLNQLSNVLSVQLPDDDDPVQLVCLVVLNHDPPPPDPQGSLLVNLVSCVVSVDDLVSSLVSLVSSLCSSVVVVVVPDDPDDPVSRVSSNSSSVSSSVNSSVVSNVSNVVVVVVVVVVVVVVVVVVVVVVVVVVVVCVVVLHWDWDADPPFAWIDTQCSVCVQQVHHRPDTAGPVSVLVQWDPVCNVVVVVQVVCQVVVQDKGWDWTWGADPPPRDIDIDIDIDHDDDPPVNDPDVVVLLVLLLLLLVLQCLLVVQVVCCVVVNDDPVSNVSSVVSVVVSVVSLVVHPDDSVLSVLQSVLSNLVSVQVCCCPPVVDNDDPVSVVVSVVSNVRSVCSVVPDD

InterPro domains:
  IPR000014 PAS domain [cd00130] (178-260)
  IPR003844 Uncharacterised protein family UPF0060 [MF_00010] (275-379)
  IPR003844 Uncharacterised protein family UPF0060 [PF02694] (276-379)
  IPR003844 Uncharacterised protein family UPF0060 [PTHR36116] (273-378)
  IPR013655 PAS fold 3 [PF08447] (192-263)
  IPR025751 RsbT co-antagonist protein RsbRD, N-terminal domain [PF14361] (14-157)
  IPR035965 PAS domain superfamily [SSF55785] (157-271)

Sequence (379 aa):
MRLSDFIDSHIQEILTEWDAFAATELPSAAKMDVLSLRHHAPQILQAICDDLRQPQTEANRTAKSHGLAAISPNAPHTAAEVHVALRAQDGFSMTQLVSEYRALRTSVLRLWMAMKYSLSEDSAADDVMRFNEAIDQAIVESVDFFGQELASERAVREEINQELERNRGRLEYASRLSNVGFWYCDLPFDVLEWDDQVKEHFFFEPSVRVTIEDFYDRIHPEDREPTQRAIAASISNQNAYDIVYRTVAPLTGSIKWIRALGGTGYASDGTIAVARTFGLFFATAIAELLGCYLPLLWLSGRGSAWLALPAALSLMVFVWLLTLHPDASGRVYATYGAIYIATAIGWLYFVDGVTPSWNDYVGVGLALAGAGTIALGQR

Mean predicted aligned error: 16.23 Å

Solvent-accessible surface area (backbone atoms only — not comparable to full-atom values): 21212 Å² total; per-residue (Å²): 106,59,62,47,63,47,47,73,74,40,45,70,60,38,51,56,49,27,50,60,50,47,62,72,76,30,79,73,57,75,79,47,66,71,66,72,66,58,74,38,56,62,49,39,51,48,54,43,32,56,54,70,71,50,92,78,51,72,69,55,50,56,30,42,73,69,70,62,55,83,73,64,95,82,60,74,80,46,48,39,43,55,43,33,57,52,38,51,77,71,67,55,50,71,69,55,55,55,46,50,54,52,42,42,53,50,35,48,53,52,56,54,66,68,53,89,57,93,59,57,70,69,63,52,51,50,46,53,52,53,50,51,44,47,52,54,48,41,51,52,51,24,52,54,48,47,52,50,51,55,49,51,53,50,50,54,53,49,52,52,49,53,51,48,52,53,50,49,53,50,49,55,51,52,30,63,74,68,71,52,55,54,75,50,64,61,84,76,84,54,59,49,49,59,40,59,53,39,26,52,64,54,68,44,62,74,85,62,87,44,37,63,64,57,54,52,70,24,32,36,79,87,43,38,65,62,49,52,51,45,53,52,48,14,65,74,67,65,33,71,36,80,48,74,43,42,24,38,33,90,90,76,65,48,74,43,83,45,76,50,78,49,64,63,86,73,63,99,79,81,71,75,61,68,61,55,54,51,50,50,46,50,52,31,36,50,23,43,51,48,25,58,46,36,48,48,34,28,77,69,71,76,43,55,76,72,36,48,56,62,13,51,50,26,41,52,48,22,59,54,50,60,71,72,53,94,56,62,65,72,59,44,52,47,42,41,51,23,52,33,50,45,49,47,54,51,41,35,36,76,73,71,66,41,82,77,51,74,67,53,56,51,50,34,51,51,36,43,52,51,22,47,51,61,69,67,61,76,124

Secondary structure (DSSP, 8-state):
--HHHHHHHHHHHHHHHHHHHHHHH-TTGGGS-HHHHHTSHHHHHHHHHHHHHS---HHHHHHHHTT-----TTS---HHHHHHHHHHHTT--HHHHHHHHHHHHHHHHHHHHHS-----HHHHHHHHHHHHHHHHHHHHHHHHHHHHHHHHHHHHHHHHHHHHHHHHHHHHHHHHHHT---EE-PTTT-EEEE-HHHHHHTT--TT--EEHHHHHHHB-HHHHHHHHHHHHHHHHHT--EEEEEEEE-TTT--EEEEEEEE-----TTS-SSHHHHHHHHHHHHHHHHHHHHHHHHHHTTSS-GGGHHHHHHHHHHHHHHHTT--S-HHHHHHHHHHHHHHHHHHHHHHTS-PPPPHHHHHHHHHHHHHHHHHHH---